Protein AF-A0A9P7GQW2-F1 (afdb_monomer)

Foldseek 3Di:
DDDDDDPPPPPPDPDDDDDDQDDDDDDDDDDDPPPPPPPPPPDDDDDDDDDDDDDDPPPPPPPPDDDDDDDDDDDDFPDDPADDFFFAWFDDDPDPPDDTDTDWDKDKDWADDPDPPDDIDIDIDTDGGDDDPPDPPPVLPCPDQPDKDKDWWDFPDPPPDDDDDDDDDKDKTKIKIFGPALEAEQQAKTKIKIFIAIVVGDLVVLVQLQAAKKKKKWKKKKKWFWDDPDPDPDPPPDPPPPDDDDDDDDDDDDDDDDDDDDDDDDDDDDDDDDPDPPPPDPDDDDRDTGTPDIDMDTPDMDMDGGQPDFDDPDPPDPPDDDDPVVVVPGTSGMDIDIGGGHNSDGFAHDHRRIGIWMWIWMWMDRPPTITIDIHTHGYD

Sequence (380 aa):
MDDTDHFKNHGSAPGTRKHIFFASSITEIVAPESEPTTPRSAFRDAFIKRKASVSSLNLNATPTERSFPFSFDLPRGARTGEEMPPSFTGSREPGPSSGAVDITYKVKVTWEPSNVLESPSILEAPILFQPDQDFQSIDASPENPQSWLEMPLRSDRPIPFRCAVSYFQFVAKVVVTLPTSVTFSRPSAIPYFVVFTTTPRSPELAKEIAADATISVSLLRQVTVTEHGSSLPTPPHTPPSSSEESDTPRQSKLLRRVARSNQSRLSRAVKVLEEDPDLRDKPLPRIPIQTVFTESSTLQNSICIGFPKRPRQQLVDIRGHPSLDSHAALPDGLHKSKISLHKEMLPCINWAGLSVKYYLDVSVLIGQDDLRARVPVRII

Organism: NCBI:txid117069

Solvent-accessible surface area (backbone atoms only — not comparable to full-atom values): 25276 Å² total; per-residue (Å²): 142,82,88,77,83,77,79,74,76,79,70,70,69,86,70,87,85,82,82,84,74,78,86,86,88,86,87,81,87,79,74,76,77,72,70,80,72,67,78,78,75,71,80,75,93,76,90,77,95,72,81,92,79,81,87,79,88,74,79,75,74,68,78,79,83,82,82,84,91,83,86,78,82,77,76,73,43,96,49,93,90,29,55,78,74,54,47,39,78,35,73,65,58,99,51,100,81,55,77,60,59,70,42,84,43,66,50,75,49,73,48,75,57,93,49,89,88,51,77,63,48,75,50,79,46,80,48,87,44,73,74,69,87,82,68,72,54,77,86,72,54,73,90,55,86,84,47,64,42,74,44,69,46,42,60,84,60,84,73,94,67,82,76,77,86,82,85,80,59,68,49,70,51,41,35,39,39,34,57,60,69,47,65,42,50,28,78,39,62,54,58,40,34,45,36,34,33,48,40,66,78,43,76,67,60,43,50,50,47,28,58,63,20,37,37,38,43,29,40,33,40,37,42,38,35,36,42,77,67,74,73,72,79,72,75,75,81,74,73,83,81,83,80,77,87,79,95,75,93,79,90,82,84,85,88,87,85,86,80,87,79,89,78,79,82,83,85,86,80,86,84,80,92,68,92,67,80,79,74,80,72,72,76,74,82,80,76,75,74,42,76,78,44,75,47,78,45,78,78,46,77,47,77,44,74,27,30,90,33,64,69,69,86,78,72,88,52,96,85,60,82,80,53,71,67,61,62,71,67,48,49,58,25,33,38,79,55,67,48,78,43,51,71,71,56,79,50,54,34,58,40,74,42,40,36,30,47,35,29,42,40,37,38,41,34,46,92,90,47,54,31,36,38,74,44,74,41,42,40,84

Secondary structure (DSSP, 8-state):
--------------------S---------------------------------------------------PPPPPSSTT--PPPPEE----S-TT----EE-EEEEEEE--SSTTSPPEEEEEEE-----TT---GGGS-S-TT-EEEEE-EESS-------SSS---EEEEEEEEES--EE-TTSEEEEEEEEEEES--HHHHHHHHHHPEEEEEEEEEEEEEEEPPP-PPPP-PPP----------------------PPPPP---------GGGS--PPPPPPEEEEEEEEEEEEEEEEES--B------SSTT-PPPHHHHHHS-SEEEEEEEEPPTTSPPPEEETTEEEEEEEEEEEEETTEEEEEEEEEEE-

Structure (mmCIF, N/CA/C/O backbone):
data_AF-A0A9P7GQW2-F1
#
_entry.id   AF-A0A9P7GQW2-F1
#
loop_
_atom_site.group_PDB
_atom_site.id
_atom_site.type_symbol
_atom_site.label_atom_id
_atom_site.label_alt_id
_atom_site.label_comp_id
_atom_site.label_asym_id
_atom_site.label_entity_id
_atom_site.label_seq_id
_atom_site.pdbx_PDB_ins_code
_atom_site.Cartn_x
_atom_site.Cartn_y
_atom_site.Cartn_z
_atom_site.occupancy
_atom_site.B_iso_or_equiv
_atom_site.auth_seq_id
_atom_site.auth_comp_id
_atom_site.auth_asym_id
_atom_site.auth_atom_id
_atom_site.pdbx_PDB_model_num
ATOM 1 N N . MET A 1 1 ? -37.452 46.230 4.769 1.00 40.06 1 MET A N 1
ATOM 2 C CA . MET A 1 1 ? -38.244 45.046 4.393 1.00 40.06 1 MET A CA 1
ATOM 3 C C . MET A 1 1 ? -37.484 44.358 3.281 1.00 40.06 1 MET A C 1
ATOM 5 O O . MET A 1 1 ? -37.670 44.714 2.132 1.00 40.06 1 MET A O 1
ATOM 9 N N . ASP A 1 2 ? -36.541 43.508 3.671 1.00 35.28 2 ASP A N 1
ATOM 10 C CA . ASP A 1 2 ? -35.932 42.467 2.836 1.00 35.28 2 ASP A CA 1
ATOM 11 C C . ASP A 1 2 ? -35.190 41.545 3.815 1.00 35.28 2 ASP A C 1
ATOM 13 O O . ASP A 1 2 ? -33.985 41.649 4.039 1.00 35.28 2 ASP A O 1
ATOM 17 N N . ASP A 1 3 ? -35.976 40.734 4.528 1.00 35.91 3 ASP A N 1
ATOM 18 C CA . ASP A 1 3 ? -35.482 39.660 5.389 1.00 35.91 3 ASP A CA 1
ATOM 19 C C . ASP A 1 3 ? -35.086 38.495 4.486 1.00 35.91 3 ASP A C 1
ATOM 21 O O . ASP A 1 3 ? -35.926 37.735 4.006 1.00 35.91 3 ASP A O 1
ATOM 25 N N . THR A 1 4 ? -33.789 38.387 4.205 1.00 38.03 4 THR A N 1
ATOM 26 C CA . THR A 1 4 ? -33.232 37.219 3.521 1.00 38.03 4 THR A CA 1
ATOM 27 C C . THR A 1 4 ? -32.707 36.260 4.583 1.00 38.03 4 THR A C 1
ATOM 29 O O . THR A 1 4 ? -31.592 36.411 5.083 1.00 38.03 4 THR A O 1
ATOM 32 N N . ASP A 1 5 ? -33.539 35.284 4.945 1.00 34.09 5 ASP A N 1
ATOM 33 C CA . ASP A 1 5 ? -33.200 34.186 5.847 1.00 34.09 5 ASP A CA 1
ATOM 34 C C . ASP A 1 5 ? -32.006 33.383 5.307 1.00 34.09 5 ASP A C 1
ATOM 36 O O . ASP A 1 5 ? -32.109 32.544 4.407 1.00 34.09 5 ASP A O 1
ATOM 40 N N . HIS A 1 6 ? -30.835 33.625 5.893 1.00 36.81 6 HIS A N 1
ATOM 41 C CA . HIS A 1 6 ? -29.674 32.760 5.763 1.00 36.81 6 HIS A CA 1
ATOM 42 C C . HIS A 1 6 ? -29.917 31.466 6.551 1.00 36.81 6 HIS A C 1
ATOM 44 O O . HIS A 1 6 ? -29.538 31.339 7.717 1.00 36.81 6 HIS A O 1
ATOM 50 N N . PHE A 1 7 ? -30.496 30.464 5.886 1.00 35.16 7 PHE A N 1
ATOM 51 C CA . PHE A 1 7 ? -30.417 29.072 6.323 1.00 35.16 7 PHE A CA 1
ATOM 52 C C . PHE A 1 7 ? -28.947 28.627 6.332 1.00 35.16 7 PHE A C 1
ATOM 54 O O . PHE A 1 7 ? -28.409 28.108 5.352 1.00 35.16 7 PHE A O 1
ATOM 61 N N . LYS A 1 8 ? -28.278 28.829 7.472 1.00 35.72 8 LYS A N 1
ATOM 62 C CA . LYS A 1 8 ? -27.054 28.116 7.835 1.00 35.72 8 LYS A CA 1
ATOM 63 C C . LYS A 1 8 ? -27.407 26.637 7.955 1.00 35.72 8 LYS A C 1
ATOM 65 O O . LYS A 1 8 ? -27.789 26.155 9.018 1.00 35.72 8 LYS A O 1
ATOM 70 N N . ASN A 1 9 ? -27.267 25.913 6.849 1.00 31.09 9 ASN A N 1
ATOM 71 C CA . ASN A 1 9 ? -27.129 24.467 6.883 1.00 31.09 9 ASN A CA 1
ATOM 72 C C . ASN A 1 9 ? -25.915 24.164 7.769 1.00 31.09 9 ASN A C 1
ATOM 74 O O . ASN A 1 9 ? -24.771 24.377 7.365 1.00 31.09 9 ASN A O 1
ATOM 78 N N . HIS A 1 10 ? -26.163 23.700 8.994 1.00 31.78 10 HIS A N 1
ATOM 79 C CA . HIS A 1 10 ? -25.161 23.028 9.806 1.00 31.78 10 HIS A CA 1
ATOM 80 C C . HIS A 1 10 ? -24.809 21.723 9.090 1.00 31.78 10 HIS A C 1
ATOM 82 O O . HIS A 1 10 ? -25.318 20.656 9.422 1.00 31.78 10 HIS A O 1
ATOM 88 N N . GLY A 1 11 ? -23.967 21.821 8.060 1.00 35.44 11 GLY A N 1
ATOM 89 C CA . GLY A 1 11 ? -23.279 20.675 7.503 1.00 35.44 11 GLY A CA 1
ATOM 90 C C . GLY A 1 11 ? -22.492 20.063 8.645 1.00 35.44 11 GLY A C 1
ATOM 91 O O . GLY A 1 11 ? -21.477 20.622 9.062 1.00 35.44 11 GLY A O 1
ATOM 92 N N . SER A 1 12 ? -23.004 18.966 9.207 1.00 38.22 12 SER A N 1
ATOM 93 C CA . SER A 1 12 ? -22.244 18.126 10.120 1.00 38.22 12 SER A CA 1
ATOM 94 C C . SER A 1 12 ? -20.901 17.893 9.447 1.00 38.22 12 SER A C 1
ATOM 96 O O . SER A 1 12 ? -20.876 17.370 8.327 1.00 38.22 12 SER A O 1
ATOM 98 N N . ALA A 1 13 ? -19.814 18.352 10.075 1.00 53.44 13 ALA A N 1
ATOM 99 C CA . ALA A 1 13 ? -18.469 18.092 9.584 1.00 53.44 13 ALA A CA 1
ATOM 100 C C . ALA A 1 13 ? -18.404 16.610 9.184 1.00 53.44 13 ALA A C 1
ATOM 102 O O . ALA A 1 13 ? -18.933 15.795 9.945 1.00 53.44 13 ALA A O 1
ATOM 103 N N . PRO A 1 14 ? -17.874 16.269 7.994 1.00 58.97 14 PRO A N 1
ATOM 104 C CA . PRO A 1 14 ? -17.894 14.902 7.484 1.00 58.97 14 PRO A CA 1
ATOM 105 C C . PRO A 1 14 ? -17.393 13.966 8.584 1.00 58.97 14 PRO A C 1
ATOM 107 O O . PRO A 1 14 ? -16.229 14.029 8.980 1.00 58.97 14 PRO A O 1
ATOM 110 N N . GLY A 1 15 ? -18.326 13.206 9.163 1.00 64.25 15 GLY A N 1
ATOM 111 C CA . GLY A 1 15 ? -18.086 12.467 10.393 1.00 64.25 15 GLY A CA 1
ATOM 112 C C . GLY A 1 15 ? -16.993 11.433 10.171 1.00 64.25 15 GLY A C 1
ATOM 113 O O . GLY A 1 15 ? -16.912 10.824 9.103 1.00 64.25 15 GLY A O 1
ATOM 114 N N . THR A 1 16 ? -16.150 11.222 11.176 1.00 75.75 16 THR A N 1
ATOM 115 C CA . THR A 1 16 ? -15.176 10.132 11.170 1.00 75.75 16 THR A CA 1
ATOM 116 C C . THR A 1 16 ? -15.927 8.806 11.052 1.00 75.75 16 THR A C 1
ATOM 118 O O . THR A 1 16 ? -16.625 8.370 11.969 1.00 75.75 16 THR A O 1
ATOM 121 N N . ARG A 1 17 ? -15.844 8.167 9.880 1.00 83.81 17 ARG A N 1
ATOM 122 C CA . ARG A 1 17 ? -16.519 6.891 9.636 1.00 83.81 17 ARG A CA 1
ATOM 123 C C . ARG A 1 17 ? -15.803 5.804 10.432 1.00 83.81 17 ARG A C 1
ATOM 125 O O . ARG A 1 17 ? -14.648 5.490 10.162 1.00 83.81 17 ARG A O 1
ATOM 132 N N . LYS A 1 18 ? -16.491 5.237 11.422 1.00 88.94 18 LYS A N 1
ATOM 133 C CA . LYS A 1 18 ? -15.967 4.160 12.264 1.00 88.94 18 LYS A CA 1
ATOM 134 C C . LYS A 1 18 ? -16.458 2.808 11.756 1.00 88.94 18 LYS A C 1
ATOM 136 O O . LYS A 1 18 ? -17.656 2.622 11.573 1.00 88.94 18 LYS A O 1
ATOM 141 N N . HIS A 1 19 ? -15.536 1.865 11.589 1.00 89.62 19 HIS A N 1
ATOM 142 C CA . HIS A 1 19 ? -15.834 0.479 11.231 1.00 89.62 19 HIS A CA 1
ATOM 143 C C . HIS A 1 19 ? -15.446 -0.452 12.384 1.00 89.62 19 HIS A C 1
ATOM 145 O O . HIS A 1 19 ? -14.419 -0.243 13.031 1.00 89.62 19 HIS A O 1
ATOM 151 N N . ILE A 1 20 ? -16.278 -1.459 12.659 1.00 89.88 20 ILE A N 1
ATOM 152 C CA . ILE A 1 20 ? -16.023 -2.484 13.677 1.00 89.88 20 ILE A CA 1
ATOM 153 C C . ILE A 1 20 ? -15.768 -3.798 12.942 1.00 89.88 20 ILE A C 1
ATOM 155 O O . ILE A 1 20 ? -16.682 -4.371 12.362 1.00 89.88 20 ILE A O 1
ATOM 159 N N . PHE A 1 21 ? -14.517 -4.252 12.953 1.00 88.00 21 PHE A N 1
ATOM 160 C CA . PHE A 1 21 ? -14.102 -5.492 12.282 1.00 88.00 21 PHE A CA 1
ATOM 161 C C . PHE A 1 21 ? -14.165 -6.714 13.196 1.00 88.00 21 PHE A C 1
ATOM 163 O O . PHE A 1 21 ? -14.228 -7.846 12.730 1.00 88.00 21 PHE A O 1
ATOM 170 N N . PHE A 1 22 ? -14.122 -6.480 14.505 1.00 88.75 22 PHE A N 1
ATOM 171 C CA . PHE A 1 22 ? -14.186 -7.515 15.518 1.00 88.75 22 PHE A CA 1
ATOM 172 C C . PHE A 1 22 ? -14.864 -6.959 16.767 1.00 88.75 22 PHE A C 1
ATOM 174 O O . PHE A 1 22 ? -14.550 -5.855 17.216 1.00 88.75 22 PHE A O 1
ATOM 181 N N . ALA A 1 23 ? -15.791 -7.736 17.316 1.00 90.88 23 ALA A N 1
ATOM 182 C CA . ALA A 1 23 ? -16.406 -7.491 18.605 1.00 90.88 23 ALA A CA 1
ATOM 183 C C . ALA A 1 23 ? -16.693 -8.840 19.267 1.00 90.88 23 ALA A C 1
ATOM 185 O O . ALA A 1 23 ? -17.191 -9.758 18.619 1.00 90.88 23 ALA A O 1
ATOM 186 N N . SER A 1 24 ? -16.385 -8.934 20.555 1.00 92.19 24 SER A N 1
ATOM 187 C CA . SER A 1 24 ? -16.757 -10.052 21.414 1.00 92.19 24 SER A CA 1
ATOM 188 C C . SER A 1 24 ? -17.336 -9.481 22.700 1.00 92.19 24 SER A C 1
ATOM 190 O O . SER A 1 24 ? -16.844 -8.469 23.203 1.00 92.19 24 SER A O 1
ATOM 192 N N . SER A 1 25 ? -18.389 -10.105 23.216 1.00 93.62 25 SER A N 1
ATOM 193 C CA . SER A 1 25 ? -19.090 -9.655 24.416 1.00 93.62 25 SER A CA 1
ATOM 194 C C . SER A 1 25 ? -19.438 -10.842 25.299 1.00 93.62 25 SER A C 1
ATOM 196 O O . SER A 1 25 ? -19.904 -11.865 24.802 1.00 93.62 25 SER A O 1
ATOM 198 N N . ILE A 1 26 ? -19.255 -10.667 26.603 1.00 94.19 26 ILE A N 1
ATOM 199 C CA . ILE A 1 26 ? -19.757 -11.560 27.645 1.00 94.19 26 ILE A CA 1
ATOM 200 C C . ILE A 1 26 ? -20.666 -10.742 28.561 1.00 94.19 26 ILE A C 1
ATOM 202 O O . ILE A 1 26 ? -20.402 -9.564 28.806 1.00 94.19 26 ILE A O 1
ATOM 206 N N . THR A 1 27 ? -21.744 -11.358 29.031 1.00 94.06 27 THR A N 1
ATOM 207 C CA . THR A 1 27 ? -22.702 -10.733 29.941 1.00 94.06 27 THR A CA 1
ATOM 208 C C . THR A 1 27 ? -22.779 -11.576 31.199 1.00 94.06 27 THR A C 1
ATOM 210 O O . THR A 1 27 ? -23.052 -12.773 31.124 1.00 94.06 27 THR A O 1
ATOM 213 N N . GLU A 1 28 ? -22.556 -10.949 32.349 1.00 92.19 28 GLU A N 1
ATOM 214 C CA . GLU A 1 28 ? -22.716 -11.581 33.655 1.00 92.19 28 GLU A CA 1
ATOM 215 C C . GLU A 1 28 ? -23.920 -10.983 34.376 1.00 92.19 28 GLU A C 1
ATOM 217 O O . GLU A 1 28 ? -24.108 -9.766 34.407 1.00 92.19 28 GLU A O 1
ATOM 222 N N . ILE A 1 29 ? -24.749 -11.849 34.958 1.00 92.00 29 ILE A N 1
ATOM 223 C CA . ILE A 1 29 ? -25.920 -11.429 35.724 1.00 92.00 29 ILE A CA 1
ATOM 224 C C . ILE A 1 29 ? -25.494 -11.267 37.179 1.00 92.00 29 ILE A C 1
ATOM 226 O O . ILE A 1 29 ? -25.208 -12.249 37.865 1.00 92.00 29 ILE A O 1
ATOM 230 N N . VAL A 1 30 ? -25.487 -10.027 37.664 1.00 89.38 30 VAL A N 1
ATOM 231 C CA . VAL A 1 30 ? -25.224 -9.736 39.074 1.00 89.38 30 VAL A CA 1
ATOM 232 C C . VAL A 1 30 ? -26.539 -9.812 39.835 1.00 89.38 30 VAL A C 1
ATOM 234 O O . VAL A 1 30 ? -27.388 -8.928 39.723 1.00 89.38 30 VAL A O 1
ATOM 237 N N . ALA A 1 31 ? -26.725 -10.884 40.605 1.00 85.25 31 ALA A N 1
ATOM 238 C CA . ALA A 1 31 ? -27.859 -10.965 41.514 1.00 85.25 31 ALA A CA 1
ATOM 239 C C . ALA A 1 31 ? -27.775 -9.810 42.532 1.00 85.25 31 ALA A C 1
ATOM 241 O O . ALA A 1 31 ? -26.677 -9.531 43.038 1.00 85.25 31 ALA A O 1
ATOM 242 N N . PRO A 1 32 ? -28.898 -9.132 42.850 1.00 79.81 32 PRO A N 1
ATOM 243 C CA . PRO A 1 32 ? -28.922 -8.230 43.991 1.00 79.81 32 PRO A CA 1
ATOM 244 C C . PRO A 1 32 ? -28.459 -9.040 45.196 1.00 79.81 32 PRO A C 1
ATOM 246 O O . PRO A 1 32 ? -28.870 -10.191 45.354 1.00 79.81 32 PRO A O 1
ATOM 249 N N . GLU A 1 33 ? -27.554 -8.469 45.992 1.00 67.69 33 GLU A N 1
ATOM 250 C CA . GLU A 1 33 ? -27.150 -9.078 47.255 1.00 67.69 33 GLU A CA 1
ATOM 251 C C . GLU A 1 33 ? -28.455 -9.361 47.982 1.00 67.69 33 GLU A C 1
ATOM 253 O O . GLU A 1 33 ? -29.187 -8.429 48.321 1.00 67.69 33 GLU A O 1
ATOM 258 N N . SER A 1 34 ? -28.823 -10.636 48.119 1.00 62.94 34 SER A N 1
ATOM 259 C CA . SER A 1 34 ? -29.847 -10.977 49.084 1.00 62.94 34 SER A CA 1
ATOM 260 C C . SER A 1 34 ? -29.297 -10.387 50.367 1.00 62.94 34 SER A C 1
ATOM 262 O O . SER A 1 34 ? -28.221 -10.829 50.791 1.00 62.94 34 SER A O 1
ATOM 264 N N . GLU A 1 35 ? -29.955 -9.344 50.900 1.00 58.97 35 GLU A N 1
ATOM 265 C CA . GLU A 1 35 ? -29.664 -8.824 52.235 1.00 58.97 35 GLU A CA 1
ATOM 266 C C . GLU A 1 3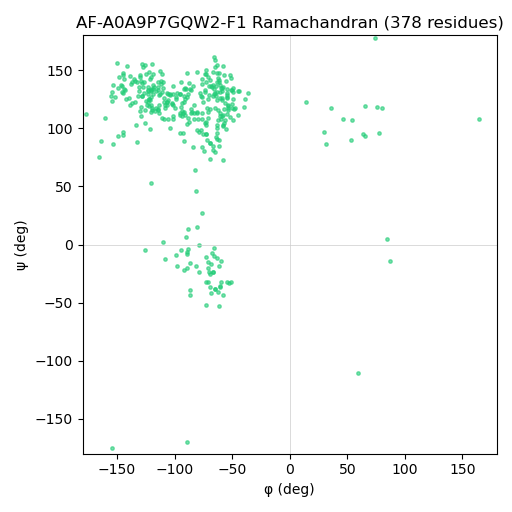5 ? -29.323 -10.037 53.080 1.00 58.97 35 GLU A C 1
ATOM 268 O O . GLU A 1 35 ? -30.060 -11.026 52.964 1.00 58.97 35 GLU A O 1
ATOM 273 N N . PRO A 1 36 ? -28.210 -10.039 53.833 1.00 59.78 36 PRO A N 1
ATOM 274 C CA . PRO A 1 36 ? -27.889 -11.175 54.663 1.00 59.78 36 PRO A CA 1
ATOM 275 C C . PRO A 1 36 ? -29.107 -11.388 55.550 1.00 59.78 36 PRO A C 1
ATOM 277 O O . PRO A 1 36 ? -29.299 -10.685 56.544 1.00 59.78 36 PRO A O 1
ATOM 280 N N . THR A 1 37 ? -29.959 -12.345 55.169 1.00 54.25 37 THR A N 1
ATOM 281 C CA . THR A 1 37 ? -30.952 -12.927 56.037 1.00 54.25 37 THR A CA 1
ATOM 282 C C . THR A 1 37 ? -30.055 -13.571 57.046 1.00 54.25 37 THR A C 1
ATOM 284 O O . THR A 1 37 ? -29.500 -14.648 56.814 1.00 54.25 37 THR A O 1
ATOM 287 N N . THR A 1 38 ? -29.785 -12.800 58.095 1.00 50.81 38 THR A N 1
ATOM 288 C CA . THR A 1 38 ? -29.082 -13.219 59.283 1.00 50.81 38 THR A CA 1
ATOM 289 C C . THR A 1 38 ? -29.628 -14.610 59.513 1.00 50.81 38 THR A C 1
ATOM 291 O O . THR A 1 38 ? -30.858 -14.731 59.608 1.00 50.81 38 THR A O 1
ATOM 294 N N . PRO A 1 39 ? -28.805 -15.672 59.482 1.00 47.09 39 PRO A N 1
ATOM 295 C CA . PRO A 1 39 ? -29.316 -16.958 59.875 1.00 47.09 39 PRO A CA 1
ATOM 296 C C . PRO A 1 39 ? -29.834 -16.698 61.281 1.00 47.09 39 PRO A C 1
ATOM 298 O O . PRO A 1 39 ? -29.060 -16.441 62.205 1.00 47.09 39 PRO A O 1
ATOM 301 N N . ARG A 1 40 ? -31.163 -16.655 61.430 1.00 46.59 40 ARG A N 1
ATOM 302 C CA . ARG A 1 40 ? -31.815 -16.853 62.708 1.00 46.59 40 ARG A CA 1
ATOM 303 C C . ARG A 1 40 ? -31.391 -18.265 63.067 1.00 46.59 40 ARG A C 1
ATOM 305 O O . ARG A 1 40 ? -32.082 -19.233 62.774 1.00 46.59 40 ARG A O 1
ATOM 312 N N . SER A 1 41 ? -30.204 -18.349 63.659 1.00 45.12 41 SER A N 1
ATOM 313 C CA . SER A 1 41 ? -29.764 -19.372 64.578 1.00 45.12 41 SER A CA 1
ATOM 314 C C . SER A 1 41 ? -30.764 -19.325 65.724 1.00 45.12 41 SER A C 1
ATOM 316 O O . SER A 1 41 ? -30.520 -18.775 66.796 1.00 45.12 41 SER A O 1
ATOM 318 N N . ALA A 1 42 ? -31.961 -19.819 65.437 1.00 52.88 42 ALA A N 1
ATOM 319 C CA . ALA A 1 42 ? -32.888 -20.271 66.430 1.00 52.88 42 ALA A CA 1
ATOM 320 C C . ALA A 1 42 ? -32.244 -21.509 67.062 1.00 52.88 42 ALA A C 1
ATOM 322 O O . ALA A 1 42 ? -31.870 -22.437 66.348 1.00 52.88 42 ALA A O 1
ATOM 323 N N . PHE A 1 43 ? -32.172 -21.490 68.396 1.00 49.28 43 PHE A N 1
ATOM 324 C CA . PHE A 1 43 ? -31.746 -22.567 69.298 1.00 49.28 43 PHE A CA 1
ATOM 325 C C . PHE A 1 43 ? -30.214 -22.736 69.429 1.00 49.28 43 PHE A C 1
ATOM 327 O O . PHE A 1 43 ? -29.534 -23.071 68.475 1.00 49.28 43 PHE A O 1
ATOM 334 N N . ARG A 1 44 ? -29.579 -22.556 70.594 1.00 46.12 44 ARG A N 1
ATOM 335 C CA . ARG A 1 44 ? -30.055 -22.637 71.982 1.00 46.12 44 ARG A CA 1
ATOM 336 C C . ARG A 1 44 ? -29.341 -21.647 72.901 1.00 46.12 44 ARG A C 1
ATOM 338 O O . ARG A 1 44 ? -28.117 -21.564 72.924 1.00 46.12 44 ARG A O 1
ATOM 345 N N . ASP A 1 45 ? -30.159 -21.030 73.743 1.00 48.91 45 ASP A N 1
ATOM 346 C CA . ASP A 1 45 ? -29.835 -20.672 75.116 1.00 48.91 45 ASP A CA 1
ATOM 347 C C . ASP A 1 45 ? -29.015 -21.763 75.816 1.00 48.91 45 ASP A C 1
ATOM 349 O O . ASP A 1 45 ? -29.457 -22.907 75.942 1.00 48.91 45 ASP A O 1
ATOM 353 N N . ALA A 1 46 ? -27.864 -21.373 76.356 1.00 47.50 46 ALA A N 1
ATOM 354 C CA . ALA A 1 46 ? -27.304 -21.986 77.551 1.00 47.50 46 ALA A CA 1
ATOM 355 C C . ALA A 1 46 ? -26.410 -20.964 78.272 1.00 47.50 46 ALA A C 1
ATOM 357 O O . ALA A 1 46 ? -25.210 -20.872 78.041 1.00 47.50 46 ALA A O 1
ATOM 358 N N . PHE A 1 47 ? -27.050 -20.167 79.130 1.00 54.97 47 PHE A N 1
ATOM 359 C CA . PHE A 1 47 ? -26.519 -19.606 80.376 1.00 54.97 47 PHE A CA 1
ATOM 360 C C . PHE A 1 47 ? -25.016 -19.285 80.444 1.00 54.97 47 PHE A C 1
ATOM 362 O O . PHE A 1 47 ? -24.260 -20.028 81.065 1.00 54.97 47 PHE A O 1
ATOM 369 N N . ILE A 1 48 ? -24.600 -18.093 80.003 1.00 45.81 48 ILE A N 1
ATOM 370 C CA . ILE A 1 48 ? -23.439 -17.424 80.616 1.00 45.81 48 ILE A CA 1
ATOM 371 C C . ILE A 1 48 ? -23.770 -15.957 80.887 1.00 45.81 48 ILE A C 1
ATOM 373 O O . ILE A 1 48 ? -23.775 -15.089 80.021 1.00 45.81 48 ILE A O 1
ATOM 377 N N . LYS A 1 49 ? -24.034 -15.697 82.165 1.00 59.03 49 LYS A N 1
ATOM 378 C CA . LYS A 1 49 ? -24.249 -14.391 82.778 1.00 59.03 49 LYS A CA 1
ATOM 379 C C . LYS A 1 49 ? -22.904 -13.656 82.861 1.00 59.03 49 LYS A C 1
ATOM 381 O O . LYS A 1 49 ? -22.170 -13.855 83.825 1.00 59.03 49 LYS A O 1
ATOM 386 N N . ARG A 1 50 ? -22.561 -12.804 81.887 1.00 52.78 50 ARG A N 1
ATOM 387 C CA . ARG A 1 50 ? -21.493 -11.797 82.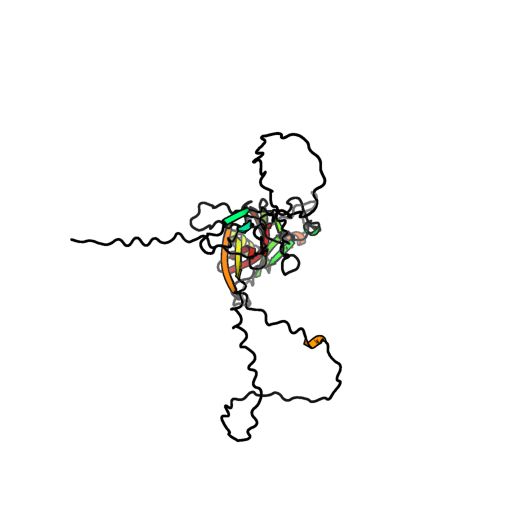055 1.00 52.78 50 ARG A CA 1
ATOM 388 C C . ARG A 1 50 ? -21.859 -10.445 81.439 1.00 52.78 50 ARG A C 1
ATOM 390 O O . ARG A 1 50 ? -22.123 -10.336 80.254 1.00 52.78 50 ARG A O 1
ATOM 397 N N . LYS A 1 51 ? -21.868 -9.464 82.350 1.00 53.03 51 LYS A N 1
ATOM 398 C CA . LYS A 1 51 ? -21.665 -8.009 82.253 1.00 53.03 51 LYS A CA 1
ATOM 399 C C . LYS A 1 51 ? -21.700 -7.358 80.862 1.00 53.03 51 LYS A C 1
ATOM 401 O O . LYS A 1 51 ? -20.868 -7.630 80.007 1.00 53.03 51 LYS A O 1
ATOM 406 N N . ALA A 1 52 ? -22.608 -6.391 80.751 1.00 57.38 52 ALA A N 1
ATOM 407 C CA . ALA A 1 52 ? -22.720 -5.421 79.675 1.00 57.38 52 ALA A CA 1
ATOM 408 C C . ALA A 1 52 ? -21.415 -4.638 79.450 1.00 57.38 52 ALA A C 1
ATOM 410 O O . ALA A 1 52 ? -20.895 -4.027 80.385 1.00 57.38 52 ALA A O 1
ATOM 411 N N . SER A 1 53 ? -20.965 -4.599 78.195 1.00 44.56 53 SER A N 1
ATOM 412 C CA . SER A 1 53 ? -20.095 -3.547 77.675 1.00 44.56 53 SER A CA 1
ATOM 413 C C . SER A 1 53 ? -20.814 -2.849 76.532 1.00 44.56 53 SER A C 1
ATOM 415 O O . SER A 1 53 ? -21.190 -3.447 75.527 1.00 44.56 53 SER A O 1
ATOM 417 N N . VAL A 1 54 ? -21.050 -1.571 76.781 1.00 52.72 54 VAL A N 1
ATOM 418 C CA . VAL A 1 54 ? -21.635 -0.574 75.899 1.00 52.72 54 VAL A CA 1
ATOM 419 C C . VAL A 1 54 ? -20.609 -0.205 74.817 1.00 52.72 54 VAL A C 1
ATOM 421 O O . VAL A 1 54 ? -19.406 -0.218 75.071 1.00 52.72 54 VAL A O 1
ATOM 424 N N . SER A 1 55 ? -21.125 0.167 73.644 1.00 50.81 55 SER A N 1
ATOM 425 C CA . SER A 1 55 ? -20.498 1.001 72.604 1.00 50.81 55 SER A CA 1
ATOM 426 C C . SER A 1 55 ? -19.230 0.497 71.899 1.00 50.81 55 SER A C 1
ATOM 428 O O . SER A 1 55 ? -18.113 0.848 72.266 1.00 50.81 55 SER A O 1
ATOM 430 N N . SER A 1 56 ? -19.431 -0.134 70.742 1.00 43.34 56 SER A N 1
ATOM 431 C CA . SER A 1 56 ? -18.662 0.190 69.534 1.00 43.34 56 SER A CA 1
ATOM 432 C C . SER A 1 56 ? -19.533 -0.052 68.296 1.00 43.34 56 SER A C 1
ATOM 434 O O . SER A 1 56 ? -19.633 -1.154 67.765 1.00 43.34 56 SER A O 1
ATOM 436 N N . LEU A 1 57 ? -20.205 1.010 67.840 1.00 48.66 57 LEU A N 1
ATOM 437 C CA . LEU A 1 57 ? -20.746 1.094 66.483 1.00 48.66 57 LEU A CA 1
ATOM 438 C C . LEU A 1 57 ? -19.555 1.135 65.514 1.00 48.66 57 LEU A C 1
ATOM 440 O O . LEU A 1 57 ? -19.130 2.201 65.079 1.00 48.66 57 LEU A O 1
ATOM 444 N N . ASN A 1 58 ? -18.988 -0.029 65.201 1.00 46.91 58 ASN A N 1
ATOM 445 C CA . ASN A 1 58 ? -18.105 -0.187 64.052 1.00 46.91 58 ASN A CA 1
ATOM 446 C C . ASN A 1 58 ? -18.975 -0.172 62.788 1.00 46.91 58 ASN A C 1
ATOM 448 O O . ASN A 1 58 ? -19.281 -1.210 62.215 1.00 46.91 58 ASN A O 1
ATOM 452 N N . LEU A 1 59 ? -19.359 1.030 62.348 1.00 54.41 59 LEU A N 1
ATOM 453 C CA . LEU A 1 59 ? -19.896 1.297 61.006 1.00 54.41 59 LEU A CA 1
ATOM 454 C C . LEU A 1 59 ? -18.781 1.317 59.944 1.00 54.41 59 LEU A C 1
ATOM 456 O O . LEU A 1 59 ? -18.922 1.937 58.897 1.00 54.41 59 LEU A O 1
ATOM 460 N N . ASN A 1 60 ? -17.680 0.603 60.181 1.00 48.69 60 ASN A N 1
ATOM 461 C CA . ASN A 1 60 ? -16.736 0.254 59.131 1.00 48.69 60 ASN A CA 1
ATOM 462 C C . ASN A 1 60 ? -17.281 -0.981 58.410 1.00 48.69 60 ASN A C 1
ATOM 464 O O . ASN A 1 60 ? -16.686 -2.055 58.460 1.00 48.69 60 ASN A O 1
ATOM 468 N N . ALA A 1 61 ? -18.436 -0.833 57.757 1.00 59.41 61 ALA A N 1
ATOM 469 C CA . ALA A 1 61 ? -18.763 -1.696 56.636 1.00 59.41 61 ALA A CA 1
ATOM 470 C C . ALA A 1 61 ? -17.753 -1.337 55.543 1.00 59.41 61 ALA A C 1
ATOM 472 O O . ALA A 1 61 ? -17.980 -0.442 54.733 1.00 59.41 61 ALA A O 1
ATOM 473 N N . THR A 1 62 ? -16.573 -1.955 55.602 1.00 63.09 62 THR A N 1
ATOM 474 C CA . THR A 1 62 ? -15.639 -1.947 54.482 1.00 63.09 62 THR A CA 1
ATOM 475 C C . THR A 1 62 ? -16.436 -2.443 53.283 1.00 63.09 62 THR A C 1
ATOM 477 O O . THR A 1 62 ? -16.953 -3.562 53.370 1.00 63.09 62 THR A O 1
ATOM 480 N N . PRO A 1 63 ? -16.618 -1.633 52.225 1.00 68.69 63 PRO A N 1
ATOM 481 C CA . PRO A 1 63 ? -17.323 -2.096 51.044 1.00 68.69 63 PRO A CA 1
ATOM 482 C C . PRO A 1 63 ? -16.639 -3.384 50.595 1.00 68.69 63 PRO A C 1
ATOM 484 O O . PRO A 1 63 ? -15.430 -3.400 50.367 1.00 68.69 63 PRO A O 1
ATOM 487 N N . THR A 1 64 ? -17.389 -4.483 50.577 1.00 78.25 64 THR A N 1
ATOM 488 C CA . THR A 1 64 ? -16.911 -5.756 50.053 1.00 78.25 64 THR A CA 1
ATOM 489 C C . THR A 1 64 ? -16.623 -5.531 48.578 1.00 78.25 64 THR A C 1
ATOM 491 O O . THR A 1 64 ? -17.538 -5.406 47.765 1.00 78.25 64 THR A O 1
ATOM 494 N N . GLU A 1 65 ? -15.343 -5.390 48.242 1.00 84.62 65 GLU A N 1
ATOM 495 C CA . GLU A 1 65 ? -14.893 -5.218 46.868 1.00 84.62 65 GLU A CA 1
ATOM 496 C C . GLU A 1 65 ? -15.317 -6.452 46.065 1.00 84.62 65 GLU A C 1
ATOM 498 O O . GLU A 1 65 ? -14.874 -7.571 46.332 1.00 84.62 65 GLU A O 1
ATOM 503 N N . ARG A 1 66 ? -16.241 -6.261 45.117 1.00 86.31 66 ARG A N 1
ATOM 504 C CA . ARG A 1 66 ? -16.680 -7.322 44.209 1.00 86.31 66 ARG A CA 1
ATOM 505 C C . ARG A 1 66 ? -15.813 -7.294 42.963 1.00 86.31 66 ARG A C 1
ATOM 507 O O . ARG A 1 66 ? -15.731 -6.267 42.293 1.00 86.31 66 ARG A O 1
ATOM 514 N N . SER A 1 67 ? -15.212 -8.430 42.640 1.00 90.44 67 SER A N 1
ATOM 515 C CA . SER A 1 67 ? -14.442 -8.630 41.419 1.00 90.44 67 SER A CA 1
ATOM 516 C C . SER A 1 67 ? -15.126 -9.666 40.526 1.00 90.44 67 SER A C 1
ATOM 518 O O . SER A 1 67 ? -15.586 -10.706 40.994 1.00 90.44 67 SER A O 1
ATOM 520 N N . PHE A 1 68 ? -15.199 -9.357 39.232 1.00 91.38 68 PHE A N 1
ATOM 521 C CA . PHE A 1 68 ? -15.808 -10.200 38.203 1.00 91.38 68 PHE A CA 1
ATOM 522 C C . PHE A 1 68 ? -14.735 -10.516 37.153 1.00 91.38 68 PHE A C 1
ATOM 524 O O . PHE A 1 68 ? -14.389 -9.638 36.353 1.00 91.38 68 PHE A O 1
ATOM 531 N N . PRO A 1 69 ? -14.100 -11.700 37.209 1.00 94.00 69 PRO A N 1
ATOM 532 C CA . PRO A 1 69 ? -13.034 -12.050 36.283 1.00 94.00 69 PRO A CA 1
ATOM 533 C C . PRO A 1 69 ? -13.613 -12.347 34.898 1.00 94.00 69 PRO A C 1
ATOM 535 O O . PRO A 1 69 ? -14.524 -13.153 34.761 1.00 94.00 69 PRO A O 1
ATOM 538 N N . PHE A 1 70 ? -13.031 -11.756 33.859 1.00 93.94 70 PHE A N 1
ATOM 539 C CA . PHE A 1 70 ? -13.390 -12.041 32.473 1.00 93.94 70 PHE A CA 1
ATOM 540 C C . PHE A 1 70 ? -12.145 -12.386 31.655 1.00 93.94 70 PHE A C 1
ATOM 542 O O . PHE A 1 70 ? -11.030 -11.962 31.967 1.00 93.94 70 PHE A O 1
ATOM 549 N N . SER A 1 71 ? -12.345 -13.128 30.572 1.00 94.50 71 SER A N 1
ATOM 550 C CA . SER A 1 71 ? -11.320 -13.400 29.571 1.00 94.50 71 SER A CA 1
ATOM 551 C C . SER A 1 71 ? -11.924 -13.315 28.173 1.00 94.50 71 SER A C 1
ATOM 553 O O . SER A 1 71 ? -13.085 -13.655 27.950 1.00 94.50 71 SER A O 1
ATOM 555 N N . PHE A 1 72 ? -11.125 -12.835 27.224 1.00 91.31 72 PHE A N 1
ATOM 556 C CA . PHE A 1 72 ? -11.469 -12.825 25.809 1.00 91.31 72 PHE A CA 1
ATOM 557 C C . PHE A 1 72 ? -10.348 -13.498 25.036 1.00 91.31 72 PHE A C 1
ATOM 559 O O . PHE A 1 72 ? -9.182 -13.129 25.190 1.00 91.31 72 PHE A O 1
ATOM 566 N N . ASP A 1 73 ? -10.707 -14.439 24.173 1.00 90.31 73 ASP A N 1
ATOM 567 C CA . ASP A 1 73 ? -9.764 -14.965 23.200 1.00 90.31 73 ASP A CA 1
ATOM 568 C C . ASP A 1 73 ? -9.541 -13.924 22.101 1.00 90.31 73 ASP A C 1
ATOM 570 O O . ASP A 1 73 ? -10.490 -13.347 21.558 1.00 90.31 73 ASP A O 1
ATOM 574 N N . LEU A 1 74 ? -8.274 -13.676 21.760 1.00 86.06 74 LEU A N 1
ATOM 575 C CA . LEU A 1 74 ? -7.955 -12.845 20.606 1.00 86.06 74 LEU A CA 1
ATOM 576 C C . LEU A 1 74 ? -8.430 -13.560 19.337 1.00 86.06 74 LEU A C 1
ATOM 578 O O . LEU A 1 74 ? -8.170 -14.761 19.178 1.00 86.06 74 LEU A O 1
ATOM 582 N N . PRO A 1 75 ? -9.103 -12.847 18.419 1.00 84.38 75 PRO A N 1
ATOM 583 C CA . PRO A 1 75 ? -9.564 -13.461 17.193 1.00 84.38 75 PRO A CA 1
ATOM 584 C C . PRO A 1 75 ? -8.362 -13.999 16.425 1.00 84.38 75 PRO A C 1
ATOM 586 O O . PRO A 1 75 ? -7.344 -13.324 16.265 1.00 84.38 75 PRO A O 1
ATOM 589 N N . ARG A 1 76 ? -8.494 -15.225 15.929 1.00 82.62 76 ARG A N 1
ATOM 590 C CA . ARG A 1 76 ? -7.595 -15.767 14.914 1.00 82.62 76 ARG A CA 1
ATOM 591 C C . ARG A 1 76 ? -8.223 -15.447 13.568 1.00 82.62 76 ARG A C 1
ATOM 593 O O . ARG A 1 76 ? -9.433 -15.614 13.409 1.00 82.62 76 ARG A O 1
ATOM 600 N N . GLY A 1 77 ? -7.431 -14.945 12.627 1.00 77.69 77 GLY A N 1
ATOM 601 C CA . GLY A 1 77 ? -7.942 -14.681 11.290 1.00 77.69 77 GLY A CA 1
ATOM 602 C C . GLY A 1 77 ? -8.506 -15.955 10.653 1.00 77.69 77 GLY A C 1
ATOM 603 O O . GLY A 1 77 ? -8.131 -17.074 11.013 1.00 77.69 77 GLY A O 1
ATOM 604 N N . ALA A 1 78 ? -9.446 -15.795 9.723 1.00 77.75 78 ALA A N 1
ATOM 605 C CA . ALA A 1 78 ? -10.125 -16.926 9.094 1.00 77.75 78 ALA A CA 1
ATOM 606 C C . ALA A 1 78 ? -9.195 -17.704 8.151 1.00 77.75 78 ALA A C 1
ATOM 608 O O . ALA A 1 78 ? -9.475 -18.855 7.812 1.00 77.75 78 ALA A O 1
ATOM 609 N N . ARG A 1 79 ? -8.104 -17.076 7.697 1.00 80.62 79 ARG A N 1
ATOM 610 C CA . ARG A 1 79 ? -7.106 -17.697 6.822 1.00 80.62 79 ARG A CA 1
ATOM 611 C C . ARG A 1 79 ? -5.774 -17.859 7.540 1.00 80.62 79 ARG A C 1
ATOM 613 O O . ARG A 1 79 ? -5.384 -17.045 8.372 1.00 80.62 79 ARG A O 1
ATOM 620 N N . THR A 1 80 ? -5.041 -18.900 7.163 1.00 77.38 80 THR A N 1
ATOM 621 C CA . THR A 1 80 ? -3.659 -19.105 7.601 1.00 77.38 80 THR A CA 1
ATOM 622 C C . THR A 1 80 ? -2.819 -17.865 7.278 1.00 77.38 80 THR A C 1
ATOM 624 O O . THR A 1 80 ? -2.802 -17.415 6.132 1.00 77.38 80 THR A O 1
ATOM 627 N N . GLY A 1 81 ? -2.145 -17.310 8.288 1.00 74.19 81 GLY A N 1
ATOM 628 C CA . GLY A 1 81 ? -1.325 -16.099 8.162 1.00 74.19 81 GLY A CA 1
ATOM 629 C C . GLY A 1 81 ? -2.087 -14.772 8.274 1.00 74.19 81 GLY A C 1
ATOM 630 O O . GLY A 1 81 ? -1.482 -13.720 8.081 1.00 74.19 81 GLY A O 1
ATOM 631 N N . GLU A 1 82 ? -3.393 -14.785 8.565 1.00 82.25 82 GLU A N 1
ATOM 632 C CA . GLU A 1 82 ? -4.120 -13.571 8.950 1.00 82.25 82 GLU A CA 1
ATOM 633 C C . GLU A 1 82 ? -3.877 -13.255 10.427 1.00 82.25 82 GLU A C 1
ATOM 635 O O . GLU A 1 82 ? -4.298 -13.988 11.326 1.00 82.25 82 GLU A O 1
ATOM 640 N N . GLU A 1 83 ? -3.211 -12.132 10.664 1.00 83.94 83 GLU A N 1
ATOM 641 C CA . GLU A 1 83 ? -2.867 -11.639 11.993 1.00 83.94 83 GLU A CA 1
ATOM 642 C C . GLU A 1 83 ? -3.670 -10.385 12.324 1.00 83.94 83 GLU A C 1
ATOM 644 O O . GLU A 1 83 ? -3.992 -9.577 11.443 1.00 83.94 83 GLU A O 1
ATOM 649 N N . MET A 1 84 ? -3.994 -10.225 13.609 1.00 89.69 84 MET A N 1
ATOM 650 C CA . MET A 1 84 ? -4.708 -9.050 14.090 1.00 89.69 84 MET A CA 1
ATOM 651 C C . MET A 1 84 ? -3.889 -7.790 13.762 1.00 89.69 84 MET A C 1
ATOM 653 O O . MET A 1 84 ? -2.685 -7.765 14.022 1.00 89.69 84 MET A O 1
ATOM 657 N N . PRO A 1 85 ? -4.496 -6.736 13.192 1.00 92.44 85 PRO A N 1
ATOM 658 C CA . PRO A 1 85 ? -3.750 -5.534 12.840 1.00 92.44 85 PRO A CA 1
ATOM 659 C C . PRO A 1 85 ? -3.117 -4.868 14.075 1.00 92.44 85 PRO A C 1
ATOM 661 O O . PRO A 1 85 ? -3.776 -4.784 15.111 1.00 92.44 85 PRO A O 1
ATOM 664 N N . PRO A 1 86 ? -1.893 -4.323 14.004 1.00 91.56 86 PRO A N 1
ATOM 665 C CA . PRO A 1 86 ? -1.351 -3.486 15.075 1.00 91.56 86 PRO A CA 1
ATOM 666 C C . PRO A 1 86 ? -2.259 -2.293 15.375 1.00 91.56 86 PRO A C 1
ATOM 668 O O . PRO A 1 86 ? -2.840 -1.699 14.463 1.00 91.56 86 PRO A O 1
ATOM 671 N N . SER A 1 87 ? -2.319 -1.894 16.646 1.00 93.25 87 SER A N 1
ATOM 672 C CA . SER A 1 87 ? -2.795 -0.568 17.022 1.00 93.25 87 SER A CA 1
ATOM 673 C C . SER A 1 87 ? -1.990 0.474 16.262 1.00 93.25 87 SER A C 1
ATOM 675 O O . SER A 1 87 ? -0.756 0.451 16.247 1.00 93.25 87 SER A O 1
ATOM 677 N N . PHE A 1 88 ? -2.698 1.400 15.637 1.00 92.06 88 PHE A N 1
ATOM 678 C CA . PHE A 1 88 ? -2.090 2.411 14.798 1.00 92.06 88 PHE A CA 1
ATOM 679 C C . PHE A 1 88 ? -2.853 3.716 14.963 1.00 92.06 88 PHE A C 1
ATOM 681 O O . PHE A 1 88 ? -4.081 3.726 14.921 1.00 92.06 88 PHE A O 1
ATOM 688 N N . THR A 1 89 ? -2.116 4.805 15.135 1.00 90.31 89 THR A N 1
ATOM 689 C CA . THR A 1 89 ? -2.670 6.156 15.127 1.00 90.31 89 THR A CA 1
ATOM 690 C C . THR A 1 89 ? -1.974 6.915 14.017 1.00 90.31 89 THR A C 1
ATOM 692 O O . THR A 1 89 ? -0.756 7.104 14.063 1.00 90.31 89 THR A O 1
ATOM 695 N N . GLY A 1 90 ? -2.734 7.291 12.994 1.00 82.88 90 GLY A N 1
ATOM 696 C CA . GLY A 1 90 ? -2.207 8.059 11.879 1.00 82.88 90 GLY A CA 1
ATOM 697 C C . GLY A 1 90 ? -2.024 9.508 12.298 1.00 82.88 90 GLY A C 1
ATOM 698 O O . GLY A 1 90 ? -2.967 10.140 12.774 1.00 82.88 90 GLY A O 1
ATOM 699 N N . SER A 1 91 ? -0.831 10.065 12.096 1.00 79.31 91 SER A N 1
ATOM 700 C CA . SER A 1 91 ? -0.672 11.512 12.214 1.00 79.31 91 SER A CA 1
ATOM 701 C C . SER A 1 91 ? -1.498 12.181 11.122 1.00 79.31 91 SER A C 1
ATOM 703 O O . SER A 1 91 ? -1.439 11.803 9.947 1.00 79.31 91 SER A O 1
ATOM 705 N N . ARG A 1 92 ? -2.299 13.173 11.506 1.00 73.81 92 ARG A N 1
ATOM 706 C CA . ARG A 1 92 ? -3.028 13.991 10.546 1.00 73.81 92 ARG A CA 1
ATOM 707 C C . ARG A 1 92 ? -2.030 14.947 9.913 1.00 73.81 92 ARG A C 1
ATOM 709 O O . ARG A 1 92 ? -1.756 16.014 10.459 1.00 73.81 92 ARG A O 1
ATOM 716 N N . GLU A 1 93 ? -1.489 14.563 8.765 1.00 68.81 93 GLU A N 1
ATOM 717 C CA . GLU A 1 93 ? -0.721 15.499 7.957 1.00 68.81 93 GLU A CA 1
ATOM 718 C C . GLU A 1 93 ? -1.629 16.701 7.623 1.00 68.81 93 GLU A C 1
ATOM 720 O O . GLU A 1 93 ? -2.815 16.500 7.324 1.00 68.81 93 GLU A O 1
ATOM 725 N N . PRO A 1 94 ? -1.143 17.952 7.726 1.00 66.56 94 PRO A N 1
ATOM 726 C CA . PRO A 1 94 ? -1.918 19.149 7.416 1.00 66.56 94 PRO A CA 1
ATOM 727 C C . PRO A 1 94 ? -2.173 19.242 5.903 1.00 66.56 94 PRO A C 1
ATOM 729 O O . PRO A 1 94 ? -1.577 20.040 5.189 1.00 66.56 94 PRO A O 1
ATOM 732 N N . GLY A 1 95 ? -3.071 18.395 5.408 1.00 72.00 95 GLY A N 1
ATOM 733 C CA . GLY A 1 95 ? -3.527 18.342 4.032 1.00 72.00 95 GLY A CA 1
ATOM 734 C C . GLY A 1 95 ? -5.052 18.214 3.994 1.00 72.00 95 GLY A C 1
ATOM 735 O O . GLY A 1 95 ? -5.631 17.495 4.810 1.00 72.00 95 GLY A O 1
ATOM 736 N N . PRO A 1 96 ? -5.737 18.892 3.058 1.00 63.06 96 PRO A N 1
ATOM 737 C CA . PRO A 1 96 ? -7.201 18.929 2.999 1.00 63.06 96 PRO A CA 1
ATOM 738 C C . PRO A 1 96 ? -7.857 17.572 2.681 1.00 63.06 96 PRO A C 1
ATOM 740 O O . PRO A 1 96 ? -9.074 17.451 2.795 1.00 63.06 96 PRO A O 1
ATOM 743 N N . SER A 1 97 ? -7.078 16.557 2.295 1.00 59.72 97 SER A N 1
ATOM 744 C CA . SER A 1 97 ? -7.571 15.264 1.802 1.00 59.72 97 SER A CA 1
ATOM 745 C C . SER A 1 97 ? -7.022 14.032 2.530 1.00 59.72 97 SER A C 1
ATOM 747 O O . SER A 1 97 ? -7.480 12.928 2.245 1.00 59.72 97 SER A O 1
ATOM 749 N N . SER A 1 98 ? -6.082 14.179 3.473 1.00 63.47 98 SER A N 1
ATOM 750 C CA . SER A 1 98 ? -5.540 13.029 4.209 1.00 63.47 98 SER A CA 1
ATOM 751 C C . SER A 1 98 ? -6.334 12.817 5.498 1.00 63.47 98 SER A C 1
ATOM 753 O O . SER A 1 98 ? -6.132 13.498 6.506 1.00 63.47 98 SER A O 1
ATOM 755 N N . GLY A 1 99 ? -7.312 11.911 5.448 1.00 68.50 99 GLY A N 1
ATOM 756 C CA . GLY A 1 99 ? -7.995 11.442 6.649 1.00 68.50 99 GLY A CA 1
ATOM 757 C C . GLY A 1 99 ? -7.018 10.662 7.527 1.00 68.50 99 GLY A C 1
ATOM 758 O O . GLY A 1 99 ? -6.347 9.751 7.041 1.00 68.50 99 GLY A O 1
ATOM 759 N N . ALA A 1 100 ? -6.938 11.005 8.813 1.00 80.38 100 ALA A N 1
ATOM 760 C CA . ALA A 1 100 ? -6.238 10.165 9.777 1.00 80.38 100 ALA A CA 1
ATOM 761 C C . ALA A 1 100 ? -6.976 8.822 9.880 1.00 80.38 100 ALA A C 1
ATOM 763 O O . ALA A 1 100 ? -8.198 8.787 10.050 1.00 80.38 100 ALA A O 1
ATOM 764 N N . VAL A 1 101 ? -6.238 7.726 9.718 1.00 84.44 101 VAL A N 1
ATOM 765 C CA . VAL A 1 101 ? -6.761 6.367 9.864 1.00 84.44 101 VAL A CA 1
ATOM 766 C C . VAL A 1 101 ? -6.223 5.811 11.166 1.00 84.44 101 VAL A C 1
ATOM 768 O O . VAL A 1 101 ? -5.008 5.708 11.322 1.00 84.44 101 VAL A O 1
ATOM 771 N N . ASP A 1 102 ? -7.130 5.406 12.050 1.00 90.88 102 ASP A N 1
ATOM 772 C CA . ASP A 1 102 ? -6.785 4.869 13.360 1.00 90.88 102 ASP A CA 1
ATOM 773 C C . ASP A 1 102 ? -7.324 3.448 13.525 1.00 90.88 102 ASP A C 1
ATOM 775 O O . ASP A 1 102 ? -8.491 3.159 13.248 1.00 90.88 102 ASP A O 1
ATOM 779 N N . ILE A 1 103 ? -6.467 2.560 14.021 1.00 92.88 103 ILE A N 1
ATOM 780 C CA . ILE A 1 103 ? -6.805 1.198 14.424 1.00 92.88 103 ILE A CA 1
ATOM 781 C C . ILE A 1 103 ? -6.721 1.160 15.944 1.00 92.88 103 ILE A C 1
ATOM 783 O O . ILE A 1 103 ? -5.637 1.229 16.526 1.00 92.88 103 ILE A O 1
ATOM 787 N N . THR A 1 104 ? -7.885 1.077 16.584 1.00 94.81 104 THR A N 1
ATOM 788 C CA . THR A 1 104 ? -8.013 1.117 18.042 1.00 94.81 104 THR A CA 1
ATOM 789 C C . THR A 1 104 ? -8.729 -0.122 18.551 1.00 94.81 104 THR A C 1
ATOM 791 O O . THR A 1 104 ? -9.758 -0.534 18.014 1.00 94.81 104 THR A O 1
ATOM 794 N N . TYR A 1 105 ? -8.189 -0.691 19.623 1.00 94.69 105 TYR A N 1
ATOM 795 C CA . TYR A 1 105 ? -8.805 -1.775 20.374 1.00 94.69 105 TYR A CA 1
ATOM 796 C C . TYR A 1 105 ? -9.240 -1.222 21.725 1.00 94.69 105 TYR A C 1
ATOM 798 O O . TYR A 1 105 ? -8.538 -0.404 22.321 1.00 94.69 105 TYR A O 1
ATOM 806 N N . LYS A 1 106 ? -10.414 -1.629 22.204 1.00 95.50 106 LYS A N 1
ATOM 807 C CA . LYS A 1 106 ? -10.918 -1.217 23.515 1.00 95.50 106 LYS A CA 1
ATOM 808 C C . LYS A 1 106 ? -11.765 -2.308 24.148 1.00 95.50 106 LYS A C 1
ATOM 810 O O . LYS A 1 106 ? -12.530 -2.972 23.452 1.00 95.50 106 LYS A O 1
ATOM 815 N N . VAL A 1 107 ? -11.662 -2.436 25.464 1.00 95.56 107 VAL A N 1
ATOM 816 C CA . VAL A 1 107 ? -12.610 -3.184 26.292 1.00 95.56 107 VAL A CA 1
ATOM 817 C C . VAL A 1 107 ? -13.672 -2.204 26.756 1.00 95.56 107 VAL A C 1
ATOM 819 O O . VAL A 1 107 ? -13.349 -1.136 27.275 1.00 95.56 107 VAL A O 1
ATOM 822 N N . LYS A 1 108 ? -14.938 -2.553 26.540 1.00 95.94 108 LYS A N 1
ATOM 823 C CA . LYS A 1 108 ? -16.086 -1.770 26.991 1.00 95.94 108 LYS A CA 1
ATOM 824 C C . LYS A 1 108 ? -16.873 -2.604 27.993 1.00 95.94 108 LYS A C 1
ATOM 826 O O . LYS A 1 108 ? -17.419 -3.638 27.624 1.00 95.94 108 LYS A O 1
ATOM 831 N N . VAL A 1 109 ? -16.955 -2.127 29.228 1.00 96.25 109 VAL A N 1
ATOM 832 C CA . VAL A 1 109 ? -17.816 -2.684 30.271 1.00 96.25 109 VAL A CA 1
ATOM 833 C C . VAL A 1 109 ? -19.073 -1.829 30.331 1.00 96.25 109 VAL A C 1
ATOM 835 O O . VAL A 1 109 ? -18.991 -0.605 30.415 1.00 96.25 109 VAL A O 1
ATOM 838 N N . THR A 1 110 ? -20.234 -2.469 30.237 1.00 96.44 110 THR A N 1
ATOM 839 C CA . THR A 1 110 ? -21.533 -1.796 30.338 1.00 96.44 110 THR A CA 1
ATOM 840 C C . THR A 1 110 ? -22.287 -2.406 31.508 1.00 96.44 110 THR A C 1
ATOM 842 O O . THR A 1 110 ? -22.515 -3.611 31.527 1.00 96.44 110 THR A O 1
ATOM 845 N N . TRP A 1 111 ? -22.630 -1.581 32.491 1.00 94.94 111 TRP A N 1
ATOM 846 C CA . TRP A 1 111 ? -23.505 -1.942 33.595 1.00 94.94 111 TRP A CA 1
ATOM 847 C C . TRP A 1 111 ? -24.933 -1.565 33.226 1.00 94.94 111 TRP A C 1
ATOM 849 O O . TRP A 1 111 ? -25.246 -0.379 33.087 1.00 94.94 111 TRP A O 1
ATOM 859 N N . GLU A 1 112 ? -25.782 -2.571 33.065 1.00 95.06 112 GLU A N 1
ATOM 860 C CA . GLU A 1 112 ? -27.203 -2.383 32.799 1.00 95.06 112 GLU A CA 1
ATOM 861 C C . GLU A 1 112 ? -27.971 -2.448 34.126 1.00 95.06 112 GLU A C 1
ATOM 863 O O . GLU A 1 112 ? -27.987 -3.499 34.773 1.00 95.06 112 GLU A O 1
ATOM 868 N N . PRO A 1 113 ? -28.568 -1.335 34.586 1.00 91.62 113 PRO A N 1
ATOM 869 C CA . PRO A 1 113 ? -29.368 -1.342 35.800 1.00 91.62 113 PRO A CA 1
ATOM 870 C C . PRO A 1 113 ? -30.633 -2.183 35.595 1.00 91.62 113 PRO A C 1
ATOM 872 O O . PRO A 1 113 ? -31.208 -2.228 34.509 1.00 91.62 113 PRO A O 1
ATOM 875 N N . SER A 1 114 ? -31.110 -2.822 36.665 1.00 89.69 114 SER A N 1
ATOM 876 C CA . SER A 1 114 ? -32.383 -3.557 36.645 1.00 89.69 114 SER A CA 1
ATOM 877 C C . SER A 1 114 ? -33.592 -2.633 36.455 1.00 89.69 114 SER A C 1
ATOM 879 O O . SER A 1 114 ? -34.649 -3.066 35.996 1.00 89.69 114 SER A O 1
ATOM 881 N N . ASN A 1 115 ? -33.439 -1.355 36.805 1.00 91.44 115 ASN A N 1
ATOM 882 C CA . ASN A 1 115 ? -34.442 -0.323 36.624 1.00 91.44 115 ASN A CA 1
ATOM 883 C C . ASN A 1 115 ? -34.346 0.283 35.215 1.00 91.44 115 ASN A C 1
ATOM 885 O O . ASN A 1 115 ? -33.375 0.958 34.890 1.00 91.44 115 ASN A O 1
ATOM 889 N N . VAL A 1 116 ? -35.397 0.113 34.407 1.00 91.38 116 VAL A N 1
ATOM 890 C CA . VAL A 1 116 ? -35.478 0.609 33.015 1.00 91.38 116 VAL A CA 1
ATOM 891 C C . VAL A 1 116 ? -35.386 2.143 32.920 1.00 91.38 116 VAL A C 1
ATOM 893 O O . VAL A 1 116 ? -35.102 2.683 31.854 1.00 91.38 116 VAL A O 1
ATOM 896 N N . LEU A 1 117 ? -35.627 2.862 34.022 1.00 95.06 117 LEU A N 1
ATOM 897 C CA . LEU A 1 117 ? -35.507 4.323 34.078 1.00 95.06 117 LEU A CA 1
ATOM 898 C C . LEU A 1 117 ? -34.061 4.803 34.271 1.00 95.06 117 LEU A C 1
ATOM 900 O O . LEU A 1 117 ? -33.771 5.975 34.029 1.00 95.06 117 LEU A O 1
ATOM 904 N N . GLU A 1 118 ? -3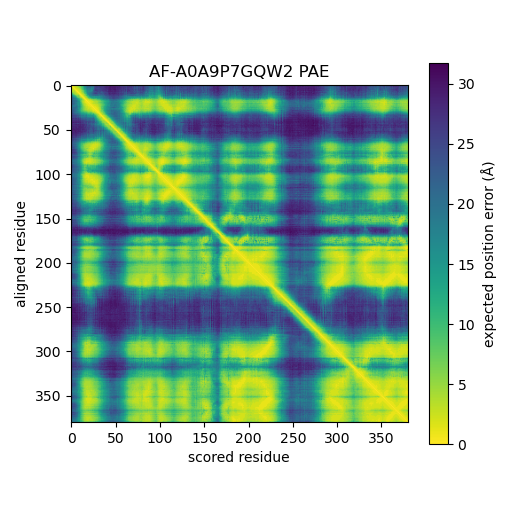3.162 3.931 34.725 1.00 95.00 118 GLU A N 1
ATOM 905 C CA . GLU A 1 118 ? -31.763 4.273 34.959 1.00 95.00 118 GLU A CA 1
ATOM 906 C C . GLU A 1 118 ? -30.940 4.090 33.680 1.00 95.00 118 GLU A C 1
ATOM 908 O O . GLU A 1 118 ? -31.105 3.135 32.923 1.00 95.00 118 GLU A O 1
ATOM 913 N N . SER A 1 119 ? -30.034 5.033 33.418 1.00 94.69 119 SER A N 1
ATOM 914 C CA . SER A 1 119 ? -29.134 4.939 32.267 1.00 94.69 119 SER A CA 1
ATOM 915 C C . SER A 1 119 ? -28.010 3.935 32.540 1.00 94.69 119 SER A C 1
ATOM 917 O O . SER A 1 119 ? -27.483 3.905 33.656 1.00 94.69 119 SER A O 1
ATOM 919 N N . PRO A 1 120 ? -27.588 3.147 31.536 1.00 94.75 120 PRO A N 1
ATOM 920 C CA . PRO A 1 120 ? -26.469 2.234 31.700 1.00 94.75 120 PRO A CA 1
ATOM 921 C C . PRO A 1 120 ? -25.179 3.003 31.999 1.00 94.75 120 PRO A C 1
ATOM 923 O O . PRO A 1 120 ? -24.905 4.045 31.397 1.00 94.75 120 PRO A O 1
ATOM 926 N N . SER A 1 121 ? -24.363 2.470 32.906 1.00 95.25 121 SER A N 1
ATOM 927 C CA . SER A 1 121 ? -23.028 3.014 33.177 1.00 95.25 121 SER A CA 1
ATOM 928 C C . SER A 1 121 ? -22.006 2.336 32.271 1.00 95.25 121 SER A C 1
ATOM 930 O O . SER A 1 121 ? -22.025 1.118 32.112 1.00 95.25 121 SER A O 1
ATOM 932 N N . ILE A 1 122 ? -21.118 3.112 31.651 1.00 96.25 122 ILE A N 1
ATOM 933 C CA . ILE A 1 122 ? -20.158 2.608 30.663 1.00 96.25 122 ILE A CA 1
ATOM 934 C C . ILE A 1 122 ? -18.742 2.957 31.108 1.00 96.25 122 ILE A C 1
ATOM 936 O O . ILE A 1 122 ? -18.438 4.119 31.366 1.00 96.25 122 ILE A O 1
ATOM 940 N N . LEU A 1 123 ? -17.867 1.954 31.119 1.00 95.69 123 LEU A N 1
ATOM 941 C CA . LEU A 1 123 ? -16.431 2.102 31.321 1.00 95.69 123 LEU A CA 1
ATOM 942 C C . LEU A 1 123 ? -15.693 1.584 30.082 1.00 95.69 123 LEU A C 1
ATOM 944 O O . LEU A 1 123 ? -15.952 0.475 29.618 1.00 95.69 123 LEU A O 1
ATOM 948 N N . GLU A 1 124 ? -14.767 2.376 29.542 1.00 96.44 124 GLU A N 1
ATOM 949 C CA . GLU A 1 124 ? -13.944 1.987 28.394 1.00 96.44 124 GLU A CA 1
ATOM 950 C C . GLU A 1 124 ? -12.456 2.016 28.755 1.00 96.44 124 GLU A C 1
ATOM 952 O O . GLU A 1 124 ? -11.967 2.998 29.310 1.00 96.44 124 GLU A O 1
ATOM 957 N N . ALA A 1 125 ? -11.733 0.953 28.401 1.00 95.88 125 ALA A N 1
ATOM 958 C CA . ALA A 1 125 ? -10.290 0.837 28.579 1.00 95.88 125 ALA A CA 1
ATOM 959 C C . ALA A 1 125 ? -9.618 0.533 27.225 1.00 95.88 125 ALA A C 1
ATOM 961 O O . ALA A 1 125 ? -9.957 -0.476 26.596 1.00 95.88 125 ALA A O 1
ATOM 962 N N . PRO A 1 126 ? -8.697 1.380 26.729 1.00 95.19 126 PRO A N 1
ATOM 963 C CA . PRO A 1 126 ? -8.009 1.134 25.466 1.00 95.19 126 PRO A CA 1
ATOM 964 C C . PRO A 1 126 ? -6.983 0.001 25.596 1.00 95.19 126 PRO A C 1
ATOM 966 O O . PRO A 1 126 ? -6.328 -0.144 26.626 1.00 95.19 126 PRO A O 1
ATOM 969 N N . ILE A 1 127 ? -6.806 -0.766 24.520 1.00 93.25 127 ILE A N 1
ATOM 970 C CA . ILE A 1 127 ? -5.756 -1.778 24.384 1.00 93.25 127 ILE A CA 1
ATOM 971 C C . ILE A 1 127 ? -4.778 -1.323 23.299 1.00 93.25 127 ILE A C 1
ATOM 973 O O . ILE A 1 127 ? -5.174 -0.997 22.176 1.00 93.25 127 ILE A O 1
ATOM 977 N N . LEU A 1 128 ? -3.489 -1.340 23.636 1.00 92.94 128 LEU A N 1
ATOM 978 C CA . LEU A 1 128 ? -2.396 -1.180 22.685 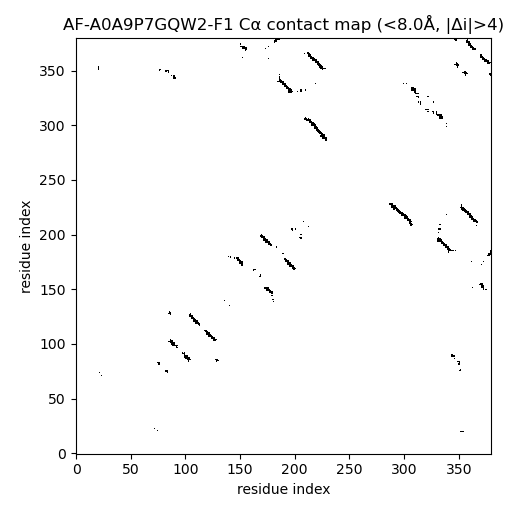1.00 92.94 128 LEU A CA 1
ATOM 979 C C . LEU A 1 128 ? -1.901 -2.559 22.253 1.00 92.94 128 LEU A C 1
ATOM 981 O O . LEU A 1 128 ? -1.309 -3.288 23.043 1.00 92.94 128 LEU A O 1
ATOM 985 N N . PHE A 1 129 ? -2.140 -2.900 20.992 1.00 91.12 129 PHE A N 1
ATOM 986 C CA . PHE A 1 129 ? -1.616 -4.102 20.365 1.00 91.12 129 PHE A CA 1
ATOM 987 C C . PHE A 1 129 ? -0.420 -3.732 19.485 1.00 91.12 129 PHE A C 1
ATOM 989 O O . PHE A 1 129 ? -0.580 -3.063 18.465 1.00 91.12 129 PHE A O 1
ATOM 996 N N . GLN A 1 130 ? 0.786 -4.132 19.881 1.00 87.12 130 GLN A N 1
ATOM 997 C CA . GLN A 1 130 ? 2.006 -3.897 19.111 1.00 87.12 130 GLN A CA 1
ATOM 998 C C . GLN A 1 130 ? 2.684 -5.243 18.831 1.00 87.12 130 GLN A C 1
ATOM 1000 O O . GLN A 1 130 ? 2.969 -5.962 19.788 1.00 87.12 130 GLN A O 1
ATOM 1005 N N . PRO A 1 131 ? 2.922 -5.608 17.558 1.00 77.06 131 PRO A N 1
ATOM 1006 C CA . PRO A 1 131 ? 3.738 -6.764 17.232 1.00 77.06 131 PRO A CA 1
ATOM 1007 C C . PRO A 1 131 ? 5.159 -6.519 17.733 1.00 77.06 131 PRO A C 1
ATOM 1009 O O . PRO A 1 131 ? 5.631 -5.377 17.761 1.00 77.06 131 PRO A O 1
ATOM 1012 N N . ASP A 1 132 ? 5.819 -7.598 18.129 1.00 78.94 132 ASP A N 1
ATOM 1013 C CA . ASP A 1 132 ? 7.191 -7.555 18.611 1.00 78.94 132 ASP A CA 1
ATOM 1014 C C . ASP A 1 132 ? 8.117 -7.045 17.492 1.00 78.94 132 ASP A C 1
ATOM 1016 O O . ASP A 1 132 ? 8.220 -7.655 16.426 1.00 78.94 132 ASP A O 1
ATOM 1020 N N . GLN A 1 133 ? 8.738 -5.880 17.707 1.00 67.25 133 GLN A N 1
ATOM 1021 C CA . GLN A 1 133 ? 9.603 -5.236 16.710 1.00 67.25 133 GLN A CA 1
ATOM 1022 C C . GLN A 1 133 ? 10.912 -6.003 16.508 1.00 67.25 133 GLN A C 1
ATOM 1024 O O . GLN A 1 133 ? 11.521 -5.892 15.441 1.00 67.25 133 GLN A O 1
ATOM 1029 N N . ASP A 1 134 ? 11.318 -6.786 17.508 1.00 71.31 134 ASP A N 1
ATOM 1030 C CA . ASP A 1 134 ? 12.558 -7.556 17.489 1.00 71.31 134 ASP A CA 1
ATOM 1031 C C . ASP A 1 134 ? 12.352 -8.954 16.893 1.00 71.31 134 ASP A C 1
ATOM 1033 O O . ASP A 1 134 ? 13.319 -9.665 16.599 1.00 71.31 134 ASP A O 1
ATOM 1037 N N . PHE A 1 135 ? 11.098 -9.345 16.643 1.00 65.19 135 PHE A N 1
ATOM 1038 C CA . PHE A 1 135 ? 10.779 -10.622 16.026 1.00 65.19 135 PHE A CA 1
ATOM 1039 C C . PHE A 1 135 ? 11.048 -10.583 14.518 1.00 65.19 135 PHE A C 1
ATOM 1041 O O . PHE A 1 135 ? 10.168 -10.372 13.683 1.00 65.19 135 PHE A O 1
ATOM 1048 N N . GLN A 1 136 ? 12.304 -10.825 14.152 1.00 57.62 136 GLN A N 1
ATOM 1049 C CA . GLN A 1 136 ? 12.661 -11.198 12.790 1.00 57.62 136 GLN A CA 1
ATOM 1050 C C . GLN A 1 136 ? 12.335 -12.679 12.605 1.00 57.62 136 GLN A C 1
ATOM 1052 O O . GLN A 1 136 ? 13.115 -13.552 12.987 1.00 57.62 136 GLN A O 1
ATOM 1057 N N . SER A 1 137 ? 11.164 -12.971 12.033 1.00 53.16 137 SER A N 1
ATOM 1058 C CA . SER A 1 137 ? 10.844 -14.327 11.581 1.00 53.16 137 SER A CA 1
ATOM 1059 C C . SER A 1 137 ? 11.991 -14.840 10.710 1.00 53.16 137 SER A C 1
ATOM 1061 O O . SER A 1 137 ? 12.423 -14.126 9.803 1.00 53.16 137 SER A O 1
ATOM 1063 N N . ILE A 1 138 ? 12.460 -16.065 10.951 1.00 54.66 138 ILE A N 1
ATOM 1064 C CA . ILE A 1 138 ? 13.553 -16.697 10.189 1.00 54.66 138 ILE A CA 1
ATOM 1065 C C . ILE A 1 138 ? 13.310 -16.631 8.665 1.00 54.66 138 ILE A C 1
ATOM 1067 O O . ILE A 1 138 ? 14.243 -16.407 7.895 1.00 54.66 138 ILE A O 1
ATOM 1071 N N . ASP A 1 139 ? 12.039 -16.674 8.254 1.00 54.28 139 ASP A N 1
ATOM 1072 C CA . ASP A 1 139 ? 11.581 -16.598 6.860 1.00 54.28 139 ASP A CA 1
ATOM 1073 C C . ASP A 1 139 ? 11.738 -15.205 6.216 1.00 54.28 139 ASP A C 1
ATOM 1075 O O . ASP A 1 139 ? 11.628 -15.057 5.000 1.00 54.28 139 ASP A O 1
ATOM 1079 N N . ALA A 1 140 ? 11.972 -14.160 7.017 1.00 52.75 140 ALA A N 1
ATOM 1080 C CA . ALA A 1 140 ? 12.250 -12.805 6.539 1.00 52.75 140 ALA A CA 1
ATOM 1081 C C . ALA A 1 140 ? 13.750 -12.565 6.308 1.00 52.75 140 ALA A C 1
ATOM 1083 O O . ALA A 1 140 ? 14.123 -11.512 5.780 1.00 52.75 140 ALA A O 1
ATOM 1084 N N . SER A 1 141 ? 14.614 -13.519 6.678 1.00 54.12 141 SER A N 1
ATOM 1085 C CA . SER A 1 141 ? 16.025 -13.440 6.322 1.00 54.12 141 SER A CA 1
ATOM 1086 C C . SER A 1 141 ? 16.149 -13.686 4.812 1.00 54.12 141 SER A C 1
ATOM 1088 O O . SER A 1 141 ? 15.621 -14.680 4.307 1.00 54.12 141 SER A O 1
ATOM 1090 N N . PRO A 1 142 ? 16.784 -12.784 4.043 1.00 55.38 142 PRO A N 1
ATOM 1091 C CA . PRO A 1 142 ? 17.020 -13.016 2.630 1.00 55.38 142 PRO A CA 1
ATOM 1092 C C . PRO A 1 142 ? 18.057 -14.135 2.505 1.00 55.38 142 PRO A C 1
ATOM 1094 O O . PRO A 1 142 ? 19.253 -13.875 2.415 1.00 55.38 142 PRO A O 1
ATOM 1097 N N . GLU A 1 143 ? 17.594 -15.385 2.490 1.00 55.59 143 GLU A N 1
ATOM 1098 C CA . GLU A 1 143 ? 18.439 -16.581 2.385 1.00 55.59 143 GLU A CA 1
ATOM 1099 C C . GLU A 1 143 ? 19.273 -16.577 1.089 1.00 55.59 143 GLU A C 1
ATOM 1101 O O . GLU A 1 143 ? 20.261 -17.298 0.964 1.00 55.59 143 GLU A O 1
ATOM 1106 N N . ASN A 1 144 ? 18.928 -15.709 0.126 1.00 57.34 144 ASN A N 1
ATOM 1107 C CA . ASN A 1 144 ? 19.730 -15.484 -1.065 1.00 57.34 144 ASN A CA 1
ATOM 1108 C C . ASN A 1 144 ? 19.697 -14.013 -1.549 1.00 57.34 144 ASN A C 1
ATOM 1110 O O . ASN A 1 144 ? 18.817 -13.642 -2.338 1.00 57.34 144 ASN A O 1
ATOM 1114 N N . PRO A 1 145 ? 20.665 -13.163 -1.143 1.00 58.75 145 PRO A N 1
ATOM 1115 C CA . PRO A 1 145 ? 20.723 -11.742 -1.514 1.00 58.75 145 PRO A CA 1
ATOM 1116 C C . PRO A 1 145 ? 20.958 -11.493 -3.016 1.00 58.75 145 PRO A C 1
ATOM 1118 O O . PRO A 1 145 ? 20.982 -10.344 -3.453 1.00 58.75 145 PRO A O 1
ATOM 1121 N N . GLN A 1 146 ? 21.150 -12.548 -3.814 1.00 57.19 146 GLN A N 1
ATOM 1122 C CA . GLN A 1 146 ? 21.395 -12.454 -5.256 1.00 57.19 146 GLN A CA 1
ATOM 1123 C C . GLN A 1 146 ? 20.137 -12.586 -6.116 1.00 57.19 146 GLN A C 1
ATOM 1125 O O . GLN A 1 146 ? 20.211 -12.440 -7.335 1.00 57.19 146 GLN A O 1
ATOM 1130 N N . SER A 1 147 ? 18.987 -12.864 -5.511 1.00 57.25 147 SER A N 1
ATOM 1131 C CA . SER A 1 147 ? 17.748 -13.025 -6.257 1.00 57.25 147 SER A CA 1
ATOM 1132 C C . SER A 1 147 ? 17.047 -11.667 -6.415 1.00 57.25 147 SER A C 1
ATOM 1134 O O . SER A 1 147 ? 16.865 -10.924 -5.451 1.00 57.25 147 SER A O 1
ATOM 1136 N N . TRP A 1 148 ? 16.670 -11.318 -7.646 1.00 68.75 148 TRP A N 1
ATOM 1137 C CA . TRP A 1 148 ? 15.954 -10.081 -7.976 1.00 68.75 148 TRP A CA 1
ATOM 1138 C C . TRP A 1 148 ? 14.589 -10.430 -8.564 1.00 68.75 148 TRP A C 1
ATOM 1140 O O . TRP A 1 148 ? 14.482 -11.315 -9.412 1.00 68.75 148 TRP A O 1
ATOM 1150 N N . LEU A 1 149 ? 13.539 -9.739 -8.119 1.00 74.00 149 LEU A N 1
ATOM 1151 C CA . LEU A 1 149 ? 12.219 -9.850 -8.726 1.00 74.00 149 LEU A CA 1
ATOM 1152 C C . LEU A 1 149 ? 12.195 -8.992 -9.991 1.00 74.00 149 LEU A C 1
ATOM 1154 O O . LEU A 1 149 ? 12.175 -7.767 -9.899 1.00 74.00 149 LEU A O 1
ATOM 1158 N N . GLU A 1 150 ? 12.185 -9.632 -11.158 1.00 76.75 150 GLU A N 1
ATOM 1159 C CA . GLU A 1 150 ? 12.055 -8.964 -12.454 1.00 76.75 150 GLU A CA 1
ATOM 1160 C C . GLU A 1 150 ? 10.591 -8.939 -12.907 1.00 76.75 150 GLU A C 1
ATOM 1162 O O . GLU A 1 150 ? 9.983 -9.986 -13.135 1.00 76.75 150 GLU A O 1
ATOM 1167 N N . MET A 1 151 ? 10.019 -7.744 -13.079 1.00 75.31 151 MET A N 1
ATOM 1168 C CA . MET A 1 151 ? 8.674 -7.569 -13.631 1.00 75.31 151 MET A CA 1
ATOM 1169 C C . MET A 1 151 ? 8.752 -6.839 -14.981 1.00 75.31 151 MET A C 1
ATOM 1171 O O . MET A 1 151 ? 9.190 -5.684 -15.018 1.00 75.31 151 MET A O 1
ATOM 1175 N N . PRO A 1 152 ? 8.351 -7.470 -16.103 1.00 75.50 152 PRO A N 1
ATOM 1176 C CA . PRO A 1 152 ? 8.324 -6.795 -17.395 1.00 75.50 152 PRO A CA 1
ATOM 1177 C C . PRO A 1 152 ? 7.209 -5.744 -17.431 1.00 75.50 152 PRO A C 1
ATOM 1179 O O . PRO A 1 152 ? 6.081 -6.019 -17.010 1.00 75.50 152 PRO A O 1
ATOM 1182 N N . LEU A 1 153 ? 7.507 -4.559 -17.973 1.00 69.69 153 LEU A N 1
ATOM 1183 C CA . LEU A 1 153 ? 6.479 -3.559 -18.257 1.00 69.69 153 LEU A CA 1
ATOM 1184 C C . LEU A 1 153 ? 5.592 -4.034 -19.413 1.00 69.69 153 LEU A C 1
ATOM 1186 O O . LEU A 1 153 ? 6.071 -4.639 -20.375 1.00 69.69 153 LEU A O 1
ATOM 1190 N N . ARG A 1 154 ? 4.292 -3.756 -19.318 1.00 77.69 154 ARG A N 1
ATOM 1191 C CA . ARG A 1 154 ? 3.307 -4.057 -20.360 1.00 77.69 154 ARG A CA 1
ATOM 1192 C C . ARG A 1 154 ? 2.798 -2.755 -20.963 1.00 77.69 154 ARG A C 1
ATOM 1194 O O . ARG A 1 154 ? 2.581 -1.784 -20.243 1.00 77.69 154 ARG A O 1
ATOM 1201 N N . SER A 1 155 ? 2.604 -2.737 -22.276 1.00 77.38 155 SER A N 1
ATOM 1202 C CA . SER A 1 155 ? 1.912 -1.640 -22.948 1.00 77.38 155 SER A CA 1
ATOM 1203 C C . SER A 1 155 ? 0.405 -1.761 -22.706 1.00 77.38 155 SER A C 1
ATOM 1205 O O . SER A 1 155 ? -0.147 -2.859 -22.772 1.00 77.38 155 SER A O 1
ATOM 1207 N N . ASP A 1 156 ? -0.265 -0.641 -22.433 1.00 70.19 156 ASP A N 1
ATOM 1208 C CA . ASP A 1 156 ? -1.721 -0.621 -22.205 1.00 70.19 156 ASP A CA 1
ATOM 1209 C C . ASP A 1 156 ? -2.509 -0.829 -23.512 1.00 70.19 156 ASP A C 1
ATOM 1211 O O . ASP A 1 156 ? -3.564 -1.460 -23.555 1.00 70.19 156 ASP A O 1
ATOM 1215 N N . ARG A 1 157 ? -1.953 -0.356 -24.632 1.00 70.25 157 ARG A N 1
ATOM 1216 C CA . ARG A 1 157 ? -2.518 -0.584 -25.964 1.00 70.25 157 ARG A CA 1
ATOM 1217 C C . ARG A 1 157 ? -1.928 -1.865 -26.564 1.00 70.25 157 ARG A C 1
ATOM 1219 O O . ARG A 1 157 ? -0.704 -2.037 -26.512 1.00 70.25 157 ARG A O 1
ATOM 1226 N N . PRO A 1 158 ? -2.749 -2.749 -27.173 1.00 60.62 158 PRO A N 1
ATOM 1227 C CA . PRO A 1 158 ? -2.225 -3.745 -28.092 1.00 60.62 158 PRO A CA 1
ATOM 1228 C C . PRO A 1 158 ? -1.596 -2.970 -29.245 1.00 60.62 158 PRO A C 1
ATOM 1230 O O . PRO A 1 158 ? -2.300 -2.332 -30.023 1.00 60.62 158 PRO A O 1
ATOM 1233 N N . ILE A 1 159 ? -0.268 -2.953 -29.286 1.00 49.72 159 ILE A N 1
ATOM 1234 C CA . ILE A 1 159 ? 0.503 -2.219 -30.284 1.00 49.72 159 ILE A CA 1
ATOM 1235 C C . ILE A 1 159 ? 0.074 -2.756 -31.666 1.00 49.72 159 ILE A C 1
ATOM 1237 O O . ILE A 1 159 ? 0.328 -3.931 -31.955 1.00 49.72 159 ILE A O 1
ATOM 1241 N N . PRO A 1 160 ? -0.637 -1.972 -32.505 1.00 41.16 160 PRO A N 1
ATOM 1242 C CA . PRO A 1 160 ? -1.321 -2.476 -33.695 1.00 41.16 160 PRO A CA 1
ATOM 1243 C C . PRO A 1 160 ? -0.363 -2.628 -34.883 1.00 41.16 160 PRO A C 1
ATOM 1245 O O . PRO A 1 160 ? -0.667 -2.212 -35.998 1.00 41.16 160 PRO A O 1
ATOM 1248 N N . PHE A 1 161 ? 0.810 -3.220 -34.666 1.00 37.09 161 PHE A N 1
ATOM 1249 C CA . PHE A 1 161 ? 1.744 -3.515 -35.741 1.00 37.09 161 PHE A CA 1
ATOM 1250 C C . PHE A 1 161 ? 2.630 -4.726 -35.441 1.00 37.09 161 PHE A C 1
ATOM 1252 O O . PHE A 1 161 ? 3.345 -4.802 -34.444 1.00 37.09 161 PHE A O 1
ATOM 1259 N N . ARG A 1 162 ? 2.628 -5.665 -36.395 1.00 35.25 162 ARG A N 1
ATOM 1260 C CA . ARG A 1 162 ? 3.784 -6.513 -36.694 1.00 35.25 162 ARG A CA 1
ATOM 1261 C C . ARG A 1 162 ? 4.689 -5.700 -37.625 1.00 35.25 162 ARG A C 1
ATOM 1263 O O . ARG A 1 162 ? 4.327 -5.495 -38.778 1.00 35.25 162 ARG A O 1
ATOM 1270 N N . CYS A 1 163 ? 5.832 -5.220 -37.139 1.00 30.83 163 CYS A N 1
ATOM 1271 C CA . CYS A 1 163 ? 6.794 -4.496 -37.973 1.00 30.83 163 CYS A CA 1
ATOM 1272 C C . CYS A 1 163 ? 7.527 -5.443 -38.933 1.00 30.83 163 CYS A C 1
ATOM 1274 O O . CYS A 1 163 ? 8.456 -6.138 -38.548 1.00 30.83 163 CYS A O 1
ATOM 1276 N N . ALA A 1 164 ? 7.120 -5.423 -40.194 1.00 28.55 164 ALA A N 1
ATOM 1277 C CA . ALA A 1 164 ? 7.910 -5.729 -41.386 1.00 28.55 164 ALA A CA 1
ATOM 1278 C C . ALA A 1 164 ? 7.203 -4.932 -42.500 1.00 28.55 164 ALA A C 1
ATOM 1280 O O . ALA A 1 164 ? 5.994 -5.071 -42.630 1.00 28.55 164 ALA A O 1
ATOM 1281 N N . VAL A 1 165 ? 7.766 -4.025 -43.297 1.00 29.72 165 VAL A N 1
ATOM 1282 C CA . VAL A 1 165 ? 9.116 -3.639 -43.741 1.00 29.72 165 VAL A CA 1
ATOM 1283 C C . VAL A 1 165 ? 8.941 -2.150 -44.134 1.00 29.72 165 VAL A C 1
ATOM 1285 O O . VAL A 1 165 ? 7.967 -1.835 -44.804 1.00 29.72 165 VAL A O 1
ATOM 1288 N N . SER A 1 166 ? 9.717 -1.169 -43.673 1.00 29.62 166 SER A N 1
ATOM 1289 C CA . SER A 1 166 ? 11.126 -0.948 -44.002 1.00 29.62 166 SER A CA 1
ATOM 1290 C C . SER A 1 166 ? 11.853 -0.194 -42.882 1.00 29.62 166 SER A C 1
ATOM 1292 O O . SER A 1 166 ? 11.393 0.856 -42.448 1.00 29.62 166 SER A O 1
ATOM 1294 N N . TYR A 1 167 ? 13.017 -0.724 -42.500 1.00 30.00 167 TYR A N 1
ATOM 1295 C CA . TYR A 1 167 ? 13.966 -0.210 -41.505 1.00 30.00 167 TYR A CA 1
ATOM 1296 C C . TYR A 1 167 ? 13.463 -0.172 -40.050 1.00 30.00 167 TYR A C 1
ATOM 1298 O O . TYR A 1 167 ? 12.920 0.805 -39.558 1.00 30.00 167 TYR A O 1
ATOM 1306 N N . PHE A 1 168 ? 13.783 -1.277 -39.370 1.00 42.19 168 PHE A N 1
ATOM 1307 C CA . PHE A 1 1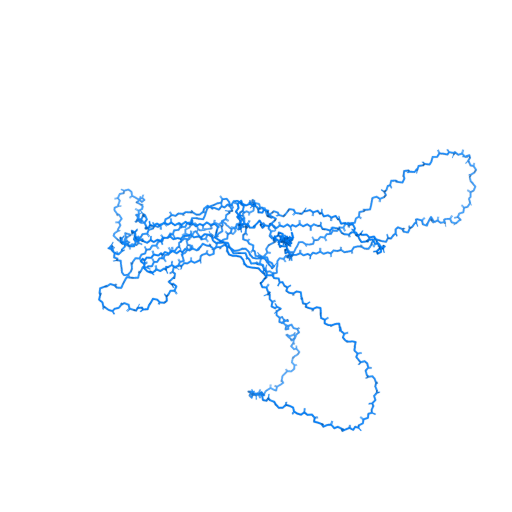68 ? 13.871 -1.471 -37.924 1.00 42.19 168 PHE A CA 1
ATOM 1308 C C . PHE A 1 168 ? 12.587 -1.638 -37.093 1.00 42.19 168 PHE A C 1
ATOM 1310 O O . PHE A 1 168 ? 11.989 -0.719 -36.546 1.00 42.19 168 PHE A O 1
ATOM 1317 N N . GLN A 1 169 ? 12.271 -2.912 -36.868 1.00 39.31 169 GLN A N 1
ATOM 1318 C CA . GLN A 1 169 ? 11.472 -3.397 -35.751 1.00 39.31 169 GLN A CA 1
ATOM 1319 C C . GLN A 1 169 ? 12.297 -3.308 -34.459 1.00 39.31 169 GLN A C 1
ATOM 1321 O O . GLN A 1 169 ? 13.076 -4.212 -34.174 1.00 39.31 169 GLN A O 1
ATOM 1326 N N . PHE A 1 170 ? 12.150 -2.231 -33.688 1.00 52.69 170 PHE A N 1
ATOM 1327 C CA . PHE A 1 170 ? 12.787 -2.095 -32.379 1.00 52.69 170 PHE A CA 1
ATOM 1328 C C . PHE A 1 170 ? 11.789 -2.369 -31.255 1.00 52.69 170 PHE A C 1
ATOM 1330 O O . PHE A 1 170 ? 10.910 -1.560 -30.979 1.00 52.69 170 PHE A O 1
ATOM 1337 N N . VAL A 1 171 ? 11.929 -3.508 -30.578 1.00 57.78 171 VAL A N 1
ATOM 1338 C CA . VAL A 1 171 ? 11.196 -3.786 -29.338 1.00 57.78 171 VAL A CA 1
ATOM 1339 C C . VAL A 1 171 ? 12.085 -3.376 -28.171 1.00 57.78 171 VAL A C 1
ATOM 1341 O O . VAL A 1 171 ? 13.114 -4.005 -27.916 1.00 57.78 171 VAL A O 1
ATOM 1344 N N . ALA A 1 172 ? 11.712 -2.314 -27.460 1.00 59.47 172 ALA A N 1
ATOM 1345 C CA . ALA A 1 172 ? 12.340 -1.967 -26.193 1.00 59.47 172 ALA A CA 1
ATOM 1346 C C . ALA A 1 172 ? 11.733 -2.834 -25.078 1.00 59.47 172 ALA A C 1
ATOM 1348 O O . ALA A 1 172 ? 10.556 -2.710 -24.746 1.00 59.47 172 ALA A O 1
ATOM 1349 N N . LYS A 1 173 ? 12.529 -3.734 -24.493 1.00 74.44 173 LYS A N 1
ATOM 1350 C CA . LYS A 1 173 ? 12.148 -4.472 -23.285 1.00 74.44 173 LYS A CA 1
ATOM 1351 C C . LYS A 1 173 ? 12.509 -3.615 -22.082 1.00 74.44 173 LYS A C 1
ATOM 1353 O O . LYS A 1 173 ? 13.692 -3.401 -21.826 1.00 74.44 173 LYS A O 1
ATOM 1358 N N . VAL A 1 174 ? 11.501 -3.155 -21.348 1.00 72.56 174 VAL A N 1
ATOM 1359 C CA . VAL A 1 174 ? 11.690 -2.438 -20.084 1.00 72.56 174 VAL A CA 1
ATOM 1360 C C . VAL A 1 174 ? 11.303 -3.351 -18.928 1.00 72.56 174 VAL A C 1
ATOM 1362 O O . VAL A 1 174 ? 10.248 -3.988 -18.950 1.00 72.56 174 VAL A O 1
ATOM 1365 N N . VAL A 1 175 ? 12.178 -3.449 -17.933 1.00 72.94 175 VAL A N 1
ATOM 1366 C CA . VAL A 1 175 ? 11.997 -4.301 -16.754 1.00 72.94 175 VAL A CA 1
ATOM 1367 C C . VAL A 1 175 ? 12.211 -3.458 -15.508 1.00 72.94 175 VAL A C 1
ATOM 1369 O O . VAL A 1 175 ? 13.122 -2.629 -15.452 1.00 72.94 175 VAL A O 1
ATOM 1372 N N . VAL A 1 176 ? 11.367 -3.683 -14.506 1.00 72.38 176 VAL A N 1
ATOM 1373 C CA . VAL A 1 176 ? 11.565 -3.159 -13.156 1.00 72.38 176 VAL A CA 1
ATOM 1374 C C . VAL A 1 176 ? 12.112 -4.281 -12.300 1.00 72.38 176 VAL A C 1
ATOM 1376 O O . VAL A 1 176 ? 11.539 -5.373 -12.291 1.00 72.38 176 VAL A O 1
ATOM 1379 N N . THR A 1 177 ? 13.204 -4.014 -11.588 1.00 75.88 177 THR A N 1
ATOM 1380 C CA . THR A 1 177 ? 13.767 -4.976 -10.641 1.00 75.88 177 THR A CA 1
ATOM 1381 C C . THR A 1 177 ? 13.671 -4.465 -9.207 1.00 75.88 177 THR A C 1
ATOM 1383 O O . THR A 1 177 ? 13.988 -3.307 -8.912 1.00 75.88 177 THR A O 1
ATOM 1386 N N . LEU A 1 178 ? 13.204 -5.341 -8.316 1.00 70.31 178 LEU A N 1
ATOM 1387 C CA . LEU A 1 178 ? 13.182 -5.149 -6.864 1.00 70.31 178 LEU A CA 1
ATOM 1388 C C . LEU A 1 178 ? 14.019 -6.244 -6.186 1.00 70.31 178 LEU A C 1
ATOM 1390 O O . LEU A 1 178 ? 14.173 -7.324 -6.764 1.00 70.31 178 LEU A O 1
ATOM 1394 N N . PRO A 1 179 ? 14.545 -6.011 -4.969 1.00 70.38 179 PRO A N 1
ATOM 1395 C CA . PRO A 1 179 ? 15.052 -7.101 -4.137 1.00 70.38 179 PRO A CA 1
ATOM 1396 C C . PRO A 1 179 ? 13.987 -8.201 -4.004 1.00 70.38 179 PRO A C 1
ATOM 1398 O O . PRO A 1 179 ? 12.795 -7.894 -3.974 1.00 70.38 179 PRO A O 1
ATOM 1401 N N . THR A 1 180 ? 14.378 -9.475 -3.921 1.00 63.28 180 THR A N 1
ATOM 1402 C CA . THR A 1 180 ? 13.404 -10.578 -3.791 1.00 63.28 180 THR A CA 1
ATOM 1403 C C . THR A 1 180 ? 12.521 -10.482 -2.568 1.00 63.28 180 THR A C 1
ATOM 1405 O O . THR A 1 180 ? 11.356 -10.878 -2.628 1.00 63.28 180 THR A O 1
ATOM 1408 N N . SER A 1 181 ? 13.039 -9.922 -1.475 1.00 66.62 181 SER A N 1
ATOM 1409 C CA . SER A 1 181 ? 12.167 -9.498 -0.392 1.00 66.62 181 SER A CA 1
ATOM 1410 C C . SER A 1 181 ? 11.434 -8.231 -0.819 1.00 66.62 181 SER A C 1
ATOM 1412 O O . SER A 1 181 ? 11.986 -7.133 -0.818 1.00 66.62 181 SER A O 1
ATOM 1414 N N . VAL A 1 182 ? 10.157 -8.394 -1.159 1.00 81.75 182 VAL A N 1
ATOM 1415 C CA . VAL A 1 182 ? 9.215 -7.283 -1.338 1.00 81.75 182 VAL A CA 1
ATOM 1416 C C . VAL A 1 182 ? 8.659 -6.783 -0.000 1.00 81.75 182 VAL A C 1
ATOM 1418 O O . VAL A 1 182 ? 7.652 -6.082 0.004 1.00 81.75 182 VAL A O 1
ATOM 1421 N N . THR A 1 183 ? 9.276 -7.149 1.128 1.00 87.00 183 THR A N 1
ATOM 1422 C CA . THR A 1 183 ? 8.864 -6.735 2.474 1.00 87.00 183 THR A CA 1
ATOM 1423 C C . THR A 1 183 ? 9.834 -5.697 3.024 1.00 87.00 183 THR A C 1
ATOM 1425 O O . THR A 1 183 ? 11.029 -5.957 3.139 1.00 87.00 183 THR A O 1
ATOM 1428 N N . PHE A 1 184 ? 9.314 -4.527 3.386 1.00 88.00 184 PHE A N 1
ATOM 1429 C CA . PHE A 1 184 ? 10.090 -3.370 3.826 1.00 88.00 184 PHE A CA 1
ATOM 1430 C C . PHE A 1 184 ? 9.552 -2.834 5.151 1.00 88.00 184 PHE A C 1
ATOM 1432 O O . PHE A 1 184 ? 8.341 -2.764 5.354 1.00 88.00 184 PHE A O 1
ATOM 1439 N N . SER A 1 185 ? 10.436 -2.410 6.051 1.00 90.06 185 SER A N 1
ATOM 1440 C CA . SER A 1 185 ? 10.021 -1.759 7.297 1.00 90.06 185 SER A CA 1
ATOM 1441 C C . SER A 1 185 ? 9.681 -0.283 7.064 1.00 90.06 185 SER A C 1
ATOM 1443 O O . SER A 1 185 ? 10.281 0.378 6.215 1.00 90.06 185 SER A O 1
ATOM 1445 N N . ARG A 1 186 ? 8.737 0.273 7.827 1.00 88.25 186 ARG A N 1
ATOM 1446 C CA . ARG A 1 186 ? 8.288 1.677 7.696 1.00 88.25 186 ARG A CA 1
ATOM 1447 C C . ARG A 1 186 ? 9.367 2.778 7.734 1.00 88.25 186 ARG A C 1
ATOM 1449 O O . ARG A 1 186 ? 9.167 3.765 7.039 1.00 88.25 186 ARG A O 1
ATOM 1456 N N . PRO A 1 187 ? 10.493 2.680 8.472 1.00 89.06 187 PRO A N 1
ATOM 1457 C CA . PRO A 1 187 ? 11.567 3.677 8.391 1.00 89.06 187 PRO A CA 1
ATOM 1458 C C . PRO A 1 187 ? 12.633 3.358 7.321 1.00 89.06 187 PRO A C 1
ATOM 1460 O O . PRO A 1 187 ? 13.670 4.018 7.276 1.00 89.06 187 PRO A O 1
ATOM 1463 N N . SER A 1 188 ? 12.436 2.323 6.497 1.00 91.94 188 SER A N 1
ATOM 1464 C CA . SER A 1 188 ? 13.390 1.928 5.454 1.00 91.94 188 SER A CA 1
ATOM 1465 C C . SER A 1 188 ? 13.130 2.648 4.124 1.00 91.94 188 SER A C 1
ATOM 1467 O O . SER A 1 188 ? 12.354 3.597 4.038 1.00 91.94 188 SER A O 1
ATOM 1469 N N . ALA A 1 189 ? 13.807 2.217 3.062 1.00 92.31 189 ALA A N 1
ATOM 1470 C CA . ALA A 1 189 ? 13.546 2.692 1.713 1.00 92.31 189 ALA A CA 1
ATOM 1471 C C . ALA A 1 189 ? 13.386 1.497 0.771 1.00 92.31 189 ALA A C 1
ATOM 1473 O O . ALA A 1 189 ? 14.088 0.501 0.927 1.00 92.31 189 ALA A O 1
ATOM 1474 N N . ILE A 1 190 ? 12.514 1.622 -0.228 1.00 92.00 190 ILE A N 1
ATOM 1475 C CA . ILE A 1 190 ? 12.324 0.635 -1.294 1.00 92.00 190 ILE A CA 1
ATOM 1476 C C . ILE A 1 190 ? 13.301 0.980 -2.424 1.00 92.00 190 ILE A C 1
ATOM 1478 O O . ILE A 1 190 ? 13.060 1.957 -3.144 1.00 92.00 190 ILE A O 1
ATOM 1482 N N . PRO A 1 191 ? 14.421 0.252 -2.593 1.00 92.25 191 PRO A N 1
ATOM 1483 C CA . PRO A 1 191 ? 15.284 0.446 -3.746 1.00 92.25 191 PRO A CA 1
ATOM 1484 C C . PRO A 1 191 ? 14.602 -0.122 -4.992 1.00 92.25 191 PRO A C 1
ATOM 1486 O O . PRO A 1 191 ? 14.014 -1.201 -4.948 1.00 92.25 191 PRO A O 1
ATOM 1489 N N . TYR A 1 192 ? 14.720 0.582 -6.112 1.00 90.69 192 TYR A N 1
ATOM 1490 C CA . TYR A 1 192 ? 14.195 0.114 -7.388 1.00 90.69 192 TYR A CA 1
ATOM 1491 C C . TYR A 1 192 ? 15.143 0.458 -8.532 1.00 90.69 192 TYR A C 1
ATOM 1493 O O . TYR A 1 192 ? 15.919 1.423 -8.482 1.00 90.69 192 TYR A O 1
ATOM 1501 N N . PHE A 1 193 ? 15.055 -0.349 -9.584 1.00 90.75 193 PHE A N 1
ATOM 1502 C CA . PHE A 1 193 ? 15.797 -0.148 -10.815 1.00 90.75 193 PHE A CA 1
ATOM 1503 C C . PHE A 1 193 ? 14.841 -0.257 -11.992 1.00 90.75 193 PHE A C 1
ATOM 1505 O O . PHE A 1 193 ? 14.015 -1.166 -12.048 1.00 90.75 193 PHE A O 1
ATOM 1512 N N . VAL A 1 194 ? 14.976 0.665 -12.936 1.00 90.69 194 VAL A N 1
ATOM 1513 C CA . VAL A 1 194 ? 14.296 0.606 -14.228 1.00 90.69 194 VAL A CA 1
ATOM 1514 C C . VAL A 1 194 ? 15.380 0.426 -15.274 1.00 90.69 194 VAL A C 1
ATOM 1516 O O . VAL A 1 194 ? 16.296 1.247 -15.372 1.00 90.69 194 VAL A O 1
ATOM 1519 N N . VAL A 1 195 ? 15.309 -0.670 -16.019 1.00 90.25 195 VAL A N 1
ATOM 1520 C CA . VAL A 1 195 ? 16.259 -0.989 -17.087 1.00 90.25 195 VAL A CA 1
ATOM 1521 C C . VAL A 1 195 ? 15.529 -1.119 -18.404 1.00 90.25 195 VAL A C 1
ATOM 1523 O O . VAL A 1 195 ? 14.418 -1.643 -18.441 1.00 90.25 195 VAL A O 1
ATOM 1526 N N . PHE A 1 196 ? 16.172 -0.692 -19.486 1.00 91.12 196 PHE A N 1
ATOM 1527 C CA . PHE A 1 196 ? 15.683 -0.973 -20.829 1.00 91.12 196 PHE A CA 1
ATOM 1528 C C . PHE A 1 196 ? 16.761 -1.604 -21.704 1.00 91.12 196 PHE A C 1
ATOM 1530 O O . PHE A 1 196 ? 17.964 -1.431 -21.490 1.00 91.12 196 PHE A O 1
ATOM 1537 N N . THR A 1 197 ? 16.327 -2.383 -22.687 1.00 87.62 197 THR A N 1
ATOM 1538 C CA . THR A 1 197 ? 17.182 -2.947 -23.735 1.00 87.62 197 THR A CA 1
ATOM 1539 C C . THR A 1 197 ? 16.417 -2.967 -25.051 1.00 87.62 197 THR A C 1
ATOM 1541 O O . THR A 1 197 ? 15.266 -3.394 -25.099 1.00 87.62 197 THR A O 1
ATOM 1544 N N . THR A 1 198 ? 17.055 -2.504 -26.117 1.00 87.88 198 THR A N 1
ATOM 1545 C CA . THR A 1 198 ? 16.532 -2.502 -27.484 1.00 87.88 198 THR A CA 1
ATOM 1546 C C . THR A 1 198 ? 16.783 -3.854 -28.151 1.00 87.88 198 THR A C 1
ATOM 1548 O O . THR A 1 198 ? 17.852 -4.447 -28.008 1.00 87.88 198 THR A O 1
ATOM 1551 N N . THR A 1 199 ? 15.780 -4.383 -28.856 1.00 85.44 199 THR A N 1
ATOM 1552 C CA . THR A 1 199 ? 15.877 -5.648 -29.601 1.00 85.44 199 THR A CA 1
ATOM 1553 C C . THR A 1 199 ? 15.369 -5.452 -31.038 1.00 85.44 199 THR A C 1
ATOM 1555 O O . THR A 1 199 ? 14.175 -5.192 -31.197 1.00 85.44 199 THR A O 1
ATOM 1558 N N . PRO A 1 200 ? 16.229 -5.574 -32.076 1.00 86.00 200 PRO A N 1
ATOM 1559 C CA . PRO A 1 200 ? 17.679 -5.758 -31.986 1.00 86.00 200 PRO A CA 1
ATOM 1560 C C . PRO A 1 200 ? 18.345 -4.528 -31.354 1.00 86.00 200 PRO A C 1
ATOM 1562 O O . PRO A 1 200 ? 17.772 -3.437 -31.352 1.00 86.00 200 PRO A O 1
ATOM 1565 N N . ARG A 1 201 ? 19.552 -4.701 -30.808 1.00 82.75 201 ARG A N 1
ATOM 1566 C CA . ARG A 1 201 ? 20.267 -3.594 -30.164 1.00 82.75 201 ARG A CA 1
ATOM 1567 C C . ARG A 1 201 ? 20.575 -2.495 -31.177 1.00 82.75 201 ARG A C 1
ATOM 1569 O O . ARG A 1 201 ? 21.234 -2.764 -32.180 1.00 82.75 201 ARG A O 1
ATOM 1576 N N . SER A 1 202 ? 20.150 -1.265 -30.893 1.00 88.88 202 SER A N 1
ATOM 1577 C CA . SER A 1 202 ? 20.512 -0.079 -31.677 1.00 88.88 202 SER A CA 1
ATOM 1578 C C . SER A 1 202 ? 21.044 1.027 -30.776 1.00 88.88 202 SER A C 1
ATOM 1580 O O . SER A 1 202 ? 20.311 1.520 -29.919 1.00 88.88 202 SER A O 1
ATOM 1582 N N . PRO A 1 203 ? 22.306 1.456 -30.962 1.00 88.44 203 PRO A N 1
ATOM 1583 C CA . PRO A 1 203 ? 22.895 2.510 -30.148 1.00 88.44 203 PRO A CA 1
ATOM 1584 C C . PRO A 1 203 ? 22.277 3.886 -30.422 1.00 88.44 203 PRO A C 1
ATOM 1586 O O . PRO A 1 203 ? 22.336 4.739 -29.543 1.00 88.44 203 PRO A O 1
ATOM 1589 N N . GLU A 1 204 ? 21.720 4.122 -31.612 1.00 89.56 204 GLU A N 1
ATOM 1590 C CA . GLU A 1 204 ? 21.057 5.385 -31.958 1.00 89.56 204 GLU A CA 1
ATOM 1591 C C . GLU A 1 204 ? 19.714 5.493 -31.241 1.00 89.56 204 GLU A C 1
ATOM 1593 O O . GLU A 1 204 ? 19.518 6.426 -30.465 1.00 89.56 204 GLU A O 1
ATOM 1598 N N . LEU A 1 205 ? 18.864 4.470 -31.373 1.00 87.94 205 LEU A N 1
ATOM 1599 C CA . LEU A 1 205 ? 17.593 4.418 -30.652 1.00 87.94 205 LEU A CA 1
ATOM 1600 C C . LEU A 1 205 ? 17.813 4.389 -29.136 1.00 87.94 205 LEU A C 1
ATOM 1602 O O . LEU A 1 205 ? 17.113 5.062 -28.389 1.00 87.94 205 LEU A O 1
ATOM 1606 N N . ALA A 1 206 ? 18.802 3.634 -28.653 1.00 89.44 206 ALA A N 1
ATOM 1607 C CA . ALA A 1 206 ? 19.117 3.609 -27.230 1.00 89.44 206 ALA A CA 1
ATOM 1608 C C . ALA A 1 206 ? 19.512 4.994 -26.696 1.00 89.44 206 ALA A C 1
ATOM 1610 O O . ALA A 1 206 ? 19.163 5.316 -25.564 1.00 89.44 206 ALA A O 1
ATOM 1611 N N . LYS A 1 207 ? 20.220 5.817 -27.483 1.00 92.38 207 LYS A N 1
ATOM 1612 C CA . LYS A 1 207 ? 20.548 7.199 -27.100 1.00 92.38 207 LYS A CA 1
ATOM 1613 C C . LYS A 1 207 ? 19.306 8.085 -27.058 1.00 92.38 207 LYS A C 1
ATOM 1615 O O . LYS A 1 207 ? 19.188 8.860 -26.119 1.00 92.38 207 LYS A O 1
ATOM 1620 N N . GLU A 1 208 ? 18.408 7.946 -28.029 1.00 92.00 208 GLU A N 1
ATOM 1621 C CA . GLU A 1 208 ? 17.132 8.671 -28.071 1.00 92.00 208 GLU A CA 1
ATOM 1622 C C . GLU A 1 208 ? 16.262 8.323 -26.854 1.00 92.00 208 GLU A C 1
ATOM 1624 O O . GLU A 1 208 ? 15.924 9.197 -26.061 1.00 92.00 208 GLU A O 1
ATOM 1629 N N . ILE A 1 209 ? 16.022 7.029 -26.606 1.00 91.38 209 ILE A N 1
ATOM 1630 C CA . ILE A 1 209 ? 15.276 6.558 -25.427 1.00 91.38 209 ILE A CA 1
ATOM 1631 C C . ILE A 1 209 ? 15.953 7.027 -24.133 1.00 91.38 209 ILE A C 1
ATOM 1633 O O . ILE A 1 209 ? 15.285 7.481 -23.207 1.00 91.38 209 ILE A O 1
ATOM 1637 N N . ALA A 1 210 ? 17.283 6.936 -24.043 1.00 93.00 210 ALA A N 1
ATOM 1638 C CA . ALA A 1 210 ? 18.007 7.369 -22.853 1.00 93.00 210 ALA A CA 1
ATOM 1639 C C . ALA A 1 210 ? 17.950 8.886 -22.618 1.00 93.00 210 ALA A C 1
ATOM 1641 O O . ALA A 1 210 ? 18.136 9.298 -21.475 1.00 93.00 210 ALA A O 1
ATOM 1642 N N . ALA A 1 211 ? 17.713 9.703 -23.643 1.00 95.38 211 ALA A N 1
ATOM 1643 C CA . ALA A 1 211 ? 17.573 11.148 -23.504 1.00 95.38 211 ALA A CA 1
ATOM 1644 C C . ALA A 1 211 ? 16.130 11.555 -23.167 1.00 95.38 211 ALA A C 1
ATOM 1646 O O . ALA A 1 211 ? 15.927 12.353 -22.253 1.00 95.38 211 ALA A O 1
ATOM 1647 N N . ASP A 1 212 ? 15.147 10.952 -23.843 1.00 95.44 212 ASP A N 1
ATOM 1648 C CA . ASP A 1 212 ? 13.781 11.488 -23.896 1.00 95.44 212 ASP A CA 1
ATOM 1649 C C . ASP A 1 212 ? 12.752 10.689 -23.082 1.00 95.44 212 ASP A C 1
ATOM 1651 O O . ASP A 1 212 ? 11.640 11.170 -22.843 1.00 95.44 212 ASP A O 1
ATOM 1655 N N . ALA A 1 213 ? 13.086 9.477 -22.620 1.00 94.56 213 ALA A N 1
ATOM 1656 C CA . ALA A 1 213 ? 12.142 8.668 -21.851 1.00 94.56 213 ALA A CA 1
ATOM 1657 C C . ALA A 1 213 ? 11.753 9.353 -20.534 1.00 94.56 213 ALA A C 1
ATOM 1659 O O . ALA A 1 213 ? 12.612 9.745 -19.754 1.00 94.56 213 ALA A O 1
ATOM 1660 N N . THR A 1 214 ? 10.464 9.436 -20.221 1.00 97.25 214 THR A N 1
ATOM 1661 C CA . THR A 1 214 ? 10.002 9.916 -18.911 1.00 97.25 214 THR A CA 1
ATOM 1662 C C . THR A 1 214 ? 9.658 8.729 -18.024 1.00 97.25 214 THR A C 1
ATOM 1664 O O . THR A 1 214 ? 8.757 7.955 -18.331 1.00 97.25 214 THR A O 1
ATOM 1667 N N . ILE A 1 215 ? 10.372 8.583 -16.912 1.00 95.44 215 ILE A N 1
ATOM 1668 C CA . ILE A 1 215 ? 10.189 7.518 -15.926 1.00 95.44 215 ILE A CA 1
ATOM 1669 C C . ILE A 1 215 ? 9.406 8.100 -14.750 1.00 95.44 215 ILE A C 1
ATOM 1671 O O . ILE A 1 215 ? 9.883 9.031 -14.103 1.00 95.44 215 ILE A O 1
ATOM 1675 N N . SER A 1 216 ? 8.235 7.548 -14.438 1.00 97.56 216 SER A N 1
ATOM 1676 C CA . SER A 1 216 ? 7.477 7.883 -13.229 1.00 97.56 216 SER A CA 1
ATOM 1677 C C . SER A 1 216 ? 7.265 6.641 -12.375 1.00 97.56 216 SER A C 1
ATOM 1679 O O . SER A 1 216 ? 6.788 5.612 -12.849 1.00 97.56 216 SER A O 1
ATOM 1681 N N . VAL A 1 217 ? 7.647 6.739 -11.105 1.00 96.06 217 VAL A N 1
ATOM 1682 C CA . VAL A 1 217 ? 7.562 5.667 -10.114 1.00 96.06 217 VAL A CA 1
ATOM 1683 C C . VAL A 1 217 ? 6.782 6.202 -8.921 1.00 96.06 217 VAL A C 1
ATOM 1685 O O . VAL A 1 217 ? 7.229 7.125 -8.239 1.00 96.06 217 VAL A O 1
ATOM 1688 N N . SER A 1 218 ? 5.616 5.622 -8.664 1.00 97.50 218 SER A N 1
ATOM 1689 C CA . SER A 1 218 ? 4.706 6.029 -7.597 1.00 97.50 218 SER A CA 1
ATOM 1690 C C . SER A 1 218 ? 4.481 4.906 -6.589 1.00 97.50 218 SER A C 1
ATOM 1692 O O . SER A 1 218 ? 4.269 3.758 -6.967 1.00 97.50 218 SER A O 1
ATOM 1694 N N . LEU A 1 219 ? 4.481 5.234 -5.297 1.00 97.06 219 LEU A N 1
ATOM 1695 C CA . LEU A 1 219 ? 4.041 4.330 -4.238 1.00 97.06 219 LEU A CA 1
ATOM 1696 C C . LEU A 1 219 ? 2.553 4.558 -3.972 1.00 97.06 219 LEU A C 1
ATOM 1698 O O . LEU A 1 219 ? 2.154 5.619 -3.493 1.00 97.06 219 LEU A O 1
ATOM 1702 N N . LEU A 1 220 ? 1.741 3.551 -4.271 1.00 96.69 220 LEU A N 1
ATOM 1703 C CA . LEU A 1 220 ? 0.300 3.559 -4.064 1.00 96.69 220 LEU A CA 1
ATOM 1704 C C . LEU A 1 220 ? -0.065 2.774 -2.809 1.00 96.69 220 LEU A C 1
ATOM 1706 O O . LEU A 1 220 ? 0.410 1.656 -2.614 1.00 96.69 220 LEU A O 1
ATOM 1710 N N . ARG A 1 221 ? -0.969 3.329 -2.007 1.00 96.19 221 ARG A N 1
ATOM 1711 C CA . ARG A 1 221 ? -1.679 2.641 -0.928 1.00 96.19 221 ARG A CA 1
ATOM 1712 C C . ARG A 1 221 ? -3.101 2.354 -1.379 1.00 96.19 221 ARG A C 1
ATOM 1714 O O . ARG A 1 221 ? -3.810 3.272 -1.778 1.00 96.19 221 ARG A O 1
ATOM 1721 N N . GLN A 1 222 ? -3.539 1.111 -1.242 1.00 95.69 222 GLN A N 1
ATOM 1722 C CA . GLN A 1 222 ? -4.923 0.704 -1.438 1.00 95.69 222 GLN A CA 1
ATOM 1723 C C . GLN A 1 222 ? -5.506 0.220 -0.109 1.00 95.69 222 GLN A C 1
ATOM 1725 O O . GLN A 1 222 ? -5.063 -0.794 0.428 1.00 95.69 222 GLN A O 1
ATOM 1730 N N . VAL A 1 223 ? -6.512 0.928 0.402 1.00 94.00 223 VAL A N 1
ATOM 1731 C CA . VAL A 1 223 ? -7.284 0.546 1.590 1.00 94.00 223 VAL A CA 1
ATOM 1732 C C . VAL A 1 223 ? -8.644 0.047 1.131 1.00 94.00 223 VAL A C 1
ATOM 1734 O O . VAL A 1 223 ? -9.355 0.734 0.407 1.00 94.00 223 VAL A O 1
ATOM 1737 N N . THR A 1 224 ? -9.010 -1.165 1.522 1.00 94.69 224 THR A N 1
ATOM 1738 C CA . THR A 1 224 ? -10.305 -1.772 1.211 1.00 94.69 224 THR A CA 1
ATOM 1739 C C . THR A 1 224 ? -10.964 -2.191 2.513 1.00 94.69 224 THR A C 1
ATOM 1741 O O . THR A 1 224 ? -10.392 -2.976 3.266 1.00 94.69 224 THR A O 1
ATOM 1744 N N . VAL A 1 225 ? -12.171 -1.688 2.763 1.00 93.06 225 VAL A N 1
ATOM 1745 C CA . VAL A 1 225 ? -13.028 -2.143 3.857 1.00 93.06 225 VAL A CA 1
ATOM 1746 C C . VAL A 1 225 ? -14.192 -2.903 3.243 1.00 93.06 225 VAL A C 1
ATOM 1748 O O . VAL A 1 225 ? -14.939 -2.393 2.403 1.00 93.06 225 VAL A O 1
ATOM 1751 N N . THR A 1 226 ? -14.320 -4.149 3.663 1.00 93.06 226 THR A N 1
ATOM 1752 C CA . THR A 1 226 ? -15.416 -5.041 3.310 1.00 93.06 226 THR A CA 1
ATOM 1753 C C . THR A 1 226 ? -16.247 -5.294 4.554 1.00 93.06 226 THR A C 1
ATOM 1755 O O . THR A 1 226 ? -15.710 -5.454 5.646 1.00 93.06 226 THR A O 1
ATOM 1758 N N . GLU A 1 227 ? -17.561 -5.293 4.397 1.00 88.88 227 GLU A N 1
ATOM 1759 C CA . GLU A 1 227 ? -18.486 -5.599 5.476 1.00 88.88 227 GLU A CA 1
ATOM 1760 C C . GLU A 1 227 ? -19.149 -6.933 5.154 1.00 88.88 227 GLU A C 1
ATOM 1762 O O . GLU A 1 227 ? -19.610 -7.175 4.031 1.00 88.88 227 GLU A O 1
ATOM 1767 N N . HIS A 1 228 ? -19.163 -7.831 6.136 1.00 79.69 228 HIS A N 1
ATOM 1768 C CA . HIS A 1 228 ? -20.049 -8.976 6.071 1.00 79.69 228 HIS A CA 1
ATOM 1769 C C . HIS A 1 228 ? -21.440 -8.427 6.325 1.00 79.69 228 HIS A C 1
ATOM 1771 O O . HIS A 1 228 ? -21.743 -8.048 7.454 1.00 79.69 228 HIS A O 1
ATOM 1777 N N . GLY A 1 229 ? -22.252 -8.327 5.268 1.00 73.69 229 GLY A N 1
ATOM 1778 C CA . GLY A 1 229 ? -23.651 -7.962 5.425 1.00 73.69 229 GLY A CA 1
ATOM 1779 C C . GLY A 1 229 ? -24.237 -8.858 6.504 1.00 73.69 229 GLY A C 1
ATOM 1780 O O . GLY A 1 229 ? -24.195 -10.085 6.364 1.00 73.69 229 GLY A O 1
ATOM 1781 N N . SER A 1 230 ? -24.693 -8.258 7.607 1.00 65.44 230 SER A N 1
ATOM 1782 C CA . SER A 1 230 ? -25.423 -8.999 8.622 1.00 65.44 230 SER A CA 1
ATOM 1783 C C . SER A 1 230 ? -26.556 -9.690 7.883 1.00 65.44 230 SER A C 1
ATOM 1785 O O . SER A 1 230 ? -27.326 -9.050 7.161 1.00 65.44 230 SER A O 1
ATOM 1787 N N . SER A 1 231 ? -26.583 -11.023 7.942 1.00 57.28 231 SER A N 1
ATOM 1788 C CA . SER A 1 231 ? -27.682 -11.775 7.357 1.00 57.28 231 SER A CA 1
ATOM 1789 C C . SER A 1 231 ? -28.957 -11.145 7.895 1.00 57.28 231 SER A C 1
ATOM 1791 O O . SER A 1 231 ? -29.104 -11.048 9.118 1.00 57.28 231 SER A O 1
ATOM 1793 N N . LEU A 1 232 ? -29.822 -10.659 6.995 1.00 63.19 232 LEU A N 1
ATOM 1794 C CA . LEU A 1 232 ? -31.132 -10.144 7.378 1.00 63.19 232 LEU A CA 1
ATOM 1795 C C . LEU A 1 232 ? -31.729 -11.139 8.375 1.00 63.19 232 LEU A C 1
ATOM 1797 O O . LEU A 1 232 ? -31.631 -12.342 8.102 1.00 63.19 232 LEU A O 1
ATOM 1801 N N . PRO A 1 233 ? -32.258 -10.674 9.524 1.00 65.00 233 PRO A N 1
ATOM 1802 C CA . PRO A 1 233 ? -32.797 -11.566 10.537 1.00 65.00 233 PRO A CA 1
ATOM 1803 C C . PRO A 1 233 ? -33.718 -12.543 9.825 1.00 65.00 233 PRO A C 1
ATOM 1805 O O . PRO A 1 233 ? -34.668 -12.122 9.157 1.00 65.00 233 PRO A O 1
ATOM 1808 N N . THR A 1 234 ? -33.359 -13.829 9.864 1.00 66.06 234 THR A N 1
ATOM 1809 C CA . THR A 1 234 ? -34.167 -14.880 9.255 1.00 66.06 234 THR A CA 1
ATOM 1810 C C . THR A 1 234 ? -35.589 -14.654 9.749 1.00 66.06 234 THR A C 1
ATOM 1812 O O . THR A 1 234 ? -35.760 -14.506 10.965 1.00 66.06 234 THR A O 1
ATOM 1815 N N . PRO A 1 235 ? -36.584 -14.529 8.849 1.00 71.69 235 PRO A N 1
ATOM 1816 C CA . PRO A 1 235 ? -37.952 -14.273 9.267 1.00 71.69 235 PRO A CA 1
ATOM 1817 C C . PRO A 1 235 ? -38.314 -15.284 10.360 1.00 71.69 235 PRO A C 1
ATOM 1819 O O . PRO A 1 235 ? -37.937 -16.455 10.225 1.00 71.69 235 PRO A O 1
ATOM 1822 N N . PRO A 1 236 ? -38.947 -14.839 11.464 1.00 74.75 236 PRO A N 1
ATOM 1823 C CA . PRO A 1 236 ? -39.201 -15.692 12.615 1.00 74.75 236 PRO A CA 1
ATOM 1824 C C . PRO A 1 236 ? -39.848 -16.984 12.136 1.00 74.75 236 PRO A C 1
ATOM 1826 O O . PRO A 1 236 ? -40.753 -16.938 11.297 1.00 74.75 236 PRO A O 1
ATOM 1829 N N . HIS A 1 237 ? -39.340 -18.119 12.630 1.00 64.19 237 HIS A N 1
ATOM 1830 C CA . HIS A 1 237 ? -39.895 -19.435 12.342 1.00 64.19 237 HIS A CA 1
ATOM 1831 C C . HIS A 1 237 ? -41.414 -19.348 12.469 1.00 64.19 237 HIS A C 1
ATOM 1833 O O . HIS A 1 237 ? -41.949 -19.116 13.554 1.00 64.19 237 HIS A O 1
ATOM 1839 N N . THR A 1 238 ? -42.102 -19.479 11.337 1.00 69.56 238 THR A N 1
ATOM 1840 C CA . THR A 1 238 ? -43.547 -19.640 11.345 1.00 69.56 238 THR A CA 1
ATOM 1841 C C . THR A 1 238 ? -43.815 -20.902 12.165 1.00 69.56 238 THR A C 1
ATOM 1843 O O . THR A 1 238 ? -43.171 -21.925 11.908 1.00 69.56 238 THR A O 1
ATOM 1846 N N . PRO A 1 239 ? -44.666 -20.835 13.205 1.00 71.81 239 PRO A N 1
ATOM 1847 C CA . PRO A 1 239 ? -44.923 -21.987 14.054 1.00 71.81 239 PRO A CA 1
ATOM 1848 C C . PRO A 1 239 ? -45.398 -23.157 13.181 1.00 71.81 239 PRO A C 1
ATOM 1850 O O . PRO A 1 239 ? -46.142 -22.924 12.220 1.00 71.81 239 PRO A O 1
ATOM 1853 N N . PRO A 1 240 ? -44.964 -24.399 13.466 1.00 57.38 240 PRO A N 1
ATOM 1854 C CA . PRO A 1 240 ? -45.438 -25.562 12.737 1.00 57.38 240 PRO A CA 1
ATOM 1855 C C . PRO A 1 240 ? -46.959 -25.599 12.864 1.00 57.38 240 PRO A C 1
ATOM 1857 O O . PRO A 1 240 ? -47.499 -25.691 13.964 1.00 57.38 240 PRO A O 1
ATOM 1860 N N . SER A 1 241 ? -47.650 -25.461 11.734 1.00 54.34 241 SER A N 1
ATOM 1861 C CA . SER A 1 241 ? -49.092 -25.648 11.673 1.00 54.34 241 SER A CA 1
ATOM 1862 C C . SER A 1 241 ? -49.371 -27.104 12.035 1.00 54.34 241 SER A C 1
ATOM 1864 O O . SER A 1 241 ? -49.168 -28.009 11.229 1.00 54.34 241 SER A O 1
ATOM 1866 N N . SER A 1 242 ? -49.777 -27.330 13.283 1.00 58.69 242 SER A N 1
ATOM 1867 C CA . SER A 1 242 ? -50.376 -28.577 13.732 1.00 58.69 242 SER A CA 1
ATOM 1868 C C . SER A 1 242 ? -51.753 -28.694 13.077 1.00 58.69 242 SER A C 1
ATOM 1870 O O . SER A 1 242 ? -52.750 -28.224 13.624 1.00 58.69 242 SER A O 1
ATOM 1872 N N . SER A 1 243 ? -51.812 -29.259 11.870 1.00 54.97 243 SER A N 1
ATOM 1873 C CA . SER A 1 243 ? -53.070 -29.738 11.301 1.00 54.97 243 SER A CA 1
ATOM 1874 C C . SER A 1 243 ? -53.243 -31.210 11.674 1.00 54.97 243 SER A C 1
ATOM 1876 O O . SER A 1 243 ? -52.798 -32.101 10.948 1.00 54.97 243 SER A O 1
ATOM 1878 N N . GLU A 1 244 ? -53.863 -31.459 12.823 1.00 60.31 244 GLU A N 1
ATOM 1879 C CA . GLU A 1 244 ? -54.523 -32.736 13.084 1.00 60.31 244 GLU A CA 1
ATOM 1880 C C . GLU A 1 244 ? -55.957 -32.682 12.526 1.00 60.31 244 GLU A C 1
ATOM 1882 O O . GLU A 1 244 ? -56.668 -31.696 12.702 1.00 60.31 244 GLU A O 1
ATOM 1887 N N . GLU A 1 245 ? -56.307 -33.751 11.806 1.00 61.00 245 GLU A N 1
ATOM 1888 C CA . GLU A 1 245 ? -57.636 -34.223 11.390 1.00 61.00 245 GLU A CA 1
ATOM 1889 C C . GLU A 1 245 ? -58.603 -33.288 10.636 1.00 61.00 245 GLU A C 1
ATOM 1891 O O . GLU A 1 245 ? -59.351 -32.492 11.200 1.00 61.00 245 GLU A O 1
ATOM 1896 N N . SER A 1 246 ? -58.763 -33.567 9.337 1.00 49.88 246 SER A N 1
ATOM 1897 C CA . SER A 1 246 ? -60.102 -33.819 8.782 1.00 49.88 246 SER A CA 1
ATOM 1898 C C . SER A 1 246 ? -60.023 -34.561 7.451 1.00 49.88 246 SER A C 1
ATOM 1900 O O . SER A 1 246 ? -59.662 -34.004 6.413 1.00 49.88 246 SER A O 1
ATOM 1902 N N . ASP A 1 247 ? -60.424 -35.828 7.497 1.00 57.00 247 ASP A N 1
ATOM 1903 C CA . ASP A 1 247 ? -60.825 -36.619 6.342 1.00 57.00 247 ASP A CA 1
ATOM 1904 C C . ASP A 1 247 ? -61.988 -35.935 5.611 1.00 57.00 247 ASP A C 1
ATOM 1906 O O . ASP A 1 247 ? -63.120 -35.923 6.091 1.00 57.00 247 ASP A O 1
ATOM 1910 N N . THR A 1 248 ? -61.744 -35.423 4.403 1.00 57.34 248 THR A N 1
ATOM 1911 C CA . THR A 1 248 ? -62.789 -35.338 3.373 1.00 57.34 248 THR A CA 1
ATOM 1912 C C . THR A 1 248 ? -62.197 -35.575 1.980 1.00 57.34 248 THR A C 1
ATOM 1914 O O . THR A 1 248 ? -61.222 -34.929 1.590 1.00 57.34 248 THR A O 1
ATOM 1917 N N . PRO A 1 249 ? -62.789 -36.466 1.164 1.00 62.91 249 PRO A N 1
ATOM 1918 C CA . PRO A 1 249 ? -62.449 -36.580 -0.242 1.00 62.91 249 PRO A CA 1
ATOM 1919 C C . PRO A 1 249 ? -63.389 -35.680 -1.050 1.00 62.91 249 PRO A C 1
ATOM 1921 O O . PRO A 1 249 ? -64.600 -35.888 -1.002 1.00 62.91 249 PRO A O 1
ATOM 1924 N N . ARG A 1 250 ? -62.856 -34.724 -1.828 1.00 54.25 250 ARG A N 1
ATOM 1925 C CA . ARG A 1 250 ? -63.453 -34.230 -3.093 1.00 54.25 250 ARG A CA 1
ATOM 1926 C C . ARG A 1 250 ? -62.566 -33.184 -3.789 1.00 54.25 250 ARG A C 1
ATOM 1928 O O . ARG A 1 250 ? -62.396 -32.070 -3.325 1.00 54.25 250 ARG A O 1
ATOM 1935 N N . GLN A 1 251 ? -62.043 -33.596 -4.944 1.00 51.88 251 GLN A N 1
ATOM 1936 C CA . GLN A 1 251 ? -62.047 -32.883 -6.233 1.00 51.88 251 GLN A CA 1
ATOM 1937 C C . GLN A 1 251 ? -61.913 -31.343 -6.265 1.00 51.88 251 GLN A C 1
ATOM 1939 O O . GLN A 1 251 ? -62.863 -30.646 -5.949 1.00 51.88 251 GLN A O 1
ATOM 1944 N N . SER A 1 252 ? -60.834 -30.844 -6.891 1.00 45.66 252 SER A N 1
ATOM 1945 C CA . SER A 1 252 ? -60.832 -30.066 -8.164 1.00 45.66 252 SER A CA 1
ATOM 1946 C C . SER A 1 252 ? -59.469 -29.365 -8.331 1.00 45.66 252 SER A C 1
ATOM 1948 O O . SER A 1 252 ? -59.070 -28.585 -7.482 1.00 45.66 252 SER A O 1
ATOM 1950 N N . LYS A 1 253 ? -58.602 -29.804 -9.253 1.00 53.06 253 LYS A N 1
ATOM 1951 C CA . LYS A 1 253 ? -58.446 -29.340 -10.651 1.00 53.06 253 LYS A CA 1
ATOM 1952 C C . LYS A 1 253 ? -57.961 -27.883 -10.817 1.00 53.06 253 LYS A C 1
ATOM 1954 O O . LYS A 1 253 ? -58.719 -26.958 -10.585 1.00 53.06 253 LYS A O 1
ATOM 1959 N N . LEU A 1 254 ? -56.787 -27.784 -11.468 1.00 55.34 254 LEU A N 1
ATOM 1960 C CA . LEU A 1 254 ? -56.307 -26.707 -12.362 1.00 55.34 254 LEU A CA 1
ATOM 1961 C C . LEU A 1 254 ? -55.866 -25.420 -11.629 1.00 55.34 254 LEU A C 1
ATOM 1963 O O . LEU A 1 254 ? -56.651 -24.775 -10.966 1.00 55.34 254 LEU A O 1
ATOM 1967 N N . LEU A 1 255 ? -54.607 -24.981 -11.720 1.00 62.25 255 LEU A N 1
ATOM 1968 C CA . LEU A 1 255 ? -54.025 -24.461 -12.956 1.00 62.25 255 LEU A CA 1
ATOM 1969 C C . LEU A 1 255 ? -52.536 -24.791 -13.127 1.00 62.25 255 LEU A C 1
ATOM 1971 O O . LEU A 1 255 ? -51.676 -24.574 -12.279 1.00 62.25 255 LEU A O 1
ATOM 1975 N N . ARG A 1 256 ? -52.281 -25.284 -14.332 1.00 55.31 256 ARG A N 1
ATOM 1976 C CA . ARG A 1 256 ? -51.021 -25.665 -14.952 1.00 55.31 256 ARG A CA 1
ATOM 1977 C C . ARG A 1 256 ? -50.377 -24.402 -15.526 1.00 55.31 256 ARG A C 1
ATOM 1979 O O . ARG A 1 256 ? -50.905 -23.870 -16.500 1.00 55.31 256 ARG A O 1
ATOM 1986 N N . ARG A 1 257 ? -49.238 -23.940 -14.997 1.00 52.19 257 ARG A N 1
ATOM 1987 C CA . ARG A 1 257 ? -48.377 -23.005 -15.741 1.00 52.19 257 ARG A CA 1
ATOM 1988 C C . ARG A 1 257 ? -47.143 -23.731 -16.255 1.00 52.19 257 ARG A C 1
ATOM 1990 O O . ARG A 1 257 ? -46.268 -24.156 -15.513 1.00 52.19 257 ARG A O 1
ATOM 1997 N N . VAL A 1 258 ? -47.179 -23.908 -17.567 1.00 49.00 258 VAL A N 1
ATOM 1998 C CA . VAL A 1 258 ? -46.155 -24.448 -18.451 1.00 49.00 258 VAL A CA 1
ATOM 1999 C C . VAL A 1 258 ? -45.089 -23.378 -18.676 1.00 49.00 258 VAL A C 1
ATOM 2001 O O . VAL A 1 258 ? -45.441 -22.292 -19.124 1.00 49.00 258 VAL A O 1
ATOM 2004 N N . ALA A 1 259 ? -43.813 -23.704 -18.459 1.00 44.19 259 ALA A N 1
ATOM 2005 C CA . ALA A 1 259 ? -42.700 -23.190 -19.266 1.00 44.19 259 ALA A CA 1
ATOM 2006 C C . ALA A 1 259 ? -41.420 -24.022 -19.046 1.00 44.19 259 ALA A C 1
ATOM 2008 O O . ALA A 1 259 ? -40.615 -23.757 -18.163 1.00 44.19 259 ALA A O 1
ATOM 2009 N N . ARG A 1 260 ? -41.305 -25.064 -19.878 1.00 44.62 260 ARG A N 1
ATOM 2010 C CA . ARG A 1 260 ? -40.102 -25.603 -20.543 1.00 44.62 260 ARG A CA 1
ATOM 2011 C C . ARG A 1 260 ? -38.747 -25.448 -19.828 1.00 44.62 260 ARG A C 1
ATOM 2013 O O . ARG A 1 260 ? -38.024 -24.485 -20.063 1.00 44.62 260 ARG A O 1
ATOM 2020 N N . SER A 1 261 ? -38.338 -26.505 -19.124 1.00 38.94 261 SER A N 1
ATOM 2021 C CA . SER A 1 261 ? -36.930 -26.893 -19.002 1.00 38.94 261 SER A CA 1
ATOM 2022 C C . SER A 1 261 ? -36.604 -27.959 -20.061 1.00 38.94 261 SER A C 1
ATOM 2024 O O . SER A 1 261 ? -37.327 -28.944 -20.215 1.00 38.94 261 SER A O 1
ATOM 2026 N N . ASN A 1 262 ? -35.525 -27.756 -20.819 1.00 43.22 262 ASN A N 1
ATOM 2027 C CA . ASN A 1 262 ? -34.943 -28.794 -21.667 1.00 43.22 262 ASN A CA 1
ATOM 2028 C C . ASN A 1 262 ? -34.087 -29.704 -20.778 1.00 43.22 262 ASN A C 1
ATOM 2030 O O . ASN A 1 262 ? -32.954 -29.371 -20.437 1.00 43.22 262 ASN A O 1
ATOM 2034 N N . GLN A 1 263 ? -34.656 -30.845 -20.387 1.00 42.56 263 GLN A N 1
ATOM 2035 C CA . GLN A 1 263 ? -33.936 -31.950 -19.761 1.00 42.56 263 GLN A CA 1
ATOM 2036 C C . GLN A 1 263 ? -33.055 -32.666 -20.793 1.00 42.56 263 GLN A C 1
ATOM 2038 O O . GLN A 1 263 ? -33.547 -33.277 -21.744 1.00 42.56 263 GLN A O 1
ATOM 2043 N N . SER A 1 264 ? -31.745 -32.621 -20.553 1.00 50.88 264 SER A N 1
ATOM 2044 C CA . SER A 1 264 ? -30.783 -33.593 -21.070 1.00 50.88 264 SER A CA 1
ATOM 2045 C C . SER A 1 264 ? -31.036 -34.955 -20.414 1.00 50.88 264 SER A C 1
ATOM 2047 O O . SER A 1 264 ? -31.297 -35.045 -19.214 1.00 50.88 264 SER A O 1
ATOM 2049 N N . ARG A 1 265 ? -31.015 -36.004 -21.238 1.00 47.44 265 ARG A N 1
ATOM 2050 C CA . ARG A 1 265 ? -31.423 -37.373 -20.918 1.00 47.44 265 ARG A CA 1
ATOM 2051 C C . ARG A 1 265 ? -30.481 -38.054 -19.921 1.00 47.44 265 ARG A C 1
ATOM 2053 O O . ARG A 1 265 ? -29.266 -38.027 -20.073 1.00 47.44 265 ARG A O 1
ATOM 2060 N N . LEU A 1 266 ? -31.108 -38.736 -18.967 1.00 47.56 266 LEU A N 1
ATOM 2061 C CA . LEU A 1 266 ? -30.526 -39.686 -18.024 1.00 47.56 266 LEU A CA 1
ATOM 2062 C C . LEU A 1 266 ? -30.097 -40.979 -18.736 1.00 47.56 266 LEU A C 1
ATOM 2064 O O . LEU A 1 266 ? -30.917 -41.626 -19.391 1.00 47.56 266 LEU A O 1
ATOM 2068 N N . SER A 1 267 ? -28.853 -41.401 -18.519 1.00 51.47 267 SER A N 1
ATOM 2069 C CA . SER A 1 267 ? -28.460 -42.811 -18.509 1.00 51.47 267 SER A CA 1
ATOM 2070 C C . SER A 1 267 ? -28.673 -43.373 -17.098 1.00 51.47 267 SER A C 1
ATOM 2072 O O . SER A 1 267 ? -28.372 -42.739 -16.090 1.00 51.47 267 SER A O 1
ATOM 2074 N N . ARG A 1 268 ? -29.282 -44.558 -17.045 1.00 52.34 268 ARG A N 1
ATOM 2075 C CA . ARG A 1 268 ? -29.775 -45.253 -15.852 1.00 52.34 268 ARG A CA 1
ATOM 2076 C C . ARG A 1 268 ? -28.876 -46.458 -15.566 1.00 52.34 268 ARG A C 1
ATOM 2078 O O . ARG A 1 268 ? -28.829 -47.364 -16.388 1.00 52.34 268 ARG A O 1
ATOM 2085 N N . ALA A 1 269 ? -28.252 -46.498 -14.393 1.00 54.47 269 ALA A N 1
ATOM 2086 C CA . ALA A 1 269 ? -27.703 -47.697 -13.746 1.00 54.47 269 ALA A CA 1
ATOM 2087 C C . ALA A 1 269 ? -27.913 -47.492 -12.233 1.00 54.47 269 ALA A C 1
ATOM 2089 O O . ALA A 1 269 ? -27.410 -46.533 -11.668 1.00 54.47 269 ALA A O 1
ATOM 2090 N N . VAL A 1 270 ? -28.977 -48.035 -11.637 1.00 55.31 270 VAL A N 1
ATOM 2091 C CA . VAL A 1 270 ? -29.061 -49.349 -10.966 1.00 55.31 270 VAL A CA 1
ATOM 2092 C C . VAL A 1 270 ? -27.982 -49.558 -9.888 1.00 55.31 270 VAL A C 1
ATOM 2094 O O . VAL A 1 270 ? -26.921 -50.098 -10.158 1.00 55.31 270 VAL A O 1
ATOM 2097 N N . LYS A 1 271 ? -28.362 -49.150 -8.666 1.00 53.19 271 LYS A N 1
ATOM 2098 C CA . LYS A 1 271 ? -28.129 -49.755 -7.338 1.00 53.19 271 LYS A CA 1
ATOM 2099 C C . LYS A 1 271 ? -26.718 -50.254 -6.980 1.00 53.19 271 LYS A C 1
ATOM 2101 O O . LYS A 1 271 ? -26.391 -51.391 -7.292 1.00 53.19 271 LYS A O 1
ATOM 2106 N N . VAL A 1 272 ? -26.058 -49.519 -6.082 1.00 48.94 272 VAL A N 1
ATOM 2107 C CA . VAL A 1 272 ? -25.557 -50.056 -4.800 1.00 48.94 272 VAL A CA 1
ATOM 2108 C C . VAL A 1 272 ? -25.870 -49.004 -3.731 1.00 48.94 272 VAL A C 1
ATOM 2110 O O . VAL A 1 272 ? -25.526 -47.838 -3.886 1.00 48.94 272 VAL A O 1
ATOM 2113 N N . LEU A 1 273 ? -26.632 -49.407 -2.716 1.00 55.03 273 LEU A N 1
ATOM 2114 C CA . LEU A 1 273 ? -26.944 -48.619 -1.528 1.00 55.03 273 LEU A CA 1
ATOM 2115 C C .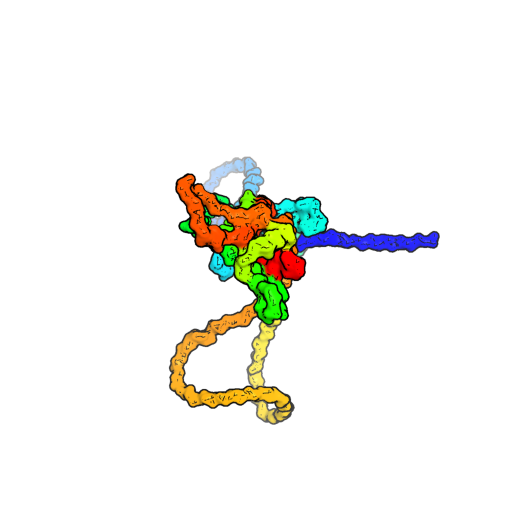 LEU A 1 273 ? -25.772 -48.812 -0.559 1.00 55.03 273 LEU A C 1
ATOM 2117 O O . LEU A 1 273 ? -25.824 -49.703 0.281 1.00 55.03 273 LEU A O 1
ATOM 2121 N N . GLU A 1 274 ? -24.705 -48.040 -0.735 1.00 54.22 274 GLU A N 1
ATOM 2122 C CA . GLU A 1 274 ? -23.806 -47.727 0.374 1.00 54.22 274 GLU A CA 1
ATOM 2123 C C . GLU A 1 274 ? -24.252 -46.379 0.939 1.00 54.22 274 GLU A C 1
ATOM 2125 O O . GLU A 1 274 ? -24.517 -45.436 0.188 1.00 54.22 274 GLU A O 1
ATOM 2130 N N . GLU A 1 275 ? -24.438 -46.320 2.256 1.00 54.88 275 GLU A N 1
ATOM 2131 C CA . GLU A 1 275 ? -24.671 -45.075 2.978 1.00 54.88 275 GLU A CA 1
ATOM 2132 C C . GLU A 1 275 ? -23.429 -44.200 2.822 1.00 54.88 275 GLU A C 1
ATOM 2134 O O . GLU A 1 275 ? -22.448 -44.374 3.534 1.00 54.88 275 GLU A O 1
ATOM 2139 N N . ASP A 1 276 ? -23.470 -43.294 1.849 1.00 54.94 276 ASP A N 1
ATOM 2140 C CA . ASP A 1 276 ? -22.421 -42.318 1.587 1.00 54.94 276 ASP A CA 1
ATOM 2141 C C . ASP A 1 276 ? -22.504 -41.191 2.643 1.00 54.94 276 ASP A C 1
ATOM 2143 O O . ASP A 1 276 ? -23.465 -40.404 2.626 1.00 54.94 276 ASP A O 1
ATOM 2147 N N . PRO A 1 277 ? -21.564 -41.103 3.609 1.00 63.19 277 PRO A N 1
ATOM 2148 C CA . PRO A 1 277 ? -21.567 -40.057 4.630 1.00 63.19 277 PRO A CA 1
ATOM 2149 C C . PRO A 1 277 ? -21.290 -38.652 4.056 1.00 63.19 277 PRO A C 1
ATOM 2151 O O . PRO A 1 277 ? -21.480 -37.666 4.769 1.00 63.19 277 PRO A O 1
ATOM 2154 N N . ASP A 1 278 ? -20.931 -38.532 2.771 1.00 58.69 278 ASP A N 1
ATOM 2155 C CA . ASP A 1 278 ? -20.509 -37.276 2.130 1.00 58.69 278 ASP A CA 1
ATOM 2156 C C . ASP A 1 278 ? -21.647 -36.312 1.733 1.00 58.69 278 ASP A C 1
ATOM 2158 O O . ASP A 1 278 ? -21.401 -35.216 1.224 1.00 58.69 278 ASP A O 1
ATOM 2162 N N . LEU A 1 279 ? -22.919 -36.649 1.979 1.00 58.31 279 LEU A N 1
ATOM 2163 C CA . LEU A 1 279 ? -24.039 -35.760 1.626 1.00 58.31 279 LEU A CA 1
ATOM 2164 C C . LEU A 1 279 ? -24.427 -34.739 2.707 1.00 58.31 279 LEU A C 1
ATOM 2166 O O . LEU A 1 279 ? -25.300 -33.905 2.441 1.00 58.31 279 LEU A O 1
ATOM 2170 N N . ARG A 1 280 ? -23.812 -34.763 3.898 1.00 58.44 280 ARG A N 1
ATOM 2171 C CA . ARG A 1 280 ? -24.182 -33.836 4.986 1.00 58.44 280 ARG A CA 1
ATOM 2172 C C . ARG A 1 280 ? -23.482 -32.479 4.955 1.00 58.44 280 ARG A C 1
ATOM 2174 O O . ARG A 1 280 ? -24.031 -31.543 5.525 1.00 58.44 280 ARG A O 1
ATOM 2181 N N . ASP A 1 281 ? -22.399 -32.325 4.197 1.00 64.12 281 ASP A N 1
ATOM 2182 C CA . ASP A 1 281 ? -21.593 -31.098 4.225 1.00 64.12 281 ASP A CA 1
ATOM 2183 C C . ASP A 1 281 ? -21.520 -30.406 2.861 1.00 64.12 281 ASP A C 1
ATOM 2185 O O . ASP A 1 281 ? -20.449 -30.072 2.359 1.00 64.12 281 ASP A O 1
ATOM 2189 N N . LYS A 1 282 ? -22.672 -30.132 2.234 1.00 75.12 282 LYS A N 1
ATOM 2190 C CA . LYS A 1 282 ? -22.692 -29.115 1.171 1.00 75.12 282 LYS A CA 1
ATOM 2191 C C . LYS A 1 282 ? -22.517 -27.750 1.841 1.00 75.12 282 LYS A C 1
ATOM 2193 O O . LYS A 1 282 ? -23.460 -27.303 2.500 1.00 75.12 282 LYS A O 1
ATOM 2198 N N . PRO A 1 283 ? -21.360 -27.075 1.697 1.00 76.50 283 PRO A N 1
ATOM 2199 C CA . PRO A 1 283 ? -21.162 -25.784 2.331 1.00 76.50 283 PRO A CA 1
ATOM 2200 C C . PRO A 1 283 ? -22.218 -24.822 1.797 1.00 76.50 283 PRO A C 1
ATOM 2202 O O . PRO A 1 283 ? -22.446 -24.738 0.586 1.00 76.50 283 PRO A O 1
ATOM 2205 N N . LEU A 1 284 ? -22.882 -24.115 2.711 1.00 77.56 284 LEU A N 1
ATOM 2206 C CA . LEU A 1 284 ? -23.853 -23.092 2.350 1.00 77.56 284 LEU A CA 1
ATOM 2207 C C . LEU A 1 284 ? -23.223 -22.113 1.340 1.00 77.56 284 LEU A C 1
ATOM 2209 O O . LEU A 1 284 ? -22.028 -21.804 1.444 1.00 77.56 284 LEU A O 1
ATOM 2213 N N . PRO A 1 285 ? -23.997 -21.620 0.356 1.00 77.25 285 PRO A N 1
ATOM 2214 C CA . PRO A 1 285 ? -23.500 -20.625 -0.581 1.00 77.25 285 PRO A CA 1
ATOM 2215 C C . PRO A 1 285 ? -22.954 -19.427 0.200 1.00 77.25 285 PRO A C 1
ATOM 2217 O O . PRO A 1 285 ? -23.630 -18.874 1.068 1.00 77.25 285 PRO A O 1
ATOM 2220 N N . ARG A 1 286 ? -21.702 -19.050 -0.085 1.00 71.94 286 ARG A N 1
ATOM 2221 C CA . ARG A 1 286 ? -21.037 -17.934 0.595 1.00 71.94 286 ARG A CA 1
ATOM 2222 C C . ARG A 1 286 ? -21.853 -16.661 0.381 1.00 71.94 286 ARG A C 1
ATOM 2224 O O . ARG A 1 286 ? -22.116 -16.285 -0.761 1.00 71.94 286 ARG A O 1
ATOM 2231 N N . ILE A 1 287 ? -22.231 -16.009 1.479 1.00 76.62 287 ILE A N 1
ATOM 2232 C CA . ILE A 1 287 ? -22.927 -14.720 1.442 1.00 76.62 287 ILE A CA 1
ATOM 2233 C C . ILE A 1 287 ? -22.026 -13.717 0.698 1.00 76.62 287 ILE A C 1
ATOM 2235 O O . ILE A 1 287 ? -20.818 -13.691 0.965 1.00 76.62 287 ILE A O 1
ATOM 2239 N N . PRO A 1 288 ? -22.564 -12.917 -0.242 1.00 78.75 288 PRO A N 1
ATOM 2240 C CA . PRO A 1 288 ? -21.780 -11.917 -0.953 1.00 78.75 288 PRO A CA 1
ATOM 2241 C C . PRO A 1 288 ? -21.109 -10.956 0.032 1.00 78.75 288 PRO A C 1
ATOM 2243 O O . PRO A 1 288 ? -21.775 -10.301 0.830 1.00 78.75 288 PRO A O 1
ATOM 2246 N N . ILE A 1 289 ? -19.781 -10.876 -0.020 1.00 83.12 289 ILE A N 1
ATOM 2247 C CA . ILE A 1 289 ? -19.014 -9.877 0.725 1.00 83.12 289 ILE A CA 1
ATOM 2248 C C . ILE A 1 289 ? -19.183 -8.548 -0.011 1.00 83.12 289 ILE A C 1
ATOM 2250 O O . ILE A 1 289 ? -18.868 -8.467 -1.201 1.00 83.12 289 ILE A O 1
ATOM 2254 N N . GLN A 1 290 ? -19.677 -7.517 0.676 1.00 87.25 290 GLN A N 1
ATOM 2255 C CA . GLN A 1 290 ? -19.868 -6.202 0.074 1.00 87.25 290 GLN A CA 1
ATOM 2256 C C . GLN A 1 290 ? -18.702 -5.283 0.435 1.00 87.25 290 GLN A C 1
ATOM 2258 O O . GLN A 1 290 ? -18.385 -5.062 1.604 1.00 87.25 290 GLN A O 1
ATOM 2263 N N . THR A 1 291 ? -18.060 -4.716 -0.582 1.00 89.19 291 THR A N 1
ATOM 2264 C CA . THR A 1 291 ? -17.058 -3.666 -0.395 1.00 89.19 291 THR A CA 1
ATOM 2265 C C . THR A 1 291 ? -17.764 -2.355 -0.074 1.00 89.19 291 THR A C 1
ATOM 2267 O O . THR A 1 291 ? -18.471 -1.809 -0.918 1.00 89.19 291 THR A O 1
ATOM 2270 N N . VAL A 1 292 ? -17.584 -1.850 1.147 1.00 90.75 292 VAL A N 1
ATOM 2271 C CA . VAL A 1 292 ? -18.260 -0.632 1.636 1.00 90.75 292 VAL A CA 1
ATOM 2272 C C . VAL A 1 292 ? -17.393 0.616 1.529 1.00 90.75 292 VAL A C 1
ATOM 2274 O O . VAL A 1 292 ? -17.905 1.739 1.588 1.00 90.75 292 VAL A O 1
ATOM 2277 N N . PHE A 1 293 ? -16.080 0.428 1.389 1.00 90.19 293 PHE A N 1
ATOM 2278 C CA . PHE A 1 293 ? -15.126 1.505 1.176 1.00 90.19 293 PHE A CA 1
ATOM 2279 C C . PHE A 1 293 ? -13.891 0.985 0.437 1.00 90.19 293 PHE A C 1
ATOM 2281 O O . PHE A 1 293 ? -13.377 -0.102 0.708 1.00 90.19 293 PHE A O 1
ATOM 2288 N N . THR A 1 294 ? -13.417 1.758 -0.533 1.00 92.94 294 THR A N 1
ATOM 2289 C CA . THR A 1 294 ? -12.150 1.517 -1.223 1.00 92.94 294 THR A CA 1
ATOM 2290 C C . THR A 1 294 ? -11.498 2.857 -1.496 1.00 92.94 294 THR A C 1
ATOM 2292 O O . THR A 1 294 ? -12.099 3.726 -2.120 1.00 92.94 294 THR A O 1
ATOM 2295 N N . GLU A 1 295 ? -10.266 3.006 -1.037 1.00 92.94 295 GLU A N 1
ATOM 2296 C CA . GLU A 1 295 ? -9.436 4.182 -1.244 1.00 92.94 295 GLU A CA 1
ATOM 2297 C C . GLU A 1 295 ? -8.138 3.741 -1.913 1.00 92.94 295 GLU A C 1
ATOM 2299 O O . GLU A 1 295 ? -7.506 2.773 -1.489 1.00 92.94 295 GLU A O 1
ATOM 2304 N N . SER A 1 296 ? -7.737 4.459 -2.956 1.00 94.69 296 SER A N 1
ATOM 2305 C CA . SER A 1 296 ? -6.418 4.336 -3.566 1.00 94.69 296 SER A CA 1
ATOM 2306 C C . SER A 1 296 ? -5.755 5.704 -3.510 1.00 94.69 296 SER A C 1
ATOM 2308 O O . SER A 1 296 ? -6.278 6.652 -4.089 1.00 94.69 296 SER A O 1
ATOM 2310 N N . SER A 1 297 ? -4.623 5.804 -2.820 1.00 93.94 297 SER A N 1
ATOM 2311 C CA . SER A 1 297 ? -3.906 7.062 -2.605 1.00 93.94 297 SER A CA 1
ATOM 2312 C C . SER A 1 297 ? -2.442 6.932 -3.016 1.00 93.94 297 SER A C 1
ATOM 2314 O O . SER A 1 297 ? -1.785 5.939 -2.693 1.00 93.94 297 SER A O 1
ATOM 2316 N N . THR A 1 298 ? -1.931 7.931 -3.736 1.00 95.50 298 THR A N 1
ATOM 2317 C CA . THR A 1 298 ? -0.512 8.034 -4.090 1.00 95.50 298 THR A CA 1
ATOM 2318 C C . THR A 1 298 ? 0.232 8.709 -2.951 1.00 95.50 298 THR A C 1
ATOM 2320 O O . THR A 1 298 ? 0.008 9.884 -2.680 1.00 95.50 298 THR A O 1
ATOM 2323 N N . LEU A 1 299 ? 1.125 7.972 -2.296 1.00 94.00 299 LEU A N 1
ATOM 2324 C CA . LEU A 1 299 ? 1.873 8.467 -1.141 1.00 94.00 299 LEU A CA 1
ATOM 2325 C C . LEU A 1 299 ? 3.151 9.195 -1.538 1.00 94.00 299 LEU A C 1
ATOM 2327 O O . LEU A 1 299 ? 3.510 10.203 -0.945 1.00 94.00 299 LEU A O 1
ATOM 2331 N N . GLN A 1 300 ? 3.841 8.680 -2.551 1.00 95.25 300 GLN A N 1
ATOM 2332 C CA . GLN A 1 300 ? 5.054 9.287 -3.078 1.00 95.25 300 GLN A CA 1
ATOM 2333 C C . GLN A 1 300 ? 5.087 9.099 -4.588 1.00 95.25 300 GLN A C 1
ATOM 2335 O O . GLN A 1 300 ? 4.701 8.043 -5.082 1.00 95.25 300 GLN A O 1
ATOM 2340 N N . ASN A 1 301 ? 5.570 10.106 -5.312 1.00 97.00 301 ASN A N 1
ATOM 2341 C CA . ASN A 1 301 ? 5.810 10.038 -6.748 1.00 97.00 301 ASN A CA 1
ATOM 2342 C C . ASN A 1 301 ? 7.218 10.562 -7.048 1.00 97.00 301 ASN A C 1
ATOM 2344 O O . ASN A 1 301 ? 7.620 11.612 -6.546 1.00 97.00 301 ASN A O 1
ATOM 2348 N N . SER A 1 302 ? 7.971 9.820 -7.848 1.00 96.44 302 SER A N 1
ATOM 2349 C CA . SER A 1 302 ? 9.295 10.184 -8.334 1.00 96.44 302 SER A CA 1
ATOM 2350 C C . SER A 1 302 ? 9.261 10.198 -9.854 1.00 96.44 302 SER A C 1
ATOM 2352 O O . SER A 1 302 ? 8.887 9.204 -10.471 1.00 96.44 302 SER A O 1
ATOM 2354 N N . ILE A 1 303 ? 9.637 11.329 -10.451 1.00 97.12 303 ILE A N 1
ATOM 2355 C CA . ILE A 1 303 ? 9.687 11.504 -11.903 1.00 97.12 303 ILE A CA 1
ATOM 2356 C C . ILE A 1 303 ? 11.128 11.817 -12.301 1.00 97.12 303 ILE A C 1
ATOM 2358 O O . ILE A 1 303 ? 11.788 12.646 -11.674 1.00 97.12 303 ILE A O 1
ATOM 2362 N N . CYS A 1 304 ? 11.618 11.148 -13.337 1.00 96.31 304 CYS A N 1
ATOM 2363 C CA . CYS A 1 304 ? 12.938 11.354 -13.916 1.00 96.31 304 CYS A CA 1
ATOM 2364 C C . CYS A 1 304 ? 12.825 11.395 -15.443 1.00 96.31 304 CYS A C 1
ATOM 2366 O O . CYS A 1 304 ? 12.035 10.656 -16.025 1.00 96.31 304 CYS A O 1
ATOM 2368 N N . ILE A 1 305 ? 13.611 12.263 -16.079 1.00 96.81 305 ILE A N 1
ATOM 2369 C CA . ILE A 1 305 ? 13.717 12.354 -17.536 1.00 96.81 305 ILE A CA 1
ATOM 2370 C C . ILE A 1 305 ? 15.035 11.703 -17.952 1.00 96.81 305 ILE A C 1
ATOM 2372 O O . ILE A 1 305 ? 16.094 12.003 -17.393 1.00 96.81 305 ILE A O 1
ATOM 2376 N N . GLY A 1 306 ? 14.942 10.805 -18.920 1.00 94.12 306 GLY A N 1
ATOM 2377 C CA . GLY A 1 306 ? 16.016 9.998 -19.457 1.00 94.12 306 GLY A CA 1
ATOM 2378 C C . GLY A 1 306 ? 16.483 8.863 -18.543 1.00 94.12 306 GLY A C 1
ATOM 2379 O O . GLY A 1 306 ? 16.060 8.681 -17.398 1.00 94.12 306 GLY A O 1
ATOM 2380 N N . PHE A 1 307 ? 17.433 8.094 -19.067 1.00 92.88 307 PHE A N 1
ATOM 2381 C CA . PHE A 1 307 ? 18.197 7.096 -18.332 1.00 92.88 307 PHE A CA 1
ATOM 2382 C C . PHE A 1 307 ? 19.598 7.658 -18.055 1.00 92.88 307 PHE A C 1
ATOM 2384 O O . PHE A 1 307 ? 20.470 7.610 -18.924 1.00 92.88 307 PHE A O 1
ATOM 2391 N N . PRO A 1 308 ? 19.862 8.168 -16.836 1.00 85.50 308 PRO A N 1
ATOM 2392 C CA . PRO A 1 308 ? 21.067 8.949 -16.552 1.00 85.50 308 PRO A CA 1
ATOM 2393 C C . PRO A 1 308 ? 22.360 8.125 -16.599 1.00 85.50 308 PRO A C 1
ATOM 2395 O O . PRO A 1 308 ? 23.455 8.686 -16.635 1.00 85.50 308 PRO A O 1
ATOM 2398 N N . LYS A 1 309 ? 22.266 6.790 -16.541 1.00 81.25 309 LYS A N 1
ATOM 2399 C CA . LYS A 1 309 ? 23.425 5.897 -16.515 1.00 81.25 309 LYS A CA 1
ATOM 2400 C C . LYS A 1 309 ? 23.303 4.818 -17.579 1.00 81.25 309 LYS A C 1
ATOM 2402 O O . LYS A 1 309 ? 22.349 4.045 -17.588 1.00 81.25 309 LYS A O 1
ATOM 2407 N N . ARG A 1 310 ? 24.357 4.685 -18.387 1.00 80.00 310 ARG A N 1
ATOM 2408 C CA . ARG A 1 310 ? 24.643 3.439 -19.100 1.00 80.00 310 ARG A CA 1
ATOM 2409 C C . ARG A 1 310 ? 25.388 2.508 -18.140 1.00 80.00 310 ARG A C 1
ATOM 2411 O O . ARG A 1 310 ? 26.450 2.909 -17.650 1.00 80.00 310 ARG A O 1
ATOM 2418 N N . PRO A 1 311 ? 24.860 1.314 -17.832 1.00 78.88 311 PRO A N 1
ATOM 2419 C CA . PRO A 1 311 ? 25.572 0.323 -17.039 1.00 78.88 311 PRO A CA 1
ATOM 2420 C C . PRO A 1 311 ? 26.983 0.107 -17.586 1.00 78.88 311 PRO A C 1
ATOM 2422 O O . PRO A 1 311 ? 27.180 -0.075 -18.787 1.00 78.88 311 PRO A O 1
ATOM 2425 N N . ARG A 1 312 ? 27.974 0.147 -16.696 1.00 82.00 312 ARG A N 1
ATOM 2426 C CA . A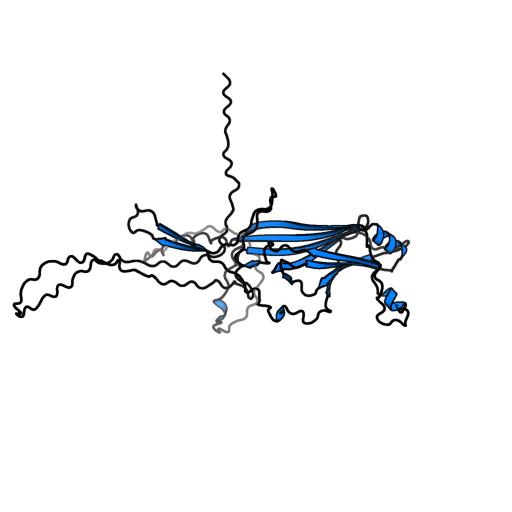RG A 1 312 ? 29.353 -0.240 -16.991 1.00 82.00 312 ARG A CA 1
ATOM 2427 C C . ARG A 1 312 ? 29.701 -1.372 -16.042 1.00 82.00 312 ARG A C 1
ATOM 2429 O O . ARG A 1 312 ? 29.415 -1.267 -14.850 1.00 82.00 312 ARG A O 1
ATOM 2436 N N . GLN A 1 313 ? 30.289 -2.441 -16.563 1.00 75.44 313 GLN A N 1
ATOM 2437 C CA . GLN A 1 313 ? 30.786 -3.523 -15.726 1.00 75.44 313 GLN A CA 1
ATOM 2438 C C . GLN A 1 313 ? 31.919 -2.957 -14.864 1.00 75.44 313 GLN A C 1
ATOM 2440 O O . GLN A 1 313 ? 32.901 -2.439 -15.398 1.00 75.44 313 GLN A O 1
ATOM 2445 N N . GLN A 1 314 ? 31.751 -2.970 -13.540 1.00 73.00 314 GLN A N 1
ATOM 2446 C CA . GLN A 1 314 ? 32.856 -2.636 -12.648 1.00 73.00 314 GLN A CA 1
ATOM 2447 C C . GLN A 1 314 ? 33.866 -3.777 -12.751 1.00 73.00 314 GLN A C 1
ATOM 2449 O O . GLN A 1 314 ? 33.538 -4.926 -12.461 1.00 73.00 314 GLN A O 1
ATOM 2454 N N . LEU A 1 315 ? 35.062 -3.461 -13.244 1.00 72.38 315 LEU A N 1
ATOM 2455 C CA . LEU A 1 315 ? 36.188 -4.385 -13.292 1.00 72.38 315 LEU A CA 1
ATOM 2456 C C . LEU A 1 315 ? 36.511 -4.802 -11.851 1.00 72.38 315 LEU A C 1
ATOM 2458 O O . LEU A 1 315 ? 36.971 -3.977 -11.065 1.00 72.38 315 LEU A O 1
ATOM 2462 N N . VAL A 1 316 ? 36.248 -6.059 -11.501 1.00 72.75 316 VAL A N 1
ATOM 2463 C CA . VAL A 1 316 ? 36.711 -6.635 -10.228 1.00 72.75 316 VAL A CA 1
ATOM 2464 C C . VAL A 1 316 ? 38.196 -7.022 -10.337 1.00 72.75 316 VAL A C 1
ATOM 2466 O O . VAL A 1 316 ? 38.908 -6.987 -9.340 1.00 72.75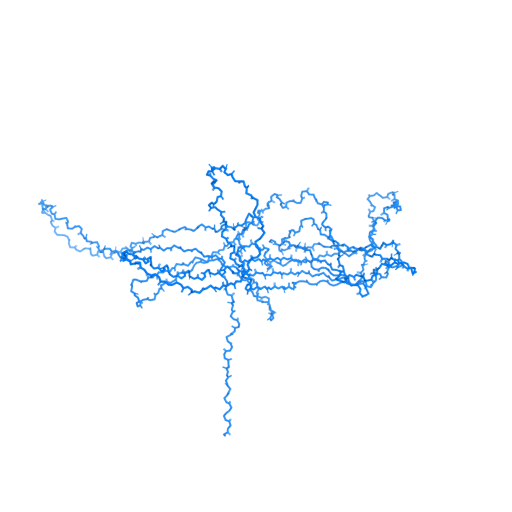 316 VAL A O 1
ATOM 2469 N N . ASP A 1 317 ? 38.694 -7.261 -11.558 1.00 74.31 317 ASP A N 1
ATOM 2470 C CA . ASP A 1 317 ? 40.109 -7.505 -11.854 1.00 74.31 317 ASP A CA 1
ATOM 2471 C C . ASP A 1 317 ? 40.747 -6.323 -12.586 1.00 74.31 317 ASP A C 1
ATOM 2473 O O . ASP A 1 317 ? 40.404 -6.015 -13.723 1.00 74.31 317 ASP A O 1
ATOM 2477 N N . ILE A 1 318 ? 41.745 -5.695 -11.961 1.00 76.12 318 ILE A N 1
ATOM 2478 C CA . ILE A 1 318 ? 42.436 -4.483 -12.447 1.00 76.12 318 ILE A CA 1
ATOM 2479 C C . ILE A 1 318 ? 43.181 -4.710 -13.786 1.00 76.12 318 ILE A C 1
ATOM 2481 O O . ILE A 1 318 ? 43.612 -3.754 -14.425 1.00 76.12 318 ILE A O 1
ATOM 2485 N N . ARG A 1 319 ? 43.346 -5.960 -14.243 1.00 79.75 319 ARG A N 1
ATOM 2486 C CA . ARG A 1 319 ? 44.250 -6.308 -15.357 1.00 79.75 319 ARG A CA 1
ATOM 2487 C C . ARG A 1 319 ? 43.587 -6.736 -16.671 1.00 79.75 319 ARG A C 1
ATOM 2489 O O . ARG A 1 319 ? 44.320 -7.056 -17.602 1.00 79.75 319 ARG A O 1
ATOM 2496 N N . GLY A 1 320 ? 42.258 -6.740 -16.786 1.00 76.19 320 GLY A N 1
ATOM 2497 C CA . GLY A 1 320 ? 41.586 -7.243 -17.994 1.00 76.19 320 GLY A CA 1
ATOM 2498 C C . GLY A 1 320 ? 40.508 -6.315 -18.539 1.00 76.19 320 GLY A C 1
ATOM 2499 O O . GLY A 1 320 ? 39.594 -5.945 -17.814 1.00 76.19 320 GLY A O 1
ATOM 2500 N N . HIS A 1 321 ? 40.562 -5.978 -19.831 1.00 76.62 321 HIS A N 1
ATOM 2501 C CA . HIS A 1 321 ? 39.413 -5.364 -20.504 1.00 76.62 321 HIS A CA 1
ATOM 2502 C C . HIS A 1 321 ? 38.212 -6.333 -20.481 1.00 76.62 321 HIS A C 1
ATOM 2504 O O . HIS A 1 321 ? 38.421 -7.535 -20.667 1.00 76.62 321 HIS A O 1
ATOM 2510 N N . PRO A 1 322 ? 36.969 -5.855 -20.264 1.00 80.88 322 PRO A N 1
ATOM 2511 C CA . PRO A 1 322 ? 35.793 -6.721 -20.305 1.00 80.88 322 PRO A CA 1
ATOM 2512 C C . PRO A 1 322 ? 35.647 -7.345 -21.694 1.00 80.88 322 PRO A C 1
ATOM 2514 O O . PRO A 1 322 ? 35.984 -6.712 -22.700 1.00 80.88 322 PRO A O 1
ATOM 2517 N N . SER A 1 323 ? 35.131 -8.571 -21.766 1.00 84.31 323 SER A N 1
ATOM 2518 C CA . SER A 1 323 ? 34.858 -9.194 -23.059 1.00 84.31 323 SER A CA 1
ATOM 2519 C C . SER A 1 323 ? 33.767 -8.421 -23.811 1.00 84.31 323 SER A C 1
ATOM 2521 O O . SER A 1 323 ? 32.906 -7.762 -23.222 1.00 84.31 323 SER A O 1
ATOM 2523 N N . LEU A 1 324 ? 33.784 -8.492 -25.144 1.00 83.19 324 LEU A N 1
ATOM 2524 C CA . LEU A 1 324 ? 32.738 -7.866 -25.960 1.00 83.19 324 LEU A CA 1
ATOM 2525 C C . LEU A 1 324 ? 31.354 -8.450 -25.639 1.00 83.19 324 LEU A C 1
ATOM 2527 O O . LEU A 1 324 ? 30.378 -7.704 -25.570 1.00 83.19 324 LEU A O 1
ATOM 2531 N N . ASP A 1 325 ? 31.290 -9.751 -25.349 1.00 85.75 325 ASP A N 1
ATOM 2532 C CA . ASP A 1 325 ? 30.056 -10.438 -24.963 1.00 85.75 325 ASP A CA 1
ATOM 2533 C C . ASP A 1 325 ? 29.503 -9.929 -23.627 1.00 85.75 325 ASP A C 1
ATOM 2535 O O . ASP A 1 325 ? 28.293 -9.747 -23.486 1.00 85.75 325 ASP A O 1
ATOM 2539 N N . SER A 1 326 ? 30.369 -9.622 -22.652 1.00 82.38 326 SER A N 1
ATOM 2540 C CA . SER A 1 326 ? 29.915 -9.084 -21.367 1.00 82.38 326 SER A CA 1
ATOM 2541 C C . SER A 1 326 ? 29.365 -7.665 -21.515 1.00 82.38 326 SER A C 1
ATOM 2543 O O . SER A 1 326 ? 28.346 -7.330 -20.912 1.00 82.38 326 SER A O 1
ATOM 2545 N N . HIS A 1 327 ? 29.960 -6.850 -22.390 1.00 79.88 327 HIS A N 1
ATOM 2546 C CA . HIS A 1 327 ? 29.409 -5.548 -22.768 1.00 79.88 327 HIS A CA 1
ATOM 2547 C C . HIS A 1 327 ? 28.074 -5.662 -23.515 1.00 79.88 327 HIS A C 1
ATOM 2549 O O . HIS A 1 327 ? 27.173 -4.856 -23.271 1.00 79.88 327 HIS A O 1
ATOM 2555 N N . ALA A 1 328 ? 27.932 -6.661 -24.387 1.00 80.75 328 ALA A N 1
ATOM 2556 C CA . ALA A 1 328 ? 26.702 -6.944 -25.120 1.00 80.75 328 ALA A CA 1
ATOM 2557 C C . ALA A 1 328 ? 25.592 -7.549 -24.245 1.00 80.75 328 ALA A C 1
ATOM 2559 O O . ALA A 1 328 ? 24.451 -7.616 -24.691 1.00 80.75 328 ALA A O 1
ATOM 2560 N N . ALA A 1 329 ? 25.887 -7.960 -23.009 1.00 84.19 329 ALA A N 1
ATOM 2561 C CA . ALA A 1 329 ? 24.889 -8.418 -22.043 1.00 84.19 329 ALA A CA 1
ATOM 2562 C C . ALA A 1 329 ? 24.307 -7.275 -21.185 1.00 84.19 329 ALA A C 1
ATOM 2564 O O . ALA A 1 329 ? 23.216 -7.412 -20.635 1.00 84.19 329 ALA A O 1
ATOM 2565 N N . LEU A 1 330 ? 24.990 -6.127 -21.085 1.00 86.62 330 LEU A N 1
ATOM 2566 C CA . LEU A 1 330 ? 24.549 -5.003 -20.247 1.00 86.62 330 LEU A CA 1
ATOM 2567 C C . LEU A 1 330 ? 23.308 -4.308 -20.825 1.00 86.62 330 LEU A C 1
ATOM 2569 O O . LEU A 1 330 ? 23.231 -4.167 -22.047 1.00 86.62 330 LEU A O 1
ATOM 2573 N N . PRO A 1 331 ? 22.367 -3.822 -19.997 1.00 88.25 331 PRO A N 1
ATOM 2574 C CA . PRO A 1 331 ? 21.226 -3.068 -20.501 1.00 88.25 331 PRO A CA 1
ATOM 2575 C C . PRO A 1 331 ? 21.661 -1.767 -21.184 1.00 88.25 331 PRO A C 1
ATOM 2577 O O . PRO A 1 331 ? 22.714 -1.203 -20.874 1.00 88.25 331 PRO A O 1
ATOM 2580 N N . ASP A 1 332 ? 20.832 -1.278 -22.103 1.00 89.12 332 ASP A N 1
ATOM 2581 C CA . ASP A 1 332 ? 21.114 -0.058 -22.864 1.00 89.12 332 ASP A CA 1
ATOM 2582 C C . ASP A 1 332 ? 21.011 1.198 -21.986 1.00 89.12 332 ASP A C 1
ATOM 2584 O O . ASP A 1 332 ? 21.812 2.124 -22.137 1.00 89.12 332 ASP A O 1
ATOM 2588 N N . GLY A 1 333 ? 20.119 1.190 -20.992 1.00 89.31 333 GLY A N 1
ATOM 2589 C CA . GLY A 1 333 ? 20.058 2.220 -19.960 1.00 89.31 333 GLY A CA 1
ATOM 2590 C C . GLY A 1 333 ? 19.534 1.709 -18.625 1.00 89.31 333 GLY A C 1
ATOM 2591 O O . GLY A 1 333 ? 18.838 0.695 -18.542 1.00 89.31 333 GLY A O 1
ATOM 2592 N N . LEU A 1 334 ? 19.922 2.422 -17.567 1.00 90.62 334 LEU A N 1
ATOM 2593 C CA . LEU A 1 334 ? 19.604 2.109 -16.181 1.00 90.62 334 LEU A CA 1
ATOM 2594 C C . LEU A 1 334 ? 19.275 3.381 -15.402 1.00 90.62 334 LEU A C 1
ATOM 2596 O O . LEU A 1 334 ? 20.080 4.310 -15.302 1.00 90.62 334 LEU A O 1
ATOM 2600 N N . HIS A 1 335 ? 18.114 3.364 -14.764 1.00 91.38 335 HIS A N 1
ATOM 2601 C CA . HIS A 1 335 ? 17.740 4.302 -13.725 1.00 91.38 335 HIS A CA 1
ATOM 2602 C C . HIS A 1 335 ? 17.730 3.563 -12.383 1.00 91.38 335 HIS A C 1
ATOM 2604 O O . HIS A 1 335 ? 17.091 2.522 -12.247 1.00 91.38 335 HIS A O 1
ATOM 2610 N N . LYS A 1 336 ? 18.462 4.089 -11.397 1.00 92.06 336 LYS A N 1
ATOM 2611 C CA . LYS A 1 336 ? 18.557 3.541 -10.037 1.00 92.06 336 LYS A CA 1
ATOM 2612 C C . LYS A 1 336 ? 18.126 4.611 -9.051 1.00 92.06 336 LYS A C 1
ATOM 2614 O O . LYS A 1 336 ? 18.740 5.677 -9.024 1.00 92.06 336 LYS A O 1
ATOM 2619 N N . SER A 1 337 ? 17.158 4.296 -8.202 1.00 94.06 337 SER A N 1
ATOM 2620 C CA . SER A 1 337 ? 16.684 5.213 -7.168 1.00 94.06 337 SER A CA 1
ATOM 2621 C C . SER A 1 337 ? 16.066 4.439 -5.993 1.00 94.06 337 SER A C 1
ATOM 2623 O O . SER A 1 337 ? 16.172 3.211 -5.914 1.00 94.06 337 SER A O 1
ATOM 2625 N N . LYS A 1 338 ? 15.509 5.161 -5.019 1.00 94.75 338 LYS A N 1
ATOM 2626 C CA . LYS A 1 338 ? 14.818 4.601 -3.855 1.00 94.75 338 LYS A CA 1
ATOM 2627 C C . LYS A 1 338 ? 13.638 5.483 -3.442 1.00 94.75 338 LYS A C 1
ATOM 2629 O O . LYS A 1 338 ? 13.708 6.701 -3.578 1.00 94.75 338 LYS A O 1
ATOM 2634 N N . ILE A 1 339 ? 12.586 4.865 -2.914 1.00 95.25 339 ILE A N 1
ATOM 2635 C CA . ILE A 1 339 ? 11.443 5.537 -2.276 1.00 95.25 339 ILE A CA 1
ATOM 2636 C C . ILE A 1 339 ? 11.615 5.414 -0.765 1.00 95.25 339 ILE A C 1
ATOM 2638 O O . ILE A 1 339 ? 11.709 4.300 -0.259 1.00 95.25 339 ILE A O 1
ATOM 2642 N N . SER A 1 340 ? 11.692 6.535 -0.052 1.00 96.00 340 SER A N 1
ATOM 2643 C CA . SER A 1 340 ? 11.796 6.533 1.411 1.00 96.00 340 SER A CA 1
ATOM 2644 C C . SER A 1 340 ? 10.424 6.268 2.020 1.00 96.00 340 SER A C 1
ATOM 2646 O O . SER A 1 340 ? 9.457 6.926 1.656 1.00 96.00 340 SER A O 1
ATOM 2648 N N . LEU A 1 341 ? 10.332 5.320 2.947 1.00 93.69 341 LEU A N 1
ATOM 2649 C CA . LEU A 1 341 ? 9.090 5.034 3.654 1.00 93.69 341 LEU A CA 1
ATOM 2650 C C . LEU A 1 341 ? 8.985 5.906 4.908 1.00 93.69 341 LEU A C 1
ATOM 2652 O O . LEU A 1 341 ? 9.990 6.257 5.533 1.00 93.69 341 LEU A O 1
ATOM 2656 N N . HIS A 1 342 ? 7.755 6.274 5.261 1.00 92.25 342 HIS A N 1
ATOM 2657 C CA . HIS A 1 342 ? 7.477 7.030 6.476 1.00 92.25 342 HIS A CA 1
ATOM 2658 C C . HIS A 1 342 ? 7.113 6.085 7.626 1.00 92.25 342 HIS A C 1
ATOM 2660 O O . HIS A 1 342 ? 6.331 5.146 7.463 1.00 92.25 342 HIS A O 1
ATOM 2666 N N . LYS A 1 343 ? 7.615 6.390 8.831 1.00 90.00 343 LYS A N 1
ATOM 2667 C CA . LYS A 1 343 ? 7.298 5.651 10.070 1.00 90.00 343 LYS A CA 1
ATOM 2668 C C . LYS A 1 343 ? 5.786 5.565 10.337 1.00 90.00 343 LYS A C 1
ATOM 2670 O O . LYS A 1 343 ? 5.306 4.581 10.892 1.00 90.00 343 LYS A O 1
ATOM 2675 N N . GLU A 1 344 ? 5.057 6.594 9.921 1.00 89.38 344 GLU A N 1
ATOM 2676 C CA . GLU A 1 344 ? 3.613 6.762 10.100 1.00 89.38 344 GLU A CA 1
ATOM 2677 C C . GLU A 1 344 ? 2.793 6.139 8.963 1.00 89.38 344 GLU A C 1
ATOM 2679 O O . GLU A 1 344 ? 1.611 6.421 8.819 1.00 89.38 344 GLU A O 1
ATOM 2684 N N . MET A 1 345 ? 3.385 5.305 8.109 1.00 91.38 345 MET A N 1
ATOM 2685 C CA . MET A 1 345 ? 2.597 4.549 7.140 1.00 91.38 345 MET A CA 1
ATOM 2686 C C . MET A 1 345 ? 1.828 3.424 7.832 1.00 91.38 345 MET A C 1
ATOM 2688 O O . MET A 1 345 ? 2.317 2.811 8.781 1.00 91.38 345 MET A O 1
ATOM 2692 N N . LEU A 1 346 ? 0.635 3.112 7.323 1.00 92.44 346 LEU A N 1
ATOM 2693 C CA . LEU A 1 346 ? -0.087 1.915 7.747 1.00 92.44 346 LEU A CA 1
ATOM 2694 C C . LEU A 1 346 ? 0.722 0.674 7.343 1.00 92.44 346 LEU A C 1
ATOM 2696 O O . LEU A 1 346 ? 1.201 0.619 6.208 1.00 92.44 346 LEU A O 1
ATOM 2700 N N . PRO A 1 347 ? 0.857 -0.340 8.202 1.00 92.62 347 PRO A N 1
ATOM 2701 C CA . PRO A 1 347 ? 1.401 -1.613 7.759 1.00 92.62 347 PRO A CA 1
ATOM 2702 C C . PRO A 1 347 ? 0.451 -2.273 6.751 1.00 92.62 347 PRO A C 1
ATOM 2704 O O . PRO A 1 347 ? -0.733 -1.937 6.655 1.00 92.62 347 PRO A O 1
ATOM 2707 N N . CYS A 1 348 ? 0.969 -3.228 5.984 1.00 92.69 348 CYS A N 1
ATOM 2708 C CA . CYS A 1 348 ? 0.135 -4.124 5.202 1.00 92.69 348 CYS A CA 1
ATOM 2709 C C . CYS A 1 348 ? -0.767 -4.911 6.143 1.00 92.69 348 CYS A C 1
ATOM 2711 O O . CYS A 1 348 ? -0.294 -5.5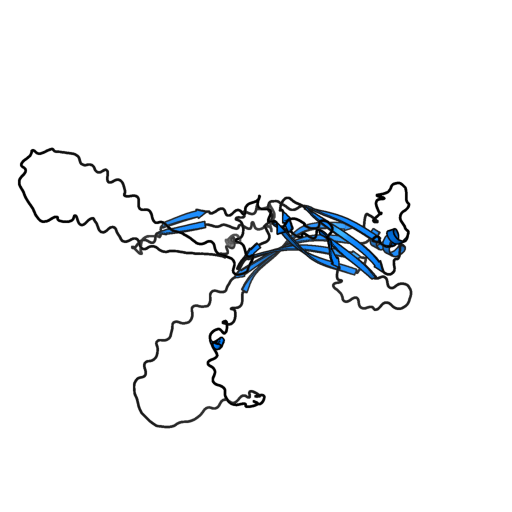80 7.059 1.00 92.69 348 CYS A O 1
ATOM 2713 N N . ILE A 1 349 ? -2.065 -4.856 5.874 1.00 93.56 349 ILE A N 1
ATOM 2714 C CA . ILE A 1 349 ? -3.079 -5.526 6.675 1.00 93.56 349 ILE A CA 1
ATOM 2715 C C . ILE A 1 349 ? -3.866 -6.444 5.753 1.00 93.56 349 ILE A C 1
ATOM 2717 O O . ILE A 1 349 ? -4.313 -6.044 4.676 1.00 93.56 349 ILE A O 1
ATOM 2721 N N . ASN A 1 350 ? -4.043 -7.683 6.187 1.00 91.88 350 ASN A N 1
ATOM 2722 C CA . ASN A 1 350 ? -4.986 -8.615 5.596 1.00 91.88 350 ASN A CA 1
ATOM 2723 C C . ASN A 1 350 ? -5.775 -9.245 6.741 1.00 91.88 350 ASN A C 1
ATOM 2725 O O . ASN A 1 350 ? -5.359 -10.252 7.301 1.00 91.88 350 ASN A O 1
ATOM 2729 N N . TRP A 1 351 ? -6.868 -8.591 7.118 1.00 92.00 351 TRP A N 1
ATOM 2730 C CA . TRP A 1 351 ? -7.752 -9.007 8.197 1.00 92.00 351 TRP A CA 1
ATOM 2731 C C . TRP A 1 351 ? -9.187 -9.108 7.682 1.00 92.00 351 TRP A C 1
ATOM 2733 O O . TRP A 1 351 ? -9.552 -8.437 6.713 1.00 92.00 351 TRP A O 1
ATOM 2743 N N . ALA A 1 352 ? -10.022 -9.930 8.320 1.00 88.62 352 ALA A N 1
ATOM 2744 C CA . ALA A 1 352 ? -11.430 -10.049 7.956 1.00 88.62 352 ALA A CA 1
ATOM 2745 C C . ALA A 1 352 ? -12.095 -8.660 7.942 1.00 88.62 352 ALA A C 1
ATOM 2747 O O . ALA A 1 352 ? -12.156 -7.962 8.952 1.00 88.62 352 ALA A O 1
ATOM 2748 N N . GLY A 1 353 ? -12.543 -8.229 6.764 1.00 89.12 353 GLY A N 1
ATOM 2749 C CA . GLY A 1 353 ? -13.155 -6.919 6.585 1.00 89.12 353 GLY A CA 1
ATOM 2750 C C . GLY A 1 353 ? -12.195 -5.759 6.292 1.00 89.12 353 GLY A C 1
ATOM 2751 O O . GLY A 1 353 ? -12.660 -4.733 5.811 1.00 89.12 353 GLY A O 1
ATOM 2752 N N . LEU A 1 354 ? -10.879 -5.891 6.487 1.00 92.88 354 LEU A N 1
ATOM 2753 C CA . LEU A 1 354 ? -9.906 -4.807 6.290 1.00 92.88 354 LEU A CA 1
ATOM 2754 C C . LEU A 1 354 ? -8.676 -5.282 5.508 1.00 92.88 354 LEU A C 1
ATOM 2756 O O . LEU A 1 354 ? -7.946 -6.170 5.940 1.00 92.88 354 LEU A O 1
ATOM 2760 N N . SER A 1 355 ? -8.389 -4.629 4.382 1.00 93.62 355 SER A N 1
ATOM 2761 C CA . SER A 1 355 ? -7.171 -4.866 3.610 1.00 93.62 355 SER A CA 1
ATOM 2762 C C . SER A 1 355 ? -6.429 -3.566 3.322 1.00 93.62 355 SER A C 1
ATOM 2764 O O . SER A 1 355 ? -7.005 -2.628 2.776 1.00 93.62 355 SER A O 1
ATOM 2766 N N . VAL A 1 356 ? -5.140 -3.530 3.652 1.00 95.06 356 VAL A N 1
ATOM 2767 C CA . VAL A 1 356 ? -4.209 -2.461 3.278 1.00 95.06 356 VAL A CA 1
ATOM 2768 C C . VAL A 1 356 ? -3.102 -3.085 2.442 1.00 95.06 356 VAL A C 1
ATOM 2770 O O . VAL A 1 356 ? -2.355 -3.936 2.925 1.00 95.06 356 VAL A O 1
ATOM 2773 N N . LYS A 1 357 ? -3.016 -2.679 1.175 1.00 95.94 357 LYS A N 1
ATOM 2774 C CA . LYS A 1 357 ? -2.023 -3.157 0.208 1.00 95.94 357 LYS A CA 1
ATOM 2775 C C . LYS A 1 357 ? -1.225 -1.990 -0.336 1.00 95.94 357 LYS A C 1
ATOM 2777 O O . LYS A 1 357 ? -1.769 -0.901 -0.509 1.00 95.94 357 LYS A O 1
ATOM 2782 N N . TYR A 1 358 ? 0.033 -2.243 -0.667 1.00 96.56 358 TYR A N 1
ATOM 2783 C CA . TYR A 1 358 ? 0.877 -1.268 -1.336 1.00 96.56 358 TYR A CA 1
ATOM 2784 C C . TYR A 1 358 ? 1.335 -1.783 -2.688 1.00 96.56 358 TYR A C 1
ATOM 2786 O O . TYR A 1 358 ? 1.553 -2.981 -2.882 1.00 96.56 358 TYR A O 1
ATOM 2794 N N . TYR A 1 359 ? 1.484 -0.856 -3.625 1.00 96.56 359 TYR A N 1
ATOM 2795 C CA . TYR A 1 359 ? 2.000 -1.149 -4.949 1.00 96.56 359 TYR A CA 1
ATOM 2796 C C . TYR A 1 359 ? 2.996 -0.084 -5.372 1.00 96.56 359 TYR A C 1
ATOM 2798 O O . TYR A 1 359 ? 2.765 1.105 -5.171 1.00 96.56 359 TYR A O 1
ATOM 2806 N N . LEU A 1 360 ? 4.075 -0.518 -6.009 1.00 96.06 360 LEU A N 1
ATOM 2807 C CA . LEU A 1 360 ? 4.940 0.345 -6.787 1.00 96.06 360 LEU A CA 1
ATOM 2808 C C . LEU A 1 360 ? 4.388 0.394 -8.213 1.00 96.06 360 LEU A C 1
ATOM 2810 O O . LEU A 1 360 ? 4.428 -0.610 -8.926 1.00 96.06 360 LEU A O 1
ATOM 2814 N N . ASP A 1 361 ? 3.822 1.530 -8.600 1.00 95.56 361 ASP A N 1
ATOM 2815 C CA . ASP A 1 361 ? 3.325 1.774 -9.951 1.00 95.56 361 ASP A CA 1
ATOM 2816 C C . ASP A 1 361 ? 4.427 2.462 -10.755 1.00 95.56 361 ASP A C 1
ATOM 2818 O O . ASP A 1 361 ? 4.853 3.568 -10.421 1.00 95.56 361 ASP A O 1
ATOM 2822 N N . VAL A 1 362 ? 4.936 1.778 -11.774 1.00 94.00 362 VAL A N 1
ATOM 2823 C CA . VAL A 1 362 ? 6.023 2.260 -12.625 1.00 94.00 362 VAL A CA 1
ATOM 2824 C C . VAL A 1 362 ? 5.482 2.478 -14.022 1.00 94.00 362 VAL A C 1
ATOM 2826 O O . VAL A 1 362 ? 4.891 1.571 -14.603 1.00 94.00 362 VAL A O 1
ATOM 2829 N N . SER A 1 363 ? 5.730 3.661 -14.568 1.00 94.38 363 SER A N 1
ATOM 2830 C CA . SER A 1 363 ? 5.442 4.013 -15.953 1.00 94.38 363 SER A CA 1
ATOM 2831 C C . SER A 1 363 ? 6.695 4.561 -16.628 1.00 94.38 363 SER A C 1
ATOM 2833 O O . SER A 1 363 ? 7.479 5.291 -16.016 1.00 94.38 363 SER A O 1
ATOM 2835 N N . VAL A 1 364 ? 6.904 4.173 -17.881 1.00 93.62 364 VAL A N 1
ATOM 2836 C CA . VAL A 1 364 ? 7.972 4.685 -18.737 1.00 93.62 364 VAL A CA 1
ATOM 2837 C C . VAL A 1 364 ? 7.338 5.120 -20.045 1.00 93.62 364 VAL A C 1
ATOM 2839 O O . VAL A 1 364 ? 6.872 4.287 -20.822 1.00 93.62 364 VAL A O 1
ATOM 2842 N N . LEU A 1 365 ? 7.320 6.430 -20.260 1.00 94.12 365 LEU A N 1
ATOM 2843 C CA . LEU A 1 365 ? 6.808 7.059 -21.466 1.00 94.12 365 LEU A CA 1
ATOM 2844 C C . LEU A 1 365 ? 7.963 7.284 -22.445 1.00 94.12 365 LEU A C 1
ATOM 2846 O O . LEU A 1 365 ? 8.931 7.964 -22.107 1.00 94.12 365 LEU A O 1
ATOM 2850 N N . ILE A 1 366 ? 7.858 6.726 -23.647 1.00 91.69 366 ILE A N 1
ATOM 2851 C CA . ILE A 1 366 ? 8.833 6.871 -24.734 1.00 91.69 366 ILE A CA 1
ATOM 2852 C C . ILE A 1 366 ? 8.067 7.366 -25.961 1.00 91.69 366 ILE A C 1
ATOM 2854 O O . ILE A 1 366 ? 7.327 6.610 -26.587 1.00 91.69 366 ILE A O 1
ATOM 2858 N N . GLY A 1 367 ? 8.198 8.651 -26.294 1.00 89.88 367 GLY A N 1
ATOM 2859 C CA . GLY A 1 367 ? 7.390 9.262 -27.351 1.00 89.88 367 GLY A CA 1
ATOM 2860 C C . GLY A 1 367 ? 5.889 9.162 -27.043 1.00 89.88 367 GLY A C 1
ATOM 2861 O O . GLY A 1 367 ? 5.398 9.824 -26.132 1.00 89.88 367 GLY A O 1
ATOM 2862 N N . GLN A 1 368 ? 5.162 8.342 -27.809 1.00 87.25 368 GLN A N 1
ATOM 2863 C CA . GLN A 1 368 ? 3.725 8.084 -27.612 1.00 87.25 368 GLN A CA 1
ATOM 2864 C C . GLN A 1 368 ? 3.429 6.777 -26.858 1.00 87.25 368 GLN A C 1
ATOM 2866 O O . GLN A 1 368 ? 2.273 6.529 -26.504 1.00 87.25 368 GLN A O 1
ATOM 2871 N N . ASP A 1 369 ? 4.445 5.946 -26.624 1.00 85.19 369 ASP A N 1
ATOM 2872 C CA . ASP A 1 369 ? 4.294 4.640 -25.995 1.00 85.19 369 ASP A CA 1
ATOM 2873 C C . ASP A 1 369 ? 4.418 4.756 -24.475 1.00 85.19 369 ASP A C 1
ATOM 2875 O O . ASP A 1 369 ? 5.401 5.284 -23.959 1.00 85.19 369 ASP A O 1
ATOM 2879 N N . ASP A 1 370 ? 3.426 4.230 -23.756 1.00 88.56 370 ASP A N 1
ATOM 2880 C CA . ASP A 1 370 ? 3.394 4.182 -22.292 1.00 88.56 370 ASP A CA 1
ATOM 2881 C C . ASP A 1 370 ? 3.485 2.725 -21.821 1.00 88.56 370 ASP A C 1
ATOM 2883 O O . ASP A 1 370 ? 2.594 1.901 -22.068 1.00 88.56 370 ASP A O 1
ATOM 2887 N N . LEU A 1 371 ? 4.601 2.403 -21.172 1.00 87.50 371 LEU A N 1
ATOM 2888 C CA . LEU A 1 371 ? 4.895 1.085 -20.626 1.00 87.50 371 LEU A CA 1
ATOM 2889 C C . LEU A 1 371 ? 4.673 1.112 -19.119 1.00 87.50 371 LEU A C 1
ATOM 2891 O O . LEU A 1 371 ? 5.340 1.869 -18.419 1.00 87.50 371 LEU A O 1
ATOM 2895 N N . ARG A 1 372 ? 3.787 0.256 -18.600 1.00 89.81 372 ARG A N 1
ATOM 2896 C CA . ARG A 1 372 ? 3.415 0.245 -17.179 1.00 89.81 372 ARG A CA 1
ATOM 2897 C C . ARG A 1 372 ? 3.617 -1.108 -16.516 1.00 89.81 372 ARG A C 1
ATOM 2899 O O . ARG A 1 372 ? 3.420 -2.159 -17.124 1.00 89.81 372 ARG A O 1
ATOM 2906 N N . ALA A 1 373 ? 3.966 -1.092 -15.237 1.00 88.00 373 ALA A N 1
ATOM 2907 C CA . ALA A 1 373 ? 3.888 -2.256 -14.367 1.00 88.00 373 ALA A CA 1
ATOM 2908 C C . ALA A 1 373 ? 3.511 -1.831 -12.962 1.00 88.00 373 ALA A C 1
ATOM 2910 O O . ALA A 1 373 ? 3.949 -0.801 -12.459 1.00 88.00 373 ALA A O 1
ATOM 2911 N N . ARG A 1 374 ? 2.759 -2.708 -12.309 1.00 91.19 374 ARG A N 1
ATOM 2912 C CA . ARG A 1 374 ? 2.376 -2.558 -10.919 1.00 91.19 374 ARG A CA 1
ATOM 2913 C C . ARG A 1 374 ? 2.961 -3.710 -10.123 1.00 91.19 374 ARG A C 1
ATOM 2915 O O . ARG A 1 374 ? 2.586 -4.860 -10.343 1.00 91.19 374 ARG A O 1
ATOM 2922 N N . VAL A 1 375 ? 3.871 -3.403 -9.206 1.00 89.62 375 VAL A N 1
ATOM 2923 C CA . VAL A 1 375 ? 4.566 -4.404 -8.393 1.00 89.62 375 VAL A CA 1
ATOM 2924 C C . VAL A 1 375 ? 4.024 -4.359 -6.964 1.00 89.62 375 VAL A C 1
ATOM 2926 O O . VAL A 1 375 ? 4.099 -3.303 -6.337 1.00 89.62 375 VAL A O 1
ATOM 2929 N N . PRO A 1 376 ? 3.445 -5.448 -6.429 1.00 93.06 376 PRO A N 1
ATOM 2930 C CA . PRO A 1 376 ? 2.990 -5.465 -5.044 1.00 93.06 376 PRO A CA 1
ATOM 2931 C C . PRO A 1 376 ? 4.184 -5.375 -4.089 1.00 93.06 376 PRO A C 1
ATOM 2933 O O . PRO A 1 376 ? 5.195 -6.048 -4.283 1.00 93.06 376 PRO A O 1
ATOM 2936 N N . VAL A 1 377 ? 4.046 -4.562 -3.045 1.00 91.81 377 VAL A N 1
ATOM 2937 C CA . VAL A 1 377 ? 5.043 -4.404 -1.979 1.00 91.81 377 VAL A CA 1
ATOM 2938 C C . VAL A 1 377 ? 4.375 -4.545 -0.614 1.00 91.81 377 VAL A C 1
ATOM 2940 O O . VAL A 1 377 ? 3.223 -4.153 -0.416 1.00 91.81 377 VAL A O 1
ATOM 2943 N N . ARG A 1 378 ? 5.093 -5.150 0.332 1.00 91.38 378 ARG A N 1
ATOM 2944 C CA . ARG A 1 378 ? 4.663 -5.374 1.709 1.00 91.38 378 ARG A CA 1
ATOM 2945 C C . ARG A 1 378 ? 5.392 -4.405 2.635 1.00 91.38 378 ARG A C 1
ATOM 2947 O O . ARG A 1 378 ? 6.611 -4.303 2.584 1.00 91.38 378 ARG A O 1
ATOM 2954 N N . ILE A 1 379 ? 4.642 -3.704 3.478 1.00 91.00 379 ILE A N 1
ATOM 2955 C CA . ILE A 1 379 ? 5.175 -2.758 4.465 1.00 91.00 379 ILE A CA 1
ATOM 2956 C C . ILE A 1 379 ? 4.839 -3.280 5.863 1.00 91.00 379 ILE A C 1
ATOM 2958 O O . ILE A 1 379 ? 3.696 -3.675 6.088 1.00 91.00 379 ILE A O 1
ATOM 2962 N N . ILE A 1 380 ? 5.812 -3.313 6.777 1.00 88.75 380 ILE A N 1
ATOM 2963 C CA . ILE A 1 380 ? 5.659 -3.805 8.164 1.00 88.75 380 ILE A CA 1
ATOM 2964 C C . ILE A 1 380 ? 5.937 -2.720 9.212 1.00 88.75 380 ILE A C 1
ATOM 2966 O O . ILE A 1 380 ? 6.810 -1.847 8.983 1.00 88.75 380 ILE A O 1
#

Mean predicted aligned error: 14.31 Å

Radius of gyration: 36.9 Å; Cα contacts (8 Å, |Δi|>4): 479; chains: 1; bounding box: 108×95×127 Å

pLDDT: mean 75.34, std 18.92, range [28.55, 97.56]

Nearest PDB structures (foldseek):
  2fau-assembly1_A  TM=7.486E-01  e=6.234E-05  Homo sapiens
  2r51-assembly1_A  TM=6.694E-01  e=1.381E-05  unclassified
  7blq-assembly1_J  TM=6.658E-01  e=4.277E-05  Thermochaetoides thermophila DSM 1495
  6md5-assembly1_A  TM=7.170E-01  e=3.170E-03  Danio rerio